Protein AF-0000000084352438 (afdb_homodimer)

Organism: NCBI:txid482461

Nearest PDB structures (foldseek):
  4xrk-assembly1_A  TM=4.080E-01  e=6.705E-01  Thermochaetoides thermophila DSM 1495
  1ibr-assembly2_D  TM=3.711E-01  e=1.234E+00  Homo sapiens
  8e2i-assembly1_A  TM=3.516E-01  e=4.766E+00  Homo sapiens
  3nmx-assembly2_B  TM=4.274E-01  e=2.065E-01  Homo sapiens
  5z8h-assembly1_A  TM=4.206E-01  e=4.938E-01  Homo sapiens

pLDDT: mean 95.45, std 6.06, range [60.19, 98.94]

Structure (mmCIF, N/CA/C/O backbone):
data_AF-0000000084352438-model_v1
#
loop_
_entity.id
_entity.type
_entity.pdbx_description
1 polymer 'DUF2785 domain-containing protein'
#
loop_
_atom_site.group_PDB
_atom_site.id
_atom_site.type_symbol
_atom_site.label_atom_id
_atom_site.label_alt_id
_atom_site.label_comp_id
_atom_site.label_asym_id
_atom_site.label_entity_id
_atom_site.label_seq_id
_atom_site.pdbx_PDB_ins_code
_atom_site.Cartn_x
_atom_site.Cartn_y
_atom_site.Cartn_z
_atom_site.occupancy
_atom_site.B_iso_or_equiv
_atom_site.auth_seq_id
_atom_site.auth_comp_id
_atom_site.auth_asym_id
_atom_site.auth_atom_id
_atom_site.pdbx_PDB_model_num
ATOM 1 N N . MET A 1 1 ? 21.797 -26.359 -26.875 1 68.19 1 MET A N 1
ATOM 2 C CA . MET A 1 1 ? 20.984 -25.734 -27.938 1 68.19 1 MET A CA 1
ATOM 3 C C . MET A 1 1 ? 21.234 -24.219 -27.984 1 68.19 1 MET A C 1
ATOM 5 O O . MET A 1 1 ? 21.375 -23.578 -26.938 1 68.19 1 MET A O 1
ATOM 9 N N . ASP A 1 2 ? 21.516 -23.75 -29.109 1 82.88 2 ASP A N 1
ATOM 10 C CA . ASP A 1 2 ? 21.688 -22.312 -29.281 1 82.88 2 ASP A CA 1
ATOM 11 C C . ASP A 1 2 ? 20.453 -21.562 -28.797 1 82.88 2 ASP A C 1
ATOM 13 O O . ASP A 1 2 ? 19.328 -22.062 -28.875 1 82.88 2 ASP A O 1
ATOM 17 N N . THR A 1 3 ? 20.688 -20.469 -28.062 1 85.19 3 THR A N 1
ATOM 18 C CA . THR A 1 3 ? 19.625 -19.672 -27.469 1 85.19 3 THR A CA 1
ATOM 19 C C . THR A 1 3 ? 18.547 -19.344 -28.5 1 85.19 3 THR A C 1
ATOM 21 O O . THR A 1 3 ? 17.359 -19.344 -28.172 1 85.19 3 THR A O 1
ATOM 24 N N . GLN A 1 4 ? 18.984 -19.172 -29.641 1 89.56 4 GLN A N 1
ATOM 25 C CA . GLN A 1 4 ? 18.016 -18.844 -30.688 1 89.56 4 GLN A CA 1
ATOM 26 C C . GLN A 1 4 ? 17.156 -20.047 -31.031 1 89.56 4 GLN A C 1
ATOM 28 O O . GLN A 1 4 ? 15.938 -19.922 -31.203 1 89.56 4 GLN A O 1
ATOM 33 N N . GLN A 1 5 ? 17.781 -21.172 -31.219 1 91.94 5 GLN A N 1
ATOM 34 C CA . GLN A 1 5 ? 17.047 -22.391 -31.516 1 91.94 5 GLN A CA 1
ATOM 35 C C . GLN A 1 5 ? 16.078 -22.75 -30.391 1 91.94 5 GLN A C 1
ATOM 37 O O . GLN A 1 5 ? 14.945 -23.172 -30.641 1 91.94 5 GLN A O 1
ATOM 42 N N . PHE A 1 6 ? 16.578 -22.547 -29.188 1 95.38 6 PHE A N 1
ATOM 43 C CA . PHE A 1 6 ? 15.766 -22.797 -28.016 1 95.38 6 PHE A CA 1
ATOM 44 C C . PHE A 1 6 ? 14.516 -21.922 -28.016 1 95.38 6 PHE A C 1
ATOM 46 O O . PHE A 1 6 ? 13.398 -22.438 -27.875 1 95.38 6 PHE A O 1
ATOM 53 N N . THR A 1 7 ? 14.68 -20.625 -28.312 1 95.88 7 THR A N 1
ATOM 54 C CA . THR A 1 7 ? 13.586 -19.656 -28.328 1 95.88 7 THR A CA 1
ATOM 55 C C . THR A 1 7 ? 12.586 -20 -29.438 1 95.88 7 THR A C 1
ATOM 57 O O . THR A 1 7 ? 11.367 -19.969 -29.203 1 95.88 7 THR A O 1
ATOM 60 N N . GLU A 1 8 ? 13.078 -20.359 -30.531 1 95.06 8 GLU A N 1
ATOM 61 C CA . GLU A 1 8 ? 12.211 -20.688 -31.656 1 95.06 8 GLU A CA 1
ATOM 62 C C . GLU A 1 8 ? 11.414 -21.953 -31.391 1 95.06 8 GLU A C 1
ATOM 64 O O . GLU A 1 8 ? 10.242 -22.047 -31.766 1 95.06 8 GLU A O 1
ATOM 69 N N . ARG A 1 9 ? 12.078 -22.891 -30.781 1 94.88 9 ARG A N 1
ATOM 70 C CA . ARG A 1 9 ? 11.383 -24.141 -30.469 1 94.88 9 ARG A CA 1
ATOM 71 C C . ARG A 1 9 ? 10.258 -23.891 -29.469 1 94.88 9 ARG A C 1
ATOM 73 O O . ARG A 1 9 ? 9.172 -24.453 -29.609 1 94.88 9 ARG A O 1
ATOM 80 N N . LEU A 1 10 ? 10.516 -23.062 -28.469 1 96.94 10 LEU A N 1
ATOM 81 C CA . LEU A 1 10 ? 9.477 -22.719 -27.5 1 96.94 10 LEU A CA 1
ATOM 82 C C . LEU A 1 10 ? 8.305 -22.031 -28.188 1 96.94 10 LEU A C 1
ATOM 84 O O . LEU A 1 10 ? 7.145 -22.297 -27.859 1 96.94 10 LEU A O 1
ATOM 88 N N . LYS A 1 11 ? 8.625 -21.188 -29.125 1 96.56 11 LYS A N 1
ATOM 89 C CA . LYS A 1 11 ? 7.566 -20.516 -29.875 1 96.56 11 LYS A CA 1
ATOM 90 C C . LYS A 1 11 ? 6.691 -21.531 -30.625 1 96.56 11 LYS A C 1
ATOM 92 O O . LYS A 1 11 ? 5.465 -21.391 -30.656 1 96.56 11 LYS A O 1
ATOM 97 N N . GLN A 1 12 ? 7.293 -22.5 -31.156 1 95.12 12 GLN A N 1
ATOM 98 C CA . GLN A 1 12 ? 6.574 -23.547 -31.891 1 95.12 12 GLN A CA 1
ATOM 99 C C . GLN A 1 12 ? 5.68 -24.359 -30.953 1 95.12 12 GLN A C 1
ATOM 101 O O . GLN A 1 12 ? 4.523 -24.641 -31.281 1 95.12 12 GLN A O 1
ATOM 106 N N . LEU A 1 13 ? 6.203 -24.688 -29.844 1 95.19 13 LEU A N 1
ATOM 107 C CA . LEU A 1 13 ? 5.457 -25.5 -28.891 1 95.19 13 LEU A CA 1
ATOM 108 C C . LEU A 1 13 ? 4.281 -24.719 -28.312 1 95.19 13 LEU A C 1
ATOM 110 O O . LEU A 1 13 ? 3.223 -25.281 -28.047 1 95.19 13 LEU A O 1
ATOM 114 N N . LYS A 1 14 ? 4.52 -23.406 -28.109 1 94.56 14 LYS A N 1
ATOM 115 C CA . LYS A 1 14 ? 3.439 -22.562 -27.609 1 94.56 14 LYS A CA 1
ATOM 116 C C . LYS A 1 14 ? 2.287 -22.5 -28.594 1 94.56 14 LYS A C 1
ATOM 118 O O . LYS A 1 14 ? 1.118 -22.5 -28.203 1 94.56 14 LYS A O 1
ATOM 123 N N . LYS A 1 15 ? 2.625 -22.5 -29.828 1 92.81 15 LYS A N 1
ATOM 124 C CA . LYS A 1 15 ? 1.63 -22.391 -30.891 1 92.81 15 LYS A CA 1
ATOM 125 C C . LYS A 1 15 ? 0.932 -23.719 -31.125 1 92.81 15 LYS A C 1
ATOM 127 O O . LYS A 1 15 ? -0.267 -23.75 -31.422 1 92.81 15 LYS A O 1
ATOM 132 N N . ASN A 1 16 ? 1.714 -24.781 -31.016 1 88.31 16 ASN A N 1
ATOM 133 C CA . ASN A 1 16 ? 1.174 -26.109 -31.266 1 88.31 16 ASN A CA 1
ATOM 134 C C . ASN A 1 16 ? 1.183 -26.953 -30 1 88.31 16 ASN A C 1
ATOM 136 O O . ASN A 1 16 ? 2.111 -27.734 -29.766 1 88.31 16 ASN A O 1
ATOM 140 N N . LYS A 1 17 ? 0.12 -27.016 -29.359 1 82.19 17 LYS A N 1
ATOM 141 C CA . LYS A 1 17 ? 0.035 -27.672 -28.062 1 82.19 17 LYS A CA 1
ATOM 142 C C . LYS A 1 17 ? 0.034 -29.188 -28.188 1 82.19 17 LYS A C 1
ATOM 144 O O . LYS A 1 17 ? 0.325 -29.906 -27.234 1 82.19 17 LYS A O 1
ATOM 149 N N . ASP A 1 18 ? -0.173 -29.641 -29.438 1 80.44 18 ASP A N 1
ATOM 150 C CA . ASP A 1 18 ? -0.287 -31.078 -29.641 1 80.44 18 ASP A CA 1
ATOM 151 C C . ASP A 1 18 ? 1.004 -31.656 -30.203 1 80.44 18 ASP A C 1
ATOM 153 O O . ASP A 1 18 ? 1.066 -32.844 -30.531 1 80.44 18 ASP A O 1
ATOM 157 N N . ASP A 1 19 ? 1.95 -30.875 -30.25 1 81.81 19 ASP A N 1
ATOM 158 C CA . ASP A 1 19 ? 3.225 -31.344 -30.766 1 81.81 19 ASP A CA 1
ATOM 159 C C . ASP A 1 19 ? 3.809 -32.438 -29.875 1 81.81 19 ASP A C 1
ATOM 161 O O . ASP A 1 19 ? 3.799 -32.312 -28.656 1 81.81 19 ASP A O 1
ATOM 165 N N . ARG A 1 20 ? 4.094 -33.531 -30.453 1 79.75 20 ARG A N 1
ATOM 166 C CA . ARG A 1 20 ? 4.66 -34.656 -29.703 1 79.75 20 ARG A CA 1
ATOM 167 C C . ARG A 1 20 ? 6.18 -34.531 -29.609 1 79.75 20 ARG A C 1
ATOM 169 O O . ARG A 1 20 ? 6.852 -34.281 -30.609 1 79.75 20 ARG A O 1
ATOM 176 N N . LEU A 1 21 ? 6.699 -34.562 -28.422 1 91.31 21 LEU A N 1
ATOM 177 C CA . LEU A 1 21 ? 8.141 -34.531 -28.188 1 91.31 21 LEU A CA 1
ATOM 178 C C . LEU A 1 21 ? 8.68 -35.938 -27.906 1 91.31 21 LEU A C 1
ATOM 180 O O . LEU A 1 21 ? 8.031 -36.719 -27.219 1 91.31 21 LEU A O 1
ATOM 184 N N . SER A 1 22 ? 9.805 -36.219 -28.562 1 92.44 22 SER A N 1
ATOM 185 C CA . SER A 1 22 ? 10.516 -37.406 -28.125 1 92.44 22 SER A CA 1
ATOM 186 C C . SER A 1 22 ? 11 -37.281 -26.688 1 92.44 22 SER A C 1
ATOM 188 O O . SER A 1 22 ? 11.078 -36.156 -26.156 1 92.44 22 SER A O 1
ATOM 190 N N . GLU A 1 23 ? 11.242 -38.344 -26.094 1 92.75 23 GLU A N 1
ATOM 191 C CA . GLU A 1 23 ? 11.75 -38.344 -24.719 1 92.75 23 GLU A CA 1
ATOM 192 C C . GLU A 1 23 ? 13.055 -37.562 -24.625 1 92.75 23 GLU A C 1
ATOM 194 O O . GLU A 1 23 ? 13.258 -36.781 -23.672 1 92.75 23 GLU A O 1
ATOM 199 N N . GLU A 1 24 ? 13.867 -37.719 -25.609 1 93.88 24 GLU A N 1
ATOM 200 C CA . GLU A 1 24 ? 15.148 -37.031 -25.641 1 93.88 24 GLU A CA 1
ATOM 201 C C . GLU A 1 24 ? 14.961 -35.531 -25.781 1 93.88 24 GLU A C 1
ATOM 203 O O . GLU A 1 24 ? 15.633 -34.75 -25.109 1 93.88 24 GLU A O 1
ATOM 208 N N . GLU A 1 25 ? 14.164 -35.156 -26.609 1 94.62 25 GLU A N 1
ATOM 209 C CA . GLU A 1 25 ? 13.906 -33.75 -26.812 1 94.62 25 GLU A CA 1
ATOM 210 C C . GLU A 1 25 ? 13.281 -33.094 -25.562 1 94.62 25 GLU A C 1
ATOM 212 O O . GLU A 1 25 ? 13.625 -31.984 -25.203 1 94.62 25 GLU A O 1
ATOM 217 N N . LEU A 1 26 ? 12.352 -33.875 -24.969 1 96.19 26 LEU A N 1
ATOM 218 C CA . LEU A 1 26 ? 11.719 -33.375 -23.734 1 96.19 26 LEU A CA 1
ATOM 219 C C . LEU A 1 26 ? 12.758 -33.156 -22.656 1 96.19 26 LEU A C 1
ATOM 221 O O . LEU A 1 26 ? 12.727 -32.125 -21.969 1 96.19 26 LEU A O 1
ATOM 225 N N . ASP A 1 27 ? 13.625 -34.094 -22.562 1 95.5 27 ASP A N 1
ATOM 226 C CA . ASP A 1 27 ? 14.68 -33.969 -21.562 1 95.5 27 ASP A CA 1
ATOM 227 C C . ASP A 1 27 ? 15.555 -32.75 -21.828 1 95.5 27 ASP A C 1
ATOM 229 O O . ASP A 1 27 ? 15.883 -32 -20.906 1 95.5 27 ASP A O 1
ATOM 233 N N . LEU A 1 28 ? 15.914 -32.594 -23.047 1 95.19 28 LEU A N 1
ATOM 234 C CA . LEU A 1 28 ? 16.766 -31.484 -23.422 1 95.19 28 LEU A CA 1
ATOM 235 C C . LEU A 1 28 ? 16.062 -30.156 -23.188 1 95.19 28 LEU A C 1
ATOM 237 O O . LEU A 1 28 ? 16.656 -29.219 -22.656 1 95.19 28 LEU A O 1
ATOM 241 N N . LEU A 1 29 ? 14.836 -30.078 -23.578 1 96.06 29 LEU A N 1
ATOM 242 C CA . LEU A 1 29 ? 14.047 -28.859 -23.422 1 96.06 29 LEU A CA 1
ATOM 243 C C . LEU A 1 29 ? 13.852 -28.531 -21.938 1 96.06 29 LEU A C 1
ATOM 245 O O . LEU A 1 29 ? 13.953 -27.375 -21.531 1 96.06 29 LEU A O 1
ATOM 249 N N . THR A 1 30 ? 13.586 -29.562 -21.172 1 97.81 30 THR A N 1
ATOM 250 C CA . THR A 1 30 ? 13.398 -29.391 -19.734 1 97.81 30 THR A CA 1
ATOM 251 C C . THR A 1 30 ? 14.656 -28.812 -19.078 1 97.81 30 THR A C 1
ATOM 253 O O . THR A 1 30 ? 14.586 -27.859 -18.297 1 97.81 30 THR A O 1
ATOM 256 N N . LYS A 1 31 ? 15.742 -29.375 -19.453 1 97.06 31 LYS A N 1
ATOM 257 C CA . LYS A 1 31 ? 17.016 -28.906 -18.906 1 97.06 31 LYS A CA 1
ATOM 258 C C . LYS A 1 31 ? 17.266 -27.438 -19.281 1 97.06 31 LYS A C 1
ATOM 260 O O . LYS A 1 31 ? 17.688 -26.641 -18.438 1 97.06 31 LYS A O 1
ATOM 265 N N . GLU A 1 32 ? 16.969 -27.094 -20.484 1 97.25 32 GLU A N 1
ATOM 266 C CA . GLU A 1 32 ? 17.172 -25.719 -20.953 1 97.25 32 GLU A CA 1
ATOM 267 C C . GLU A 1 32 ? 16.203 -24.766 -20.266 1 97.25 32 GLU A C 1
ATOM 269 O O . GLU A 1 32 ? 16.594 -23.656 -19.891 1 97.25 32 GLU A O 1
ATOM 274 N N . MET A 1 33 ? 14.969 -25.188 -20.141 1 98.38 33 MET A N 1
ATOM 275 C CA . MET A 1 33 ? 13.984 -24.328 -19.484 1 98.38 33 MET A CA 1
ATOM 276 C C . MET A 1 33 ? 14.352 -24.094 -18.031 1 98.38 33 MET A C 1
ATOM 278 O O . MET A 1 33 ? 14.258 -22.969 -17.531 1 98.38 33 MET A O 1
ATOM 282 N N . LEU A 1 34 ? 14.844 -25.141 -17.359 1 98.44 34 LEU A N 1
ATOM 283 C CA . LEU A 1 34 ? 15.258 -24.984 -15.969 1 98.44 34 LEU A CA 1
ATOM 284 C C . LEU A 1 34 ? 16.484 -24.094 -15.859 1 98.44 34 LEU A C 1
ATOM 286 O O . LEU A 1 34 ? 16.578 -23.266 -14.953 1 98.44 34 LEU A O 1
ATOM 290 N N . CYS A 1 35 ? 17.359 -24.203 -16.797 1 97.25 35 CYS A N 1
ATOM 291 C CA . CYS A 1 35 ? 18.578 -23.406 -16.812 1 97.25 35 CYS A CA 1
ATOM 292 C C . CYS A 1 35 ? 18.266 -21.938 -17.016 1 97.25 35 CYS A C 1
ATOM 294 O O . CYS A 1 35 ? 18.953 -21.062 -16.469 1 97.25 35 CYS A O 1
ATOM 296 N N . HIS A 1 36 ? 17.172 -21.688 -17.75 1 97.81 36 HIS A N 1
ATOM 297 C CA . HIS A 1 36 ? 16.844 -20.328 -18.125 1 97.81 36 HIS A CA 1
ATOM 298 C C . HIS A 1 36 ? 15.586 -19.844 -17.406 1 97.81 36 HIS A C 1
ATOM 300 O O . HIS A 1 36 ? 14.953 -18.875 -17.844 1 97.81 36 HIS A O 1
ATOM 306 N N . ILE A 1 37 ? 15.25 -20.5 -16.328 1 98.44 37 ILE A N 1
ATOM 307 C CA . ILE A 1 37 ? 13.969 -20.266 -15.672 1 98.44 37 ILE A CA 1
ATOM 308 C C . ILE A 1 37 ? 13.914 -18.844 -15.109 1 98.44 37 ILE A C 1
ATOM 310 O O . ILE A 1 37 ? 12.836 -18.266 -14.969 1 98.44 37 ILE A O 1
ATOM 314 N N . GLY A 1 38 ? 15.133 -18.281 -14.805 1 98.44 38 GLY A N 1
ATOM 315 C CA . GLY A 1 38 ? 15.211 -16.984 -14.172 1 98.44 38 GLY A CA 1
ATOM 316 C C . GLY A 1 38 ? 15.898 -15.938 -15.039 1 98.44 38 GLY A C 1
ATOM 317 O O . GLY A 1 38 ? 16.453 -14.969 -14.523 1 98.44 38 GLY A O 1
ATOM 318 N N . VAL A 1 39 ? 15.875 -16.125 -16.375 1 97.88 39 VAL A N 1
ATOM 319 C CA . VAL A 1 39 ? 16.516 -15.164 -17.266 1 97.88 39 VAL A CA 1
ATOM 320 C C . VAL A 1 39 ? 15.805 -13.812 -17.156 1 97.88 39 VAL A C 1
ATOM 322 O O . VAL A 1 39 ? 14.609 -13.75 -16.859 1 97.88 39 VAL A O 1
ATOM 325 N N . THR A 1 40 ? 16.547 -12.711 -17.359 1 97.69 40 THR A N 1
ATOM 326 C CA . THR A 1 40 ? 15.992 -11.375 -17.156 1 97.69 40 THR A CA 1
ATOM 327 C C . THR A 1 40 ? 15.211 -10.914 -18.375 1 97.69 40 THR A C 1
ATOM 329 O O . THR A 1 40 ? 14.477 -9.93 -18.328 1 97.69 40 THR A O 1
ATOM 332 N N . ASP A 1 41 ? 15.367 -11.641 -19.531 1 97.19 41 ASP A N 1
ATOM 333 C CA . ASP A 1 41 ? 14.484 -11.414 -20.656 1 97.19 41 ASP A CA 1
ATOM 334 C C . ASP A 1 41 ? 13.062 -11.867 -20.359 1 97.19 41 ASP A C 1
ATOM 336 O O . ASP A 1 41 ? 12.758 -13.055 -20.422 1 97.19 41 ASP A O 1
ATOM 340 N N . SER A 1 42 ? 12.266 -10.938 -20.109 1 96.25 42 SER A N 1
ATOM 341 C CA . SER A 1 42 ? 10.93 -11.25 -19.609 1 96.25 42 SER A CA 1
ATOM 342 C C . SER A 1 42 ? 10.078 -11.914 -20.672 1 96.25 42 SER A C 1
ATOM 344 O O . SER A 1 42 ? 9.172 -12.695 -20.359 1 96.25 42 SER A O 1
ATOM 346 N N . ILE A 1 43 ? 10.305 -11.656 -21.906 1 95.56 43 ILE A N 1
ATOM 347 C CA . ILE A 1 43 ? 9.555 -12.305 -22.984 1 95.56 43 ILE A CA 1
ATOM 348 C C . ILE A 1 43 ? 9.883 -13.789 -23.016 1 95.56 43 ILE A C 1
ATOM 350 O O . ILE A 1 43 ? 8.977 -14.633 -23.016 1 95.56 43 ILE A O 1
ATOM 354 N N . LEU A 1 44 ? 11.156 -14.055 -23.031 1 97.56 44 LEU A N 1
ATOM 355 C CA . LEU A 1 44 ? 11.57 -15.453 -23.016 1 97.56 44 LEU A CA 1
ATOM 356 C C . LEU A 1 44 ? 11.062 -16.172 -21.766 1 97.56 44 LEU A C 1
ATOM 358 O O . LEU A 1 44 ? 10.539 -17.281 -21.859 1 97.56 44 LEU A O 1
ATOM 362 N N . ARG A 1 45 ? 11.141 -15.523 -20.625 1 97.88 45 ARG A N 1
ATOM 363 C CA . ARG A 1 45 ? 10.812 -16.141 -19.344 1 97.88 45 ARG A CA 1
ATOM 364 C C . ARG A 1 45 ? 9.305 -16.281 -19.172 1 97.88 45 ARG A C 1
ATOM 366 O O . ARG A 1 45 ? 8.797 -17.391 -19 1 97.88 45 ARG A O 1
ATOM 373 N N . ASP A 1 46 ? 8.562 -15.133 -19.328 1 96 46 ASP A N 1
ATOM 374 C CA . ASP A 1 46 ? 7.156 -15.055 -18.969 1 96 46 ASP A CA 1
ATOM 375 C C . ASP A 1 46 ? 6.262 -15.547 -20.109 1 96 46 ASP A C 1
ATOM 377 O O . ASP A 1 46 ? 5.188 -16.094 -19.859 1 96 46 ASP A O 1
ATOM 381 N N . GLU A 1 47 ? 6.719 -15.359 -21.312 1 95.88 47 GLU A N 1
ATOM 382 C CA . GLU A 1 47 ? 5.809 -15.617 -22.422 1 95.88 47 GLU A CA 1
ATOM 383 C C . GLU A 1 47 ? 6.133 -16.938 -23.109 1 95.88 47 GLU A C 1
ATOM 385 O O . GLU A 1 47 ? 5.324 -17.453 -23.891 1 95.88 47 GLU A O 1
ATOM 390 N N . LEU A 1 48 ? 7.285 -17.422 -22.859 1 97.75 48 LEU A N 1
ATOM 391 C CA . LEU A 1 48 ? 7.66 -18.641 -23.562 1 97.75 48 LEU A CA 1
ATOM 392 C C . LEU A 1 48 ? 7.984 -19.766 -22.578 1 97.75 48 LEU A C 1
ATOM 394 O O . LEU A 1 48 ? 7.223 -20.719 -22.469 1 97.75 48 LEU A O 1
ATOM 398 N N . ILE A 1 49 ? 9.016 -19.578 -21.75 1 98.31 49 ILE A N 1
ATOM 399 C CA . ILE A 1 49 ? 9.484 -20.656 -20.891 1 98.31 49 ILE A CA 1
ATOM 400 C C . ILE A 1 49 ? 8.359 -21.078 -19.938 1 98.31 49 ILE A C 1
ATOM 402 O O . ILE A 1 49 ? 7.961 -22.25 -19.922 1 98.31 49 ILE A O 1
ATOM 406 N N . TYR A 1 50 ? 7.836 -20.172 -19.234 1 98.31 50 TYR A N 1
ATOM 407 C CA . TYR A 1 50 ? 6.852 -20.516 -18.219 1 98.31 50 TYR A CA 1
ATOM 408 C C . TYR A 1 50 ? 5.617 -21.156 -18.844 1 98.31 50 TYR A C 1
ATOM 410 O O . TYR A 1 50 ? 5.203 -22.25 -18.469 1 98.31 50 TYR A O 1
ATOM 418 N N . PRO A 1 51 ? 5.016 -20.516 -19.844 1 97.56 51 PRO A N 1
ATOM 419 C CA . PRO A 1 51 ? 3.799 -21.109 -20.406 1 97.56 51 PRO A CA 1
ATOM 420 C C . PRO A 1 51 ? 4.047 -22.469 -21.062 1 97.56 51 PRO A C 1
ATOM 422 O O . PRO A 1 51 ? 3.242 -23.391 -20.891 1 97.56 51 PRO A O 1
ATOM 425 N N . VAL A 1 52 ? 5.121 -22.609 -21.766 1 97.5 52 VAL A N 1
ATOM 426 C CA . VAL A 1 52 ? 5.414 -23.875 -22.438 1 97.5 52 VAL A CA 1
ATOM 427 C C . VAL A 1 52 ? 5.699 -24.953 -21.391 1 97.5 52 VAL A C 1
ATOM 429 O O . VAL A 1 52 ? 5.195 -26.078 -21.5 1 97.5 52 VAL A O 1
ATOM 432 N N . PHE A 1 53 ? 6.504 -24.578 -20.406 1 98.06 53 PHE A N 1
ATOM 433 C CA . PHE A 1 53 ? 6.812 -25.516 -19.328 1 98.06 53 PHE A CA 1
ATOM 434 C C . PHE A 1 53 ? 5.539 -25.984 -18.641 1 98.06 53 PHE A C 1
ATOM 436 O O . PHE A 1 53 ? 5.344 -27.172 -18.438 1 98.06 53 PHE A O 1
ATOM 443 N N . SER A 1 54 ? 4.684 -25.047 -18.328 1 97.94 54 SER A N 1
ATOM 444 C CA . SER A 1 54 ? 3.406 -25.344 -17.688 1 97.94 54 SER A CA 1
ATOM 445 C C . SER A 1 54 ? 2.547 -26.25 -18.562 1 97.94 54 SER A C 1
ATOM 447 O O . SER A 1 54 ? 1.944 -27.219 -18.062 1 97.94 54 SER A O 1
ATOM 449 N N . GLN A 1 55 ? 2.58 -25.938 -19.797 1 96.94 55 GLN A N 1
ATOM 450 C CA . GLN A 1 55 ? 1.799 -26.719 -20.75 1 96.94 55 GLN A CA 1
ATOM 451 C C . GLN A 1 55 ? 2.291 -28.172 -20.812 1 96.94 55 GLN A C 1
ATOM 453 O O . GLN A 1 55 ? 1.491 -29.109 -20.781 1 96.94 55 GLN A O 1
ATOM 458 N N . LEU A 1 56 ? 3.539 -28.344 -20.938 1 97 56 LEU A N 1
ATOM 459 C CA . LEU A 1 56 ? 4.113 -29.688 -21.031 1 97 56 LEU A CA 1
ATOM 460 C C . LEU A 1 56 ? 3.787 -30.5 -19.781 1 97 56 LEU A C 1
ATOM 462 O O . LEU A 1 56 ? 3.477 -31.688 -19.875 1 97 56 LEU A O 1
ATOM 466 N N . ILE A 1 57 ? 3.807 -29.875 -18.609 1 97.56 57 ILE A N 1
ATOM 467 C CA . ILE A 1 57 ? 3.482 -30.531 -17.344 1 97.56 57 ILE A CA 1
ATOM 468 C C . ILE A 1 57 ? 2.002 -30.906 -17.328 1 97.56 57 ILE A C 1
ATOM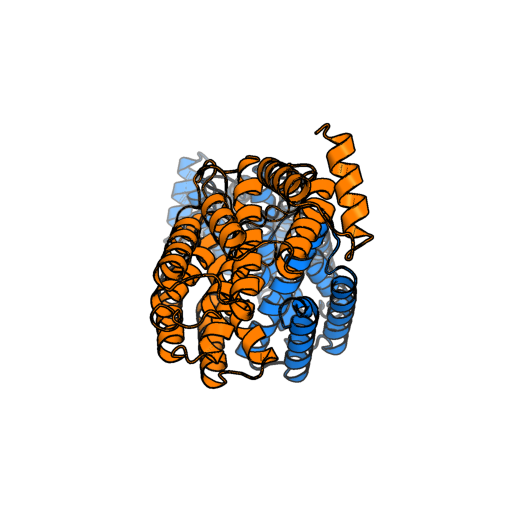 470 O O . ILE A 1 57 ? 1.647 -32.062 -17.031 1 97.56 57 ILE A O 1
ATOM 474 N N . MET A 1 58 ? 1.155 -30.047 -17.766 1 96.12 58 MET A N 1
ATOM 475 C CA . MET A 1 58 ? -0.291 -30.219 -17.656 1 96.12 58 MET A CA 1
ATOM 476 C C . MET A 1 58 ? -0.799 -31.203 -18.719 1 96.12 58 MET A C 1
ATOM 478 O O . MET A 1 58 ? -1.751 -31.938 -18.469 1 96.12 58 MET A O 1
ATOM 482 N N . ASN A 1 59 ? -0.145 -31.203 -19.859 1 93.25 59 ASN A N 1
ATOM 483 C CA . ASN A 1 59 ? -0.57 -32.062 -20.953 1 93.25 59 ASN A CA 1
ATOM 484 C C . ASN A 1 59 ? -0.24 -33.531 -20.672 1 93.25 59 ASN A C 1
ATOM 486 O O . ASN A 1 59 ? -0.796 -34.438 -21.312 1 93.25 59 ASN A O 1
ATOM 490 N N . GLY A 1 60 ? 0.675 -33.781 -19.812 1 92.44 60 GLY A N 1
ATOM 491 C CA . GLY A 1 60 ? 1.032 -35.156 -19.484 1 92.44 60 GLY A CA 1
ATOM 492 C C . GLY A 1 60 ? 2.223 -35.656 -20.266 1 92.44 60 GLY A C 1
ATOM 493 O O . GLY A 1 60 ? 2.363 -36.875 -20.484 1 92.44 60 GLY A O 1
ATOM 494 N N . ASP A 1 61 ? 3.016 -34.75 -20.703 1 94.25 61 ASP A N 1
ATOM 495 C CA . ASP A 1 61 ? 4.199 -35.125 -21.484 1 94.25 61 ASP A CA 1
ATOM 496 C C . ASP A 1 61 ? 5.242 -35.812 -20.594 1 94.25 61 ASP A C 1
ATOM 498 O O . ASP A 1 61 ? 6.129 -36.5 -21.094 1 94.25 61 ASP A O 1
ATOM 502 N N . TYR A 1 62 ? 5.164 -35.625 -19.328 1 96.75 62 TYR A N 1
ATOM 503 C CA . TYR A 1 62 ? 6.102 -36.219 -18.375 1 96.75 62 TYR A CA 1
ATOM 504 C C . TYR A 1 62 ? 5.508 -37.438 -17.703 1 96.75 62 TYR A C 1
ATOM 506 O O . TYR A 1 62 ? 4.32 -37.469 -17.359 1 96.75 62 TYR A O 1
ATOM 514 N N . THR A 1 63 ? 6.328 -38.438 -17.5 1 95.88 63 THR A N 1
ATOM 515 C CA . THR A 1 63 ? 5.934 -39.562 -16.656 1 95.88 63 THR A CA 1
ATOM 516 C C . THR A 1 63 ? 5.922 -39.156 -15.18 1 95.88 63 THR A C 1
ATOM 518 O O . THR A 1 63 ? 6.441 -38.094 -14.82 1 95.88 63 THR A O 1
ATOM 521 N N . ARG A 1 64 ? 5.363 -39.938 -14.328 1 96.69 64 ARG A N 1
ATOM 522 C CA . ARG A 1 64 ? 5.328 -39.719 -12.891 1 96.69 64 ARG A CA 1
ATOM 523 C C . ARG A 1 64 ? 6.738 -39.562 -12.32 1 96.69 64 ARG A C 1
ATOM 525 O O . ARG A 1 64 ? 6.992 -38.688 -11.484 1 96.69 64 ARG A O 1
ATOM 532 N N . GLU A 1 65 ? 7.543 -40.438 -12.82 1 95.88 65 GLU A N 1
ATOM 533 C CA . GLU A 1 65 ? 8.93 -40.406 -12.352 1 95.88 65 GLU A CA 1
ATOM 534 C C . GLU A 1 65 ? 9.625 -39.125 -12.773 1 95.88 65 GLU A C 1
ATOM 536 O O . GLU A 1 65 ? 10.383 -38.531 -11.992 1 95.88 65 GLU A O 1
ATOM 541 N N . GLN A 1 66 ? 9.367 -38.719 -13.969 1 97.12 66 GLN A N 1
ATOM 542 C CA . GLN A 1 66 ? 9.961 -37.5 -14.484 1 97.12 66 GLN A CA 1
ATOM 543 C C . GLN A 1 66 ? 9.445 -36.281 -13.719 1 97.12 66 GLN A C 1
ATOM 545 O O . GLN A 1 66 ? 10.203 -35.344 -13.453 1 97.12 66 GLN A O 1
ATOM 550 N N . LEU A 1 67 ? 8.172 -36.312 -13.344 1 98.44 67 LEU A N 1
ATOM 551 C CA . LEU A 1 67 ? 7.586 -35.219 -12.562 1 98.44 67 LEU A CA 1
ATOM 552 C C . LEU A 1 67 ? 8.234 -35.125 -11.188 1 98.44 67 LEU A C 1
ATOM 554 O O . LEU A 1 67 ? 8.516 -34.031 -10.695 1 98.44 67 LEU A O 1
ATOM 558 N N . ALA A 1 68 ? 8.492 -36.219 -10.609 1 97.56 68 ALA A N 1
ATOM 559 C CA . ALA A 1 68 ? 9.133 -36.25 -9.297 1 97.56 68 ALA A CA 1
ATOM 560 C C . ALA A 1 68 ? 10.547 -35.688 -9.352 1 97.56 68 ALA A C 1
ATOM 562 O O . ALA A 1 68 ? 10.969 -34.938 -8.461 1 97.56 68 ALA A O 1
ATOM 563 N N . VAL A 1 69 ? 11.211 -36.062 -10.391 1 97.38 69 VAL A N 1
ATOM 564 C CA . VAL A 1 69 ? 12.57 -35.562 -10.578 1 97.38 69 VAL A CA 1
ATOM 565 C C . VAL A 1 69 ? 12.547 -34.062 -10.805 1 97.38 69 VAL A C 1
ATOM 567 O O . VAL A 1 69 ? 13.352 -33.344 -10.227 1 97.38 69 VAL A O 1
ATOM 570 N N . LEU A 1 70 ? 11.664 -33.625 -11.625 1 98.38 70 LEU A N 1
ATOM 571 C CA . LEU A 1 70 ? 11.5 -32.219 -11.922 1 98.38 70 LEU A CA 1
ATOM 572 C C . LEU A 1 70 ? 11.188 -31.422 -10.656 1 98.38 70 LEU A C 1
ATOM 574 O O . LEU A 1 70 ? 11.773 -30.359 -10.422 1 98.38 70 LEU A O 1
ATOM 578 N N . LEU A 1 71 ? 10.32 -31.953 -9.828 1 98.69 71 LEU A N 1
ATOM 579 C CA . LEU A 1 71 ? 9.969 -31.312 -8.562 1 98.69 71 LEU A CA 1
ATOM 580 C C . LEU A 1 71 ? 11.188 -31.188 -7.66 1 98.69 71 LEU A C 1
ATOM 582 O O . LEU A 1 71 ? 11.445 -30.109 -7.113 1 98.69 71 LEU A O 1
ATOM 586 N N . ALA A 1 72 ? 11.891 -32.219 -7.555 1 98.25 72 ALA A N 1
ATOM 587 C CA . ALA A 1 72 ? 13.086 -32.219 -6.719 1 98.25 72 ALA A CA 1
ATOM 588 C C . ALA A 1 72 ? 14.078 -31.172 -7.195 1 98.25 72 ALA A C 1
ATOM 590 O O . ALA A 1 72 ? 14.703 -30.484 -6.383 1 98.25 72 ALA A O 1
ATOM 591 N N . GLU A 1 73 ? 14.219 -31.062 -8.438 1 98.5 73 GLU A N 1
ATOM 592 C CA . GLU A 1 73 ? 15.133 -30.062 -9 1 98.5 73 GLU A CA 1
ATOM 593 C C . GLU A 1 73 ? 14.648 -28.641 -8.703 1 98.5 73 GLU A C 1
ATOM 595 O O . GLU A 1 73 ? 15.445 -27.781 -8.328 1 98.5 73 GLU A O 1
ATOM 600 N N . CYS A 1 74 ? 13.406 -28.406 -8.836 1 98.75 74 CYS A N 1
ATOM 601 C CA . CYS A 1 74 ? 12.844 -27.078 -8.57 1 98.75 74 CYS A CA 1
ATOM 602 C C . CYS A 1 74 ? 13.047 -26.688 -7.117 1 98.75 74 CYS A C 1
ATOM 604 O O . CYS A 1 74 ? 13.141 -25.5 -6.797 1 98.75 74 CYS A O 1
ATOM 606 N N . LEU A 1 75 ? 13.164 -27.641 -6.234 1 98.81 75 LEU A N 1
ATOM 607 C CA . LEU A 1 75 ? 13.234 -27.375 -4.797 1 98.81 75 LEU A CA 1
ATOM 608 C C . LEU A 1 75 ? 14.68 -27.203 -4.348 1 98.81 75 LEU A C 1
ATOM 610 O O . LEU A 1 75 ? 14.945 -26.906 -3.182 1 98.81 75 LEU A O 1
ATOM 614 N N . ASP A 1 76 ? 15.609 -27.281 -5.281 1 98.44 76 ASP A N 1
ATOM 615 C CA . ASP A 1 76 ? 17 -27.406 -4.852 1 98.44 76 ASP A CA 1
ATOM 616 C C . ASP A 1 76 ? 17.656 -26.031 -4.723 1 98.44 76 ASP A C 1
ATOM 618 O O . ASP A 1 76 ? 17 -25 -4.848 1 98.44 76 ASP A O 1
ATOM 622 N N . GLU A 1 77 ? 18.969 -25.953 -4.504 1 98.56 77 GLU A N 1
ATOM 623 C CA . GLU A 1 77 ? 19.75 -24.75 -4.199 1 98.56 77 GLU A CA 1
ATOM 624 C C . GLU A 1 77 ? 20.062 -23.953 -5.469 1 98.56 77 GLU A C 1
ATOM 626 O O . GLU A 1 77 ? 20.516 -22.812 -5.395 1 98.56 77 GLU A O 1
ATOM 631 N N . ASN A 1 78 ? 19.734 -24.547 -6.613 1 98.62 78 ASN A N 1
ATOM 632 C CA . ASN A 1 78 ? 20 -23.844 -7.867 1 98.62 78 ASN A CA 1
ATOM 633 C C . ASN A 1 78 ? 18.703 -23.297 -8.477 1 98.62 78 ASN A C 1
ATOM 635 O O . ASN A 1 78 ? 18.734 -22.703 -9.562 1 98.62 78 ASN A O 1
ATOM 639 N N . HIS A 1 79 ? 17.594 -23.484 -7.75 1 98.81 79 HIS A N 1
ATOM 640 C CA . HIS A 1 79 ? 16.297 -23.031 -8.234 1 98.81 79 HIS A CA 1
ATOM 641 C C . HIS A 1 79 ? 15.531 -22.281 -7.145 1 98.81 79 HIS A C 1
ATOM 643 O O . HIS A 1 79 ? 15.844 -21.141 -6.832 1 98.81 79 HIS A O 1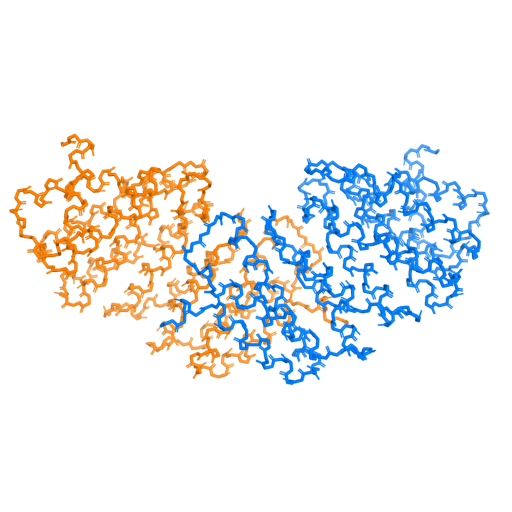
ATOM 649 N N . LEU A 1 80 ? 14.664 -22.922 -6.387 1 98.94 80 LEU A N 1
ATOM 650 C CA . LEU A 1 80 ? 13.875 -22.266 -5.359 1 98.94 80 LEU A CA 1
ATOM 651 C C . LEU A 1 80 ? 14.773 -21.562 -4.344 1 98.94 80 LEU A C 1
ATOM 653 O O . LEU A 1 80 ? 14.422 -20.5 -3.822 1 98.94 80 LEU A O 1
ATOM 657 N N . PHE A 1 81 ? 15.938 -22.125 -4.141 1 98.88 81 PHE A N 1
ATOM 658 C CA . PHE A 1 81 ? 16.812 -21.562 -3.111 1 98.88 81 PHE A CA 1
ATOM 659 C C . PHE A 1 81 ? 18.094 -21 -3.721 1 98.88 81 PHE A C 1
ATOM 661 O O . PHE A 1 81 ? 19.109 -20.906 -3.041 1 98.88 81 PHE A O 1
ATOM 668 N N . TYR A 1 82 ? 18.031 -20.688 -5.031 1 98.88 82 TYR A N 1
ATOM 669 C CA . TYR A 1 82 ? 19.172 -20.109 -5.727 1 98.88 82 TYR A CA 1
ATOM 670 C C . TYR A 1 82 ? 19.578 -18.797 -5.086 1 98.88 82 TYR A C 1
ATOM 672 O O . TYR A 1 82 ? 18.859 -17.797 -5.164 1 98.88 82 TYR A O 1
ATOM 680 N N . LYS A 1 83 ? 20.688 -18.75 -4.402 1 98.62 83 LYS A N 1
ATOM 681 C CA . LYS A 1 83 ? 21.266 -17.578 -3.742 1 98.62 83 LYS A CA 1
ATOM 682 C C . LYS A 1 83 ? 20.234 -16.922 -2.807 1 98.62 83 LYS A C 1
ATOM 684 O O . LYS A 1 83 ? 20.141 -15.703 -2.738 1 98.62 83 LYS A O 1
ATOM 689 N N . ILE A 1 84 ? 19.5 -17.75 -2.146 1 98.62 84 ILE A N 1
ATOM 690 C CA . ILE A 1 84 ? 18.438 -17.312 -1.231 1 98.62 84 ILE A CA 1
ATOM 691 C C . ILE A 1 84 ? 19.016 -16.328 -0.212 1 98.62 84 ILE A C 1
ATOM 693 O O . ILE A 1 84 ? 20.125 -16.531 0.29 1 98.62 84 ILE A O 1
ATOM 697 N N . GLY A 1 85 ? 18.312 -15.266 0.102 1 96.5 85 GLY A N 1
ATOM 698 C CA . GLY A 1 85 ? 18.75 -14.25 1.047 1 96.5 85 GLY A CA 1
ATOM 699 C C . GLY A 1 85 ? 19.266 -12.992 0.375 1 96.5 85 GLY A C 1
ATOM 700 O O . GLY A 1 85 ? 19.344 -11.93 1.006 1 96.5 85 GLY A O 1
ATOM 701 N N . ARG A 1 86 ? 19.609 -13.109 -0.929 1 97.19 86 ARG A N 1
ATOM 702 C CA . ARG A 1 86 ? 20.078 -11.938 -1.664 1 97.19 86 ARG A CA 1
ATOM 703 C C . ARG A 1 86 ? 18.906 -11.047 -2.086 1 97.19 86 ARG A C 1
ATOM 705 O O . ARG A 1 86 ? 17.797 -11.539 -2.328 1 97.19 86 ARG A O 1
ATOM 712 N N . LYS A 1 87 ? 19.234 -9.758 -2.135 1 96.44 87 LYS A N 1
ATOM 713 C CA . LYS A 1 87 ? 18.219 -8.773 -2.512 1 96.44 87 LYS A CA 1
ATOM 714 C C . LYS A 1 87 ? 18.719 -7.883 -3.646 1 96.44 87 LYS A C 1
ATOM 716 O O . LYS A 1 87 ? 19.922 -7.633 -3.768 1 96.44 87 LYS A O 1
ATOM 721 N N . ASN A 1 88 ? 17.828 -7.508 -4.453 1 95.56 88 ASN A N 1
ATOM 722 C CA . ASN A 1 88 ? 18.047 -6.5 -5.488 1 95.56 88 ASN A CA 1
ATOM 723 C C . ASN A 1 88 ? 19.016 -6.992 -6.559 1 95.56 88 ASN A C 1
ATOM 725 O O . ASN A 1 88 ? 19.844 -6.223 -7.059 1 95.56 88 ASN A O 1
ATOM 729 N N . ASP A 1 89 ? 19 -8.25 -6.781 1 96.81 89 ASP A N 1
ATOM 730 C CA . ASP A 1 89 ? 19.734 -8.781 -7.922 1 96.81 89 ASP A CA 1
ATOM 731 C C . ASP A 1 89 ? 18.875 -9.766 -8.719 1 96.81 89 ASP A C 1
ATOM 733 O O . ASP A 1 89 ? 17.719 -9.992 -8.391 1 96.81 89 ASP A O 1
ATOM 737 N N . ASP A 1 90 ? 19.484 -10.359 -9.688 1 98.31 90 ASP A N 1
ATOM 738 C CA . ASP A 1 90 ? 18.672 -11.078 -10.68 1 98.31 90 ASP A CA 1
ATOM 739 C C . ASP A 1 90 ? 18.375 -12.5 -10.211 1 98.31 90 ASP A C 1
ATOM 741 O O . ASP A 1 90 ? 17.547 -13.195 -10.82 1 98.31 90 ASP A O 1
ATOM 745 N N . SER A 1 91 ? 18.922 -12.938 -9.117 1 98.69 91 SER A N 1
ATOM 746 C CA . SER A 1 91 ? 18.688 -14.297 -8.648 1 98.69 91 SER A CA 1
ATOM 747 C C . SER A 1 91 ? 17.234 -14.484 -8.211 1 98.69 91 SER A C 1
ATOM 749 O O . SER A 1 91 ? 16.734 -15.609 -8.18 1 98.69 91 SER A O 1
ATOM 751 N N . VAL A 1 92 ? 16.562 -13.414 -7.906 1 98.81 92 VAL A N 1
ATOM 752 C CA . VAL A 1 92 ? 15.18 -13.492 -7.457 1 98.81 92 VAL A CA 1
ATOM 753 C C . VAL A 1 92 ? 14.32 -14.109 -8.555 1 98.81 92 VAL A C 1
ATOM 755 O O . VAL A 1 92 ? 13.336 -14.805 -8.266 1 98.81 92 VAL A O 1
ATOM 758 N N . PHE A 1 93 ? 14.664 -13.906 -9.797 1 98.88 93 PHE A N 1
ATOM 759 C CA . PHE A 1 93 ? 13.852 -14.43 -10.898 1 98.88 93 PHE A CA 1
ATOM 760 C C . PHE A 1 93 ? 13.867 -15.953 -10.914 1 98.88 93 PHE A C 1
ATOM 762 O O . PHE A 1 93 ? 12.836 -16.578 -11.133 1 98.88 93 PHE A O 1
ATOM 769 N N . THR A 1 94 ? 15 -16.469 -10.656 1 98.94 94 THR A N 1
ATOM 770 C CA . THR A 1 94 ? 15.102 -17.922 -10.602 1 98.94 94 THR A CA 1
ATOM 771 C C . THR A 1 94 ? 14.273 -18.484 -9.445 1 98.94 94 THR A C 1
ATOM 773 O O . THR A 1 94 ? 13.492 -19.422 -9.625 1 98.94 94 THR A O 1
ATOM 776 N N . ARG A 1 95 ? 14.422 -17.922 -8.281 1 98.88 95 ARG A N 1
ATOM 777 C CA . ARG A 1 95 ? 13.672 -18.391 -7.113 1 98.88 95 ARG A CA 1
ATOM 778 C C . ARG A 1 95 ? 12.172 -18.25 -7.34 1 98.88 95 ARG A C 1
ATOM 780 O O . ARG A 1 95 ? 11.422 -19.203 -7.129 1 98.88 95 ARG A O 1
ATOM 787 N N . SER A 1 96 ? 11.805 -17.094 -7.816 1 98.81 96 SER A N 1
ATOM 788 C CA . SER A 1 96 ? 10.398 -16.75 -8.016 1 98.81 96 SER A CA 1
ATOM 789 C C . SER A 1 96 ? 9.75 -17.688 -9.039 1 98.81 96 SER A C 1
ATOM 791 O O . SER A 1 96 ? 8.703 -18.266 -8.773 1 98.81 96 SER A O 1
ATOM 793 N N . PHE A 1 97 ? 10.375 -17.922 -10.156 1 98.88 97 PHE A N 1
ATOM 794 C CA . PHE A 1 97 ? 9.75 -18.719 -11.211 1 98.88 97 PHE A CA 1
ATOM 795 C C . PHE A 1 97 ? 9.883 -20.203 -10.922 1 98.88 97 PHE A C 1
ATOM 797 O O . PHE A 1 97 ? 9.102 -21.016 -11.43 1 98.88 97 PHE A O 1
ATOM 804 N N . SER A 1 98 ? 10.852 -20.578 -10.102 1 98.88 98 SER A N 1
ATOM 805 C CA . SER A 1 98 ? 10.844 -21.938 -9.594 1 98.88 98 SER A CA 1
ATOM 806 C C . SER A 1 98 ? 9.602 -22.219 -8.75 1 98.88 98 SER A C 1
ATOM 808 O O . SER A 1 98 ? 8.977 -23.266 -8.883 1 98.88 98 SER A O 1
ATOM 810 N N . SER A 1 99 ? 9.258 -21.219 -7.914 1 98.81 99 SER A N 1
ATOM 811 C CA . SER A 1 99 ? 8.047 -21.375 -7.105 1 98.81 99 SER A CA 1
ATOM 812 C C . SER A 1 99 ? 6.809 -21.484 -7.984 1 98.81 99 SER A C 1
ATOM 814 O O . SER A 1 99 ? 5.879 -22.234 -7.66 1 98.81 99 SER A O 1
ATOM 816 N N . LEU A 1 100 ? 6.809 -20.828 -9.094 1 98.62 100 LEU A N 1
ATOM 817 C CA . LEU A 1 100 ? 5.68 -20.906 -10.016 1 98.62 100 LEU A CA 1
ATOM 818 C C . LEU A 1 100 ? 5.574 -22.297 -10.633 1 98.62 100 LEU A C 1
ATOM 820 O O . LEU A 1 100 ? 4.473 -22.828 -10.773 1 98.62 100 LEU A O 1
ATOM 824 N N . ILE A 1 101 ? 6.684 -22.812 -11.039 1 98.81 101 ILE A N 1
ATOM 825 C CA . ILE A 1 101 ? 6.66 -24.156 -11.625 1 98.81 101 ILE A CA 1
ATOM 826 C C . ILE A 1 101 ? 6.223 -25.156 -10.562 1 98.81 101 ILE A C 1
ATOM 828 O O . ILE A 1 101 ? 5.496 -26.109 -10.867 1 98.81 101 ILE A O 1
ATOM 832 N N . ILE A 1 102 ? 6.66 -24.938 -9.328 1 98.94 102 ILE A N 1
ATOM 833 C CA . ILE A 1 102 ? 6.227 -25.797 -8.234 1 98.94 102 ILE A CA 1
ATOM 834 C C . ILE A 1 102 ? 4.707 -25.734 -8.102 1 98.94 102 ILE A C 1
ATOM 836 O O . ILE A 1 102 ? 4.055 -26.766 -7.887 1 98.94 102 ILE A O 1
ATOM 840 N N . ALA A 1 103 ? 4.137 -24.562 -8.25 1 98.81 103 ALA A N 1
ATOM 841 C CA . ALA A 1 103 ? 2.682 -24.406 -8.242 1 98.81 103 ALA A CA 1
ATOM 842 C C . ALA A 1 103 ? 2.037 -25.281 -9.32 1 98.81 103 ALA A C 1
ATOM 844 O O . ALA A 1 103 ? 1.039 -25.953 -9.07 1 98.81 103 ALA A O 1
ATOM 845 N N . VAL A 1 104 ? 2.635 -25.281 -10.508 1 98.81 104 VAL A N 1
ATOM 846 C CA . VAL A 1 104 ? 2.113 -26.062 -11.625 1 98.81 104 VAL A CA 1
ATOM 847 C C . VAL A 1 104 ? 2.205 -27.547 -11.297 1 98.81 104 VAL A C 1
ATOM 849 O O . VAL A 1 104 ? 1.261 -28.312 -11.539 1 98.81 104 VAL A O 1
ATOM 852 N N . LEU A 1 105 ? 3.301 -27.938 -10.742 1 98.81 105 LEU A N 1
ATOM 853 C CA . LEU A 1 105 ? 3.512 -29.328 -10.383 1 98.81 105 LEU A CA 1
ATOM 854 C C . LEU A 1 105 ? 2.518 -29.781 -9.32 1 98.81 105 LEU A C 1
ATOM 856 O O . LEU A 1 105 ? 1.984 -30.891 -9.383 1 98.81 105 LEU A O 1
ATOM 860 N N . LEU A 1 106 ? 2.285 -28.906 -8.359 1 98.81 106 LEU A N 1
ATOM 861 C CA . LEU A 1 106 ? 1.293 -29.203 -7.332 1 98.81 106 LEU A CA 1
ATOM 862 C C . LEU A 1 106 ? -0.1 -29.328 -7.938 1 98.81 106 LEU A C 1
ATOM 864 O O . LEU A 1 106 ? -0.873 -30.219 -7.562 1 98.81 106 LEU A O 1
ATOM 868 N N . HIS A 1 107 ? -0.347 -28.484 -8.859 1 98.62 107 HIS A N 1
ATOM 869 C CA . HIS A 1 107 ? -1.628 -28.578 -9.547 1 98.62 107 HIS A CA 1
ATOM 870 C C . HIS A 1 107 ? -1.752 -29.891 -10.305 1 98.62 107 HIS A C 1
ATOM 872 O O . HIS A 1 107 ? -2.791 -30.562 -10.234 1 98.62 107 HIS A O 1
ATOM 878 N N . LYS A 1 108 ? -0.748 -30.25 -11 1 98.5 108 LYS A N 1
ATOM 879 C CA . LYS A 1 108 ? -0.721 -31.516 -11.719 1 98.5 108 LYS A CA 1
ATOM 880 C C . LYS A 1 108 ? -0.9 -32.688 -10.758 1 98.5 108 LYS A C 1
ATOM 882 O O . LYS A 1 108 ? -1.554 -33.688 -11.102 1 98.5 108 LYS A O 1
ATOM 887 N N . ASN A 1 109 ? -0.378 -32.562 -9.602 1 98.44 109 ASN A N 1
ATOM 888 C CA . ASN A 1 109 ? -0.457 -33.656 -8.609 1 98.44 109 ASN A CA 1
ATOM 889 C C . ASN A 1 109 ? -1.896 -33.906 -8.172 1 98.44 109 ASN A C 1
ATOM 891 O O . ASN A 1 109 ? -2.248 -35 -7.785 1 98.44 109 ASN A O 1
ATOM 895 N N . LEU A 1 110 ? -2.713 -32.875 -8.195 1 97.31 110 LEU A N 1
ATOM 896 C CA . LEU A 1 110 ? -4.125 -33.031 -7.867 1 97.31 110 LEU A CA 1
ATOM 897 C C . LEU A 1 110 ? -4.805 -33.969 -8.852 1 97.31 110 LEU A C 1
ATOM 899 O O . LEU A 1 110 ? -5.762 -34.688 -8.5 1 97.31 110 LEU A O 1
ATOM 903 N N . GLN A 1 111 ? -4.27 -34.031 -10.039 1 95.38 111 GLN A N 1
ATOM 904 C CA . GLN A 1 111 ? -4.859 -34.844 -11.086 1 95.38 111 GLN A CA 1
ATOM 905 C C . GLN A 1 111 ? -4.191 -36.219 -11.164 1 95.38 111 GLN A C 1
ATOM 907 O O . GLN A 1 111 ? -4.859 -37.219 -11.375 1 95.38 111 GLN A O 1
ATOM 912 N N . SER A 1 112 ? -2.924 -36.25 -10.961 1 94.75 112 SER A N 1
ATOM 913 C CA . SER A 1 112 ? -2.164 -37.438 -11.273 1 94.75 112 SER A CA 1
ATOM 914 C C . SER A 1 112 ? -1.646 -38.125 -10 1 94.75 112 SER A C 1
ATOM 916 O O . SER A 1 112 ? -1.19 -39.25 -10.031 1 94.75 112 SER A O 1
ATOM 918 N N . SER A 1 113 ? -1.679 -37.469 -8.883 1 96.06 113 SER A N 1
ATOM 919 C CA . SER A 1 113 ? -1.221 -37.969 -7.598 1 96.06 113 SER A CA 1
ATOM 920 C C . SER A 1 113 ? 0.164 -38.594 -7.711 1 96.06 113 SER A C 1
ATOM 922 O O . SER A 1 113 ? 0.383 -39.719 -7.242 1 96.06 113 SER A O 1
ATOM 924 N N . PHE A 1 114 ? 1.051 -37.875 -8.367 1 97.12 114 PHE A N 1
ATOM 925 C CA . PHE A 1 114 ? 2.361 -38.469 -8.633 1 97.12 114 PHE A CA 1
ATOM 926 C C . PHE A 1 114 ? 3.266 -38.312 -7.414 1 97.12 114 PHE A C 1
ATOM 928 O O . PHE A 1 114 ? 4.316 -38.969 -7.344 1 97.12 114 PHE A O 1
ATOM 935 N N . MET A 1 115 ? 2.846 -37.562 -6.34 1 96.94 115 MET A N 1
ATOM 936 C CA . MET A 1 115 ? 3.625 -37.375 -5.117 1 96.94 115 MET A CA 1
ATOM 937 C C . MET A 1 115 ? 3.094 -38.281 -3.998 1 96.94 115 MET A C 1
ATOM 939 O O . MET A 1 115 ? 1.882 -38.406 -3.838 1 96.94 115 MET A O 1
ATOM 943 N N . ASP A 1 116 ? 4.027 -38.812 -3.246 1 95.31 116 ASP A N 1
ATOM 944 C CA . ASP A 1 116 ? 3.602 -39.438 -2 1 95.31 116 ASP A CA 1
ATOM 945 C C . ASP A 1 116 ? 3.57 -38.438 -0.854 1 95.31 116 ASP A C 1
ATOM 947 O O . ASP A 1 116 ? 3.857 -37.25 -1.053 1 95.31 116 ASP A O 1
ATOM 951 N N . GLU A 1 117 ? 3.18 -38.906 0.262 1 95.94 117 GLU A N 1
ATOM 952 C CA . GLU A 1 117 ? 2.996 -38.031 1.417 1 95.94 117 GLU A CA 1
ATOM 953 C C . GLU A 1 117 ? 4.312 -37.406 1.837 1 95.94 117 GLU A C 1
ATOM 955 O O . GLU A 1 117 ? 4.348 -36.219 2.199 1 95.94 117 GLU A O 1
ATOM 960 N N . LYS A 1 118 ? 5.34 -38.156 1.797 1 96.81 118 LYS A N 1
ATOM 961 C CA . LYS A 1 118 ? 6.652 -37.656 2.186 1 96.81 118 LYS A CA 1
ATOM 962 C C . LYS A 1 118 ? 7.109 -36.562 1.245 1 96.81 118 LYS A C 1
ATOM 964 O O . LYS A 1 118 ? 7.641 -35.531 1.691 1 96.81 118 LYS A O 1
ATOM 969 N N . GLN A 1 119 ? 6.914 -36.75 -0.009 1 97.12 119 GLN A N 1
ATOM 970 C CA . GLN A 1 119 ? 7.262 -35.75 -1.008 1 97.12 119 GLN A CA 1
ATOM 971 C C . GLN A 1 119 ? 6.438 -34.5 -0.821 1 97.12 119 GLN A C 1
ATOM 973 O O . GLN A 1 119 ? 6.969 -33.375 -0.911 1 97.12 119 GLN A O 1
ATOM 978 N N . LEU A 1 120 ? 5.176 -34.656 -0.52 1 98.06 120 LEU A N 1
ATOM 979 C CA . LEU A 1 120 ? 4.301 -33.5 -0.299 1 98.06 120 LEU A CA 1
ATOM 980 C C . LEU A 1 120 ? 4.762 -32.688 0.906 1 98.06 120 LEU A C 1
ATOM 982 O O . LEU A 1 120 ? 4.805 -31.469 0.85 1 98.06 120 LEU A O 1
ATOM 986 N N . LEU A 1 121 ? 5.156 -33.375 1.94 1 98.25 121 LEU A N 1
ATOM 987 C CA . LEU A 1 121 ? 5.621 -32.688 3.146 1 98.25 121 LEU A CA 1
ATOM 988 C C . LEU A 1 121 ? 6.953 -31.984 2.898 1 98.25 121 LEU A C 1
ATOM 990 O O . LEU A 1 121 ? 7.223 -30.922 3.469 1 98.25 121 LEU A O 1
ATOM 994 N N . THR A 1 122 ? 7.738 -32.625 2.006 1 98.56 122 THR A N 1
ATOM 995 C CA . THR A 1 122 ? 8.984 -31.969 1.61 1 98.56 122 THR A CA 1
ATOM 996 C C . THR A 1 122 ? 8.711 -30.656 0.876 1 98.56 122 THR A C 1
ATOM 998 O O . THR A 1 122 ? 9.383 -29.656 1.121 1 98.56 122 THR A O 1
ATOM 1001 N N . VAL A 1 123 ? 7.754 -30.641 0.039 1 98.88 123 VAL A N 1
ATOM 1002 C CA . VAL A 1 123 ? 7.363 -29.438 -0.686 1 98.88 123 VAL A CA 1
ATOM 1003 C C . VAL A 1 123 ? 6.867 -28.375 0.297 1 98.88 123 VAL A C 1
ATOM 1005 O O . VAL A 1 123 ? 7.258 -27.219 0.213 1 98.88 123 VAL A O 1
ATOM 1008 N N . LYS A 1 124 ? 6 -28.797 1.265 1 98.88 124 LYS A N 1
ATOM 1009 C CA . LYS A 1 124 ? 5.508 -27.891 2.289 1 98.88 124 LYS A CA 1
ATOM 1010 C C . LYS A 1 124 ? 6.664 -27.234 3.045 1 98.88 124 LYS A C 1
ATOM 1012 O O . LYS A 1 124 ? 6.711 -26 3.178 1 98.88 124 LYS A O 1
ATOM 1017 N N . GLN A 1 125 ? 7.574 -28.047 3.436 1 98.81 125 GLN A N 1
ATOM 1018 C CA . GLN A 1 125 ? 8.703 -27.547 4.211 1 98.81 125 GLN A CA 1
ATOM 1019 C C . GLN A 1 125 ? 9.547 -26.578 3.387 1 98.81 125 GLN A C 1
ATOM 1021 O O . GLN A 1 125 ? 9.977 -25.531 3.891 1 98.81 125 GLN A O 1
ATOM 1026 N N . ALA A 1 126 ? 9.766 -26.906 2.17 1 98.88 126 ALA A N 1
ATOM 1027 C CA . ALA A 1 126 ? 10.57 -26.062 1.29 1 98.88 126 ALA A CA 1
ATOM 1028 C C . ALA A 1 126 ? 9.898 -24.703 1.053 1 98.88 126 ALA A C 1
ATOM 1030 O O . ALA A 1 126 ? 10.547 -23.672 1.131 1 98.88 126 ALA A O 1
ATOM 1031 N N . LEU A 1 127 ? 8.602 -24.734 0.799 1 98.94 127 LEU A N 1
ATOM 1032 C CA . LEU A 1 127 ? 7.879 -23.5 0.518 1 98.94 127 LEU A CA 1
ATOM 1033 C C . LEU A 1 127 ? 7.828 -22.609 1.754 1 98.94 127 LEU A C 1
ATOM 1035 O O . LEU A 1 127 ? 7.969 -21.391 1.65 1 98.94 127 LEU A O 1
ATOM 1039 N N . LEU A 1 128 ? 7.633 -23.219 2.926 1 98.88 128 LEU A N 1
ATOM 1040 C CA . LEU A 1 128 ? 7.602 -22.438 4.156 1 98.88 128 LEU A CA 1
ATOM 1041 C C . LEU A 1 128 ? 8.977 -21.859 4.465 1 98.88 128 LEU A C 1
ATOM 1043 O O . LEU A 1 128 ? 9.086 -20.719 4.906 1 98.88 128 LEU A O 1
ATOM 1047 N N . LEU A 1 129 ? 9.984 -22.672 4.223 1 98.88 129 LEU A N 1
ATOM 1048 C CA . LEU A 1 129 ? 11.344 -22.156 4.398 1 98.88 129 LEU A CA 1
ATOM 1049 C C . LEU A 1 129 ? 11.633 -21.031 3.414 1 98.88 129 LEU A C 1
ATOM 1051 O O . LEU A 1 129 ? 12.258 -20.031 3.775 1 98.88 129 LEU A O 1
ATOM 1055 N N . TYR A 1 130 ? 11.234 -21.203 2.213 1 98.88 130 TYR A N 1
ATOM 1056 C CA . TYR A 1 130 ? 11.391 -20.172 1.193 1 98.88 130 TYR A CA 1
ATOM 1057 C C . TYR A 1 130 ? 10.742 -18.859 1.632 1 98.88 130 TYR A C 1
ATOM 1059 O O . TYR A 1 130 ? 11.352 -17.797 1.544 1 98.88 130 TYR A O 1
ATOM 1067 N N . LEU A 1 131 ? 9.492 -18.906 2.148 1 98.62 131 LEU A N 1
ATOM 1068 C CA . LEU A 1 131 ? 8.789 -17.719 2.623 1 98.62 131 LEU A CA 1
ATOM 1069 C C . LEU A 1 131 ? 9.57 -17.031 3.744 1 98.62 131 LEU A C 1
ATOM 1071 O O . LEU A 1 131 ? 9.586 -15.805 3.838 1 98.62 131 LEU A O 1
ATOM 1075 N N . LYS A 1 132 ? 10.164 -17.828 4.523 1 98.12 132 LYS A N 1
ATOM 1076 C CA . LYS A 1 132 ? 10.914 -17.312 5.664 1 98.12 132 LYS A CA 1
ATOM 1077 C C . LYS A 1 132 ? 12.211 -16.641 5.211 1 98.12 132 LYS A C 1
ATOM 1079 O O . LYS A 1 132 ? 12.609 -15.617 5.758 1 98.12 132 LYS A O 1
ATOM 1084 N N . GLU A 1 133 ? 12.812 -17.188 4.172 1 98.19 133 GLU A N 1
ATOM 1085 C CA . GLU A 1 133 ? 14.188 -16.812 3.854 1 98.19 133 GLU A CA 1
ATOM 1086 C C . GLU A 1 133 ? 14.227 -15.797 2.709 1 98.19 133 GLU A C 1
ATOM 1088 O O . GLU A 1 133 ? 15.242 -15.133 2.498 1 98.19 133 GLU A O 1
ATOM 1093 N N . GLU A 1 134 ? 13.18 -15.719 1.903 1 98.44 134 GLU A N 1
ATOM 1094 C CA . GLU A 1 134 ? 13.18 -14.789 0.773 1 98.44 134 GLU A CA 1
ATOM 1095 C C . GLU A 1 134 ? 13.195 -13.344 1.247 1 98.44 134 GLU A C 1
ATOM 1097 O O . GLU A 1 134 ? 12.312 -12.914 1.989 1 98.44 134 GLU A O 1
ATOM 1102 N N . LYS A 1 135 ? 14.234 -12.578 0.831 1 97.5 135 LYS A N 1
ATOM 1103 C CA . LYS A 1 135 ? 14.391 -11.188 1.261 1 97.5 135 LYS A CA 1
ATOM 1104 C C . LYS A 1 135 ? 14.07 -10.227 0.123 1 97.5 135 LYS A C 1
ATOM 1106 O O . LYS A 1 135 ? 13.844 -9.031 0.357 1 97.5 135 LYS A O 1
ATOM 1111 N N . ASP A 1 136 ? 14.125 -10.719 -1.111 1 98.19 136 ASP A N 1
ATOM 1112 C CA . ASP A 1 136 ? 13.812 -9.898 -2.281 1 98.19 136 ASP A CA 1
ATOM 1113 C C . ASP A 1 136 ? 12.328 -10.008 -2.643 1 98.19 136 ASP A C 1
ATOM 1115 O O . ASP A 1 136 ? 11.922 -10.93 -3.352 1 98.19 136 ASP A O 1
ATOM 1119 N N . ILE A 1 137 ? 11.523 -9.039 -2.209 1 97.69 137 ILE A N 1
ATOM 1120 C CA . ILE A 1 137 ? 10.078 -9.156 -2.371 1 97.69 137 ILE A CA 1
ATOM 1121 C C . ILE A 1 137 ? 9.609 -8.234 -3.492 1 97.69 137 ILE A C 1
ATOM 1123 O O . ILE A 1 137 ? 8.43 -7.875 -3.557 1 97.69 137 ILE A O 1
ATOM 1127 N N . ARG A 1 138 ? 10.578 -7.855 -4.426 1 97.06 138 ARG A N 1
ATOM 1128 C CA . ARG A 1 138 ? 10.227 -6.965 -5.527 1 97.06 138 ARG A CA 1
ATOM 1129 C C . ARG A 1 138 ? 9.133 -7.57 -6.395 1 97.06 138 ARG A C 1
ATOM 1131 O O . ARG A 1 138 ? 9.102 -8.781 -6.613 1 97.06 138 ARG A O 1
ATOM 1138 N N . GLY A 1 139 ? 8.227 -6.66 -6.867 1 95.88 139 GLY A N 1
ATOM 1139 C CA . GLY A 1 139 ? 7.168 -7.059 -7.781 1 95.88 139 GLY A CA 1
ATOM 1140 C C . GLY A 1 139 ? 7.586 -7 -9.242 1 95.88 139 GLY A C 1
ATOM 1141 O O . GLY A 1 139 ? 8.234 -7.918 -9.742 1 95.88 139 GLY A O 1
ATOM 1142 N N . LEU A 1 140 ? 7.297 -5.887 -9.844 1 95.69 140 LEU A N 1
ATOM 1143 C CA . LEU A 1 140 ? 7.68 -5.633 -11.227 1 95.69 140 LEU A CA 1
ATOM 1144 C C . LEU A 1 140 ? 8.992 -4.852 -11.297 1 95.69 140 LEU A C 1
ATOM 1146 O O . LEU A 1 140 ? 9.141 -3.826 -10.633 1 95.69 140 LEU A O 1
ATOM 1150 N N . VAL A 1 141 ? 9.953 -5.406 -12.039 1 96.06 141 VAL A N 1
ATOM 1151 C CA . VAL A 1 141 ? 11.266 -4.789 -12.172 1 96.06 141 VAL A CA 1
ATOM 1152 C C . VAL A 1 141 ? 11.414 -4.172 -13.562 1 96.06 141 VAL A C 1
ATOM 1154 O O . VAL A 1 141 ? 11.172 -4.84 -14.57 1 96.06 141 VAL A O 1
ATOM 1157 N N . GLU A 1 142 ? 11.781 -2.918 -13.578 1 93.06 142 GLU A N 1
ATOM 1158 C CA . GLU A 1 142 ? 11.914 -2.186 -14.836 1 93.06 142 GLU A CA 1
ATOM 1159 C C . GLU A 1 142 ? 12.852 -2.908 -15.797 1 93.06 142 GLU A C 1
ATOM 1161 O O . GLU A 1 142 ? 13.938 -3.346 -15.406 1 93.06 142 GLU A O 1
ATOM 1166 N N . GLU A 1 143 ? 12.461 -3.207 -16.953 1 93.31 143 GLU A N 1
ATOM 1167 C CA . GLU A 1 143 ? 13.203 -3.771 -18.078 1 93.31 143 GLU A CA 1
ATOM 1168 C C . GLU A 1 143 ? 13.375 -5.281 -17.922 1 93.31 143 GLU A C 1
ATOM 1170 O O . GLU A 1 143 ? 13.844 -5.957 -18.828 1 93.31 143 GLU A O 1
ATOM 1175 N N . LYS A 1 144 ? 12.984 -5.875 -16.688 1 96.75 144 LYS A N 1
ATOM 1176 C CA . LYS A 1 144 ? 13.234 -7.297 -16.484 1 96.75 144 LYS A CA 1
ATOM 1177 C C . LYS A 1 144 ? 11.93 -8.055 -16.234 1 96.75 144 LYS A C 1
ATOM 1179 O O . LYS A 1 144 ? 11.914 -9.281 -16.219 1 96.75 144 LYS A O 1
ATOM 1184 N N . GLY A 1 145 ? 10.891 -7.285 -15.938 1 95.5 145 GLY A N 1
ATOM 1185 C CA . GLY A 1 145 ? 9.586 -7.902 -15.805 1 95.5 145 GLY A CA 1
ATOM 1186 C C . GLY A 1 145 ? 9.258 -8.312 -14.383 1 95.5 145 GLY A C 1
ATOM 1187 O O . GLY A 1 145 ? 9.758 -7.719 -13.43 1 95.5 145 GLY A O 1
ATOM 1188 N N . TRP A 1 146 ? 8.43 -9.289 -14.242 1 95.69 146 TRP A N 1
ATOM 1189 C CA . TRP A 1 146 ? 7.867 -9.711 -12.961 1 95.69 146 TRP A CA 1
ATOM 1190 C C . TRP A 1 146 ? 8.852 -10.57 -12.188 1 95.69 146 TRP A C 1
ATOM 1192 O O . TRP A 1 146 ? 9.141 -11.703 -12.586 1 95.69 146 TRP A O 1
ATOM 1202 N N . ALA A 1 147 ? 9.352 -10.062 -11.141 1 97.56 147 ALA A N 1
ATOM 1203 C CA . ALA A 1 147 ? 9.953 -10.914 -10.125 1 97.56 147 ALA A CA 1
ATOM 1204 C C . ALA A 1 147 ? 8.875 -11.555 -9.242 1 97.56 147 ALA A C 1
ATOM 1206 O O . ALA A 1 147 ? 8.578 -12.742 -9.375 1 97.56 147 ALA A O 1
ATOM 1207 N N . HIS A 1 148 ? 8.227 -10.594 -8.516 1 97.62 148 HIS A N 1
ATOM 1208 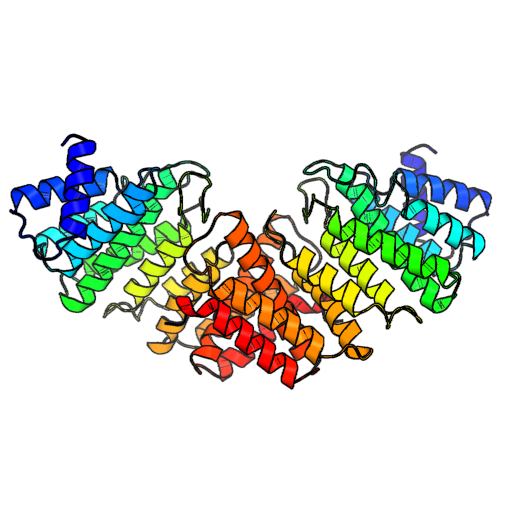C CA . HIS A 1 148 ? 6.965 -10.938 -7.875 1 97.62 148 HIS A CA 1
ATOM 1209 C C . HIS A 1 148 ? 7.09 -12.203 -7.039 1 97.62 148 HIS A C 1
ATOM 1211 O O . HIS A 1 148 ? 6.242 -13.094 -7.121 1 97.62 148 HIS A O 1
ATOM 1217 N N . SER A 1 149 ? 8.148 -12.305 -6.285 1 98.31 149 SER A N 1
ATOM 1218 C CA . SER A 1 149 ? 8.539 -13.508 -5.559 1 98.31 149 SER A CA 1
ATOM 1219 C C . SER A 1 149 ? 7.43 -13.961 -4.609 1 98.31 149 SER A C 1
ATOM 1221 O O . SER A 1 149 ? 7.004 -15.117 -4.648 1 98.31 149 SER A O 1
ATOM 1223 N N . ILE A 1 150 ? 6.867 -13.031 -3.865 1 98.5 150 ILE A N 1
ATOM 1224 C CA . ILE A 1 150 ? 5.91 -13.391 -2.826 1 98.5 150 ILE A CA 1
ATOM 1225 C C . ILE A 1 150 ? 4.57 -13.758 -3.463 1 98.5 150 ILE A C 1
ATOM 1227 O O . ILE A 1 150 ? 3.893 -14.68 -3.006 1 98.5 150 ILE A O 1
ATOM 1231 N N . ALA A 1 151 ? 4.211 -13.094 -4.527 1 97.81 151 ALA A N 1
ATOM 1232 C CA . ALA A 1 151 ? 2.979 -13.43 -5.234 1 97.81 151 ALA A CA 1
ATOM 1233 C C . ALA A 1 151 ? 3.059 -14.828 -5.844 1 97.81 151 ALA A C 1
ATOM 1235 O O . ALA A 1 151 ? 2.098 -15.602 -5.77 1 97.81 151 ALA A O 1
ATOM 1236 N N . HIS A 1 152 ? 4.176 -15.133 -6.488 1 98.62 152 HIS A N 1
ATOM 1237 C CA . HIS A 1 152 ? 4.344 -16.469 -7.059 1 98.62 152 HIS A CA 1
ATOM 1238 C C . HIS A 1 152 ? 4.363 -17.531 -5.969 1 98.62 152 HIS A C 1
ATOM 1240 O O . HIS A 1 152 ? 3.812 -18.625 -6.148 1 98.62 152 HIS A O 1
ATOM 1246 N N . ALA A 1 153 ? 4.98 -17.203 -4.859 1 98.75 153 ALA A N 1
ATOM 1247 C CA . ALA A 1 153 ? 4.938 -18.125 -3.719 1 98.75 153 ALA A CA 1
ATOM 1248 C C . ALA A 1 153 ? 3.5 -18.328 -3.244 1 98.75 153 ALA A C 1
ATOM 1250 O O . ALA A 1 153 ? 3.131 -19.438 -2.842 1 98.75 153 ALA A O 1
ATOM 1251 N N . ALA A 1 154 ? 2.719 -17.266 -3.244 1 98.69 154 ALA A N 1
ATOM 1252 C CA . ALA A 1 154 ? 1.312 -17.391 -2.875 1 98.69 154 ALA A CA 1
ATOM 1253 C C . ALA A 1 154 ? 0.595 -18.391 -3.77 1 98.69 154 ALA A C 1
ATOM 1255 O O . ALA A 1 154 ? -0.224 -19.188 -3.295 1 98.69 154 ALA A O 1
ATOM 1256 N N . ASP A 1 155 ? 0.911 -18.359 -5.043 1 98.44 155 ASP A N 1
ATOM 1257 C CA . ASP A 1 155 ? 0.325 -19.312 -5.973 1 98.44 155 ASP A CA 1
ATOM 1258 C C . ASP A 1 155 ? 0.706 -20.75 -5.598 1 98.44 155 ASP A C 1
ATOM 1260 O O . ASP A 1 155 ? -0.131 -21.656 -5.641 1 98.44 155 ASP A O 1
ATOM 1264 N N . ALA A 1 156 ? 1.941 -20.906 -5.285 1 98.88 156 ALA A N 1
ATOM 1265 C CA . ALA A 1 156 ? 2.4 -22.234 -4.887 1 98.88 156 ALA A CA 1
ATOM 1266 C C . ALA A 1 156 ? 1.725 -22.688 -3.594 1 98.88 156 ALA A C 1
ATOM 1268 O O . ALA A 1 156 ? 1.303 -23.844 -3.475 1 98.88 156 ALA A O 1
ATOM 1269 N N . ILE A 1 157 ? 1.593 -21.797 -2.627 1 98.88 157 ILE A N 1
ATOM 1270 C CA . ILE A 1 157 ? 0.944 -22.109 -1.358 1 98.88 157 ILE A CA 1
ATOM 1271 C C . ILE A 1 157 ? -0.524 -22.453 -1.6 1 98.88 157 ILE A C 1
ATOM 1273 O O . ILE A 1 157 ? -1.063 -23.359 -0.975 1 98.88 157 ILE A O 1
ATOM 1277 N N . ASP A 1 158 ? -1.143 -21.734 -2.486 1 98.62 158 ASP A N 1
ATOM 1278 C CA . ASP A 1 158 ? -2.539 -22 -2.814 1 98.62 158 ASP A CA 1
ATOM 1279 C C . ASP A 1 158 ? -2.717 -23.422 -3.332 1 98.62 158 ASP A C 1
ATOM 1281 O O . ASP A 1 158 ? -3.635 -24.141 -2.914 1 98.62 158 ASP A O 1
ATOM 1285 N N . GLU A 1 159 ? -1.818 -23.844 -4.258 1 98.75 159 GLU A N 1
ATOM 1286 C CA . GLU A 1 159 ? -1.893 -25.203 -4.781 1 98.75 159 GLU A CA 1
ATOM 1287 C C . GLU A 1 159 ? -1.533 -26.234 -3.707 1 98.75 159 GLU A C 1
ATOM 1289 O O . GLU A 1 159 ? -2.094 -27.328 -3.678 1 98.75 159 GLU A O 1
ATOM 1294 N N . LEU A 1 160 ? -0.646 -25.844 -2.824 1 98.88 160 LEU A N 1
ATOM 1295 C CA . LEU A 1 160 ? -0.254 -26.719 -1.729 1 98.88 160 LEU A CA 1
ATOM 1296 C C . LEU A 1 160 ? -1.441 -27.031 -0.82 1 98.88 160 LEU A C 1
ATOM 1298 O O . LEU A 1 160 ? -1.702 -28.188 -0.493 1 98.88 160 LEU A O 1
ATOM 1302 N N . ILE A 1 161 ? -2.16 -26.047 -0.434 1 98.25 161 ILE A N 1
ATOM 1303 C CA . ILE A 1 161 ? -3.221 -26.219 0.553 1 98.25 161 ILE A CA 1
ATOM 1304 C C . ILE A 1 161 ? -4.355 -27.031 -0.047 1 98.25 161 ILE A C 1
ATOM 1306 O O . ILE A 1 161 ? -5.195 -27.578 0.682 1 98.25 161 ILE A O 1
ATOM 1310 N N . LYS A 1 162 ? -4.375 -27.141 -1.358 1 98.38 162 LYS A N 1
ATOM 1311 C CA . LYS A 1 162 ? -5.414 -27.906 -2.033 1 98.38 162 LYS A CA 1
ATOM 1312 C C . LYS A 1 162 ? -5.09 -29.406 -2.021 1 98.38 162 LYS A C 1
ATOM 1314 O O . LYS A 1 162 ? -5.953 -30.234 -2.309 1 98.38 162 LYS A O 1
ATOM 1319 N N . GLN A 1 163 ? -3.881 -29.719 -1.749 1 98.44 163 GLN A N 1
ATOM 1320 C CA . GLN A 1 163 ? -3.459 -31.109 -1.764 1 98.44 163 GLN A CA 1
ATOM 1321 C C . GLN A 1 163 ? -4.137 -31.906 -0.647 1 98.44 163 GLN A C 1
ATOM 1323 O O . GLN A 1 163 ? -4.281 -31.406 0.472 1 98.44 163 GLN A O 1
ATOM 1328 N N . PRO A 1 164 ? -4.523 -33.156 -0.999 1 95.94 164 PRO A N 1
ATOM 1329 C CA . PRO A 1 164 ? -4.98 -34 0.09 1 95.94 164 PRO A CA 1
ATOM 1330 C C . PRO A 1 164 ? -3.893 -34.281 1.131 1 95.94 164 PRO A C 1
ATOM 1332 O O . PRO A 1 164 ? -2.727 -34.469 0.777 1 95.94 164 PRO A O 1
ATOM 1335 N N . GLY A 1 165 ? -4.199 -34.188 2.322 1 95.06 165 GLY A N 1
ATOM 1336 C CA . GLY A 1 165 ? -3.26 -34.531 3.379 1 95.06 165 GLY A CA 1
ATOM 1337 C C . GLY A 1 165 ? -2.58 -33.312 3.99 1 95.06 165 GLY A C 1
ATOM 1338 O O . GLY A 1 165 ? -1.848 -33.438 4.973 1 95.06 165 GLY A O 1
ATOM 1339 N N . ILE A 1 166 ? -2.904 -32.156 3.494 1 97.94 166 ILE A N 1
ATOM 1340 C CA . ILE A 1 166 ? -2.176 -30.969 3.939 1 97.94 166 ILE A CA 1
ATOM 1341 C C . ILE A 1 166 ? -2.957 -30.266 5.051 1 97.94 166 ILE A C 1
ATOM 1343 O O . ILE A 1 166 ? -2.41 -29.422 5.77 1 97.94 166 ILE A O 1
ATOM 1347 N N . GLN A 1 167 ? -4.188 -30.609 5.355 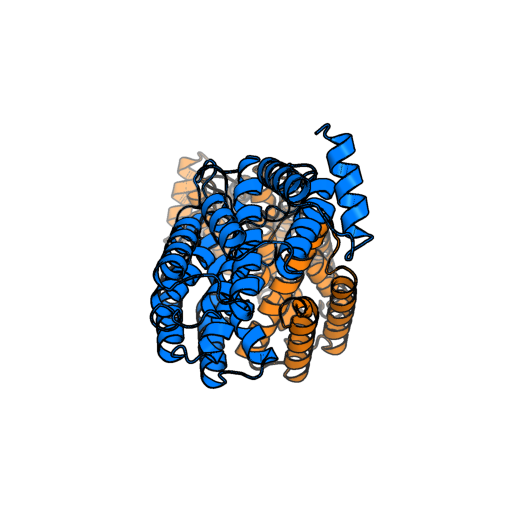1 97.38 167 GLN A N 1
ATOM 1348 C CA . GLN A 1 167 ? -5.117 -29.938 6.25 1 97.38 167 GLN A CA 1
ATOM 1349 C C . GLN A 1 167 ? -4.547 -29.828 7.66 1 97.38 167 GLN A C 1
ATOM 1351 O O . GLN A 1 167 ? -4.66 -28.797 8.312 1 97.38 167 GLN A O 1
ATOM 1356 N N . PRO A 1 168 ? -3.828 -30.828 8.109 1 97.56 168 PRO A N 1
ATOM 1357 C CA . PRO A 1 168 ? -3.283 -30.75 9.469 1 97.56 168 PRO A CA 1
ATOM 1358 C C . PRO A 1 168 ? -2.244 -29.641 9.625 1 97.56 168 PRO A C 1
ATOM 1360 O O . PRO A 1 168 ? -1.906 -29.266 10.75 1 97.56 168 PRO A O 1
ATOM 1363 N N . TYR A 1 169 ? -1.79 -29.125 8.508 1 98.31 169 TYR A N 1
ATOM 1364 C CA . TYR A 1 169 ? -0.683 -28.188 8.57 1 98.31 169 TYR A CA 1
ATOM 1365 C C . TYR A 1 169 ? -1.159 -26.766 8.266 1 98.31 169 TYR A C 1
ATOM 1367 O O . TYR A 1 169 ? -0.347 -25.859 8.102 1 98.31 169 TYR A O 1
ATOM 1375 N N . PHE A 1 170 ? -2.445 -26.547 8.211 1 98.56 170 PHE A N 1
ATOM 1376 C CA . PHE A 1 170 ? -3.018 -25.25 7.863 1 98.56 170 PHE A CA 1
ATOM 1377 C C . PHE A 1 170 ? -2.553 -24.172 8.836 1 98.56 170 PHE A C 1
ATOM 1379 O O . PHE A 1 170 ? -2.232 -23.047 8.43 1 98.56 170 PHE A O 1
ATOM 1386 N N . GLN A 1 171 ? -2.482 -24.531 10.109 1 98.12 171 GLN A N 1
ATOM 1387 C CA . GLN A 1 171 ? -2.057 -23.547 11.094 1 98.12 171 GLN A CA 1
ATOM 1388 C C . GLN A 1 171 ? -0.631 -23.078 10.82 1 98.12 171 GLN A C 1
ATOM 1390 O O . GLN A 1 171 ? -0.361 -21.875 10.812 1 98.12 171 GLN A O 1
ATOM 1395 N N . GLU A 1 172 ? 0.226 -23.984 10.617 1 98.44 172 GLU A N 1
ATOM 1396 C CA . GLU A 1 172 ? 1.623 -23.672 10.328 1 98.44 172 GLU A CA 1
ATOM 1397 C C . GLU A 1 172 ? 1.752 -22.828 9.062 1 98.44 172 GLU A C 1
ATOM 1399 O O . GLU A 1 172 ? 2.512 -21.859 9.039 1 98.44 172 GLU A O 1
ATOM 1404 N N . ILE A 1 173 ? 1.021 -23.188 8.062 1 98.75 173 ILE A N 1
ATOM 1405 C CA . ILE A 1 173 ? 1.049 -22.484 6.789 1 98.75 173 ILE A CA 1
ATOM 1406 C C . ILE A 1 173 ? 0.494 -21.078 6.973 1 98.75 173 ILE A C 1
ATOM 1408 O O . ILE A 1 173 ? 1.08 -20.094 6.488 1 98.75 173 ILE A O 1
ATOM 1412 N N . TYR A 1 174 ? -0.592 -20.953 7.738 1 98.69 174 TYR A N 1
ATOM 1413 C CA . TYR A 1 174 ? -1.212 -19.656 7.992 1 98.69 174 TYR A CA 1
ATOM 1414 C C . TYR A 1 174 ? -0.26 -18.734 8.742 1 98.69 174 TYR A C 1
ATOM 1416 O O . TYR A 1 174 ? -0.145 -17.547 8.414 1 98.69 174 TYR A O 1
ATOM 1424 N N . GLU A 1 175 ? 0.423 -19.266 9.688 1 97.88 175 GLU A N 1
ATOM 1425 C CA . GLU A 1 175 ? 1.39 -18.469 10.445 1 97.88 175 GLU A CA 1
ATOM 1426 C C . GLU A 1 175 ? 2.492 -17.938 9.539 1 97.88 175 GLU A C 1
ATOM 1428 O O . GLU A 1 175 ? 2.934 -16.797 9.695 1 97.88 175 GLU A O 1
ATOM 1433 N N . ALA A 1 176 ? 2.943 -18.734 8.602 1 98.5 176 ALA A N 1
ATOM 1434 C CA . ALA A 1 176 ? 3.951 -18.312 7.637 1 98.5 176 ALA A CA 1
ATOM 1435 C C . ALA A 1 176 ? 3.41 -17.203 6.742 1 98.5 176 ALA A C 1
ATOM 1437 O O . ALA A 1 176 ? 4.121 -16.234 6.438 1 98.5 176 ALA A O 1
ATOM 1438 N N . VAL A 1 177 ? 2.158 -17.344 6.355 1 98.5 177 VAL A N 1
ATOM 1439 C CA . VAL A 1 177 ? 1.501 -16.344 5.516 1 98.5 177 VAL A CA 1
ATOM 1440 C C . VAL A 1 177 ? 1.44 -15.016 6.254 1 98.5 177 VAL A C 1
ATOM 1442 O O . VAL A 1 177 ? 1.816 -13.977 5.707 1 98.5 177 VAL A O 1
ATOM 1445 N N . ILE A 1 178 ? 1.025 -15.039 7.516 1 97.94 178 ILE A N 1
ATOM 1446 C CA . ILE A 1 178 ? 0.896 -13.82 8.312 1 97.94 178 ILE A CA 1
ATOM 1447 C C . ILE A 1 178 ? 2.266 -13.164 8.484 1 97.94 178 ILE A C 1
ATOM 1449 O O . ILE A 1 178 ? 2.398 -11.945 8.359 1 97.94 178 ILE A O 1
ATOM 1453 N N . ARG A 1 179 ? 3.225 -13.945 8.734 1 97.31 179 ARG A N 1
ATOM 1454 C CA . ARG A 1 179 ? 4.578 -13.43 8.922 1 97.31 179 ARG A CA 1
ATOM 1455 C C . ARG A 1 179 ? 5.066 -12.711 7.668 1 97.31 179 ARG A C 1
ATOM 1457 O O . ARG A 1 179 ? 5.594 -11.602 7.754 1 97.31 179 ARG A O 1
ATOM 1464 N N . VAL A 1 180 ? 4.891 -13.305 6.508 1 98.25 180 VAL A N 1
ATOM 1465 C CA . VAL A 1 180 ? 5.414 -12.727 5.27 1 98.25 180 VAL A CA 1
ATOM 1466 C C . VAL A 1 180 ? 4.582 -11.508 4.879 1 98.25 180 VAL A C 1
ATOM 1468 O O . VAL A 1 180 ? 5.117 -10.531 4.355 1 98.25 180 VAL A O 1
ATOM 1471 N N . MET A 1 181 ? 3.258 -11.508 5.168 1 98.25 181 MET A N 1
ATOM 1472 C CA . MET A 1 181 ? 2.383 -10.383 4.84 1 98.25 181 MET A CA 1
ATOM 1473 C C . MET A 1 181 ? 2.639 -9.203 5.77 1 98.25 181 MET A C 1
ATOM 1475 O O . MET A 1 181 ? 2.232 -8.078 5.477 1 98.25 181 MET A O 1
ATOM 1479 N N . GLY A 1 182 ? 3.305 -9.5 6.855 1 97.25 182 GLY A N 1
ATOM 1480 C CA . GLY A 1 182 ? 3.639 -8.438 7.797 1 97.25 182 GLY A CA 1
ATOM 1481 C C . GLY A 1 182 ? 5.105 -8.047 7.762 1 97.25 182 GLY A C 1
ATOM 1482 O O . GLY A 1 182 ? 5.621 -7.469 8.719 1 97.25 182 GLY A O 1
ATOM 1483 N N . THR A 1 183 ? 5.816 -8.398 6.691 1 97.31 183 THR A N 1
ATOM 1484 C CA . THR A 1 183 ? 7.238 -8.078 6.613 1 97.31 183 THR A CA 1
ATOM 1485 C C . THR A 1 183 ? 7.461 -6.574 6.777 1 97.31 183 THR A C 1
ATOM 1487 O O . THR A 1 183 ? 6.586 -5.77 6.453 1 97.31 183 THR A O 1
ATOM 1490 N N . SER A 1 184 ? 8.594 -6.219 7.281 1 95 184 SER A N 1
ATOM 1491 C CA . SER A 1 184 ? 8.953 -4.82 7.5 1 95 184 SER A CA 1
ATOM 1492 C C . SER A 1 184 ? 10.023 -4.367 6.516 1 95 184 SER A C 1
ATOM 1494 O O . SER A 1 184 ? 10.5 -3.234 6.59 1 95 184 SER A O 1
ATOM 1496 N N . SER A 1 185 ? 10.391 -5.281 5.633 1 94.31 185 SER A N 1
ATOM 1497 C CA . SER A 1 185 ? 11.531 -5.008 4.758 1 94.31 185 SER A CA 1
ATOM 1498 C C . SER A 1 185 ? 11.164 -3.992 3.68 1 94.31 185 SER A C 1
ATOM 1500 O O . SER A 1 185 ? 11.969 -3.123 3.338 1 94.31 185 SER A O 1
ATOM 1502 N N . ASP A 1 186 ? 9.969 -4.145 3.16 1 95.12 186 ASP A N 1
ATOM 1503 C CA . ASP A 1 186 ? 9.461 -3.244 2.131 1 95.12 186 ASP A CA 1
ATOM 1504 C C . ASP A 1 186 ? 7.934 -3.297 2.059 1 95.12 186 ASP A C 1
ATOM 1506 O O . ASP A 1 186 ? 7.316 -4.219 2.596 1 95.12 186 ASP A O 1
ATOM 1510 N N . CYS A 1 187 ? 7.453 -2.309 1.369 1 96.06 187 CYS A N 1
ATOM 1511 C CA . CYS A 1 187 ? 6.012 -2.301 1.15 1 96.06 187 CYS A CA 1
ATOM 1512 C C . CYS A 1 187 ? 5.637 -3.143 -0.064 1 96.06 187 CYS A C 1
ATOM 1514 O O . CYS A 1 187 ? 6.371 -3.172 -1.053 1 96.06 187 CYS A O 1
ATOM 1516 N N . TYR A 1 188 ? 4.52 -3.795 0.038 1 97.19 188 TYR A N 1
ATOM 1517 C CA . TYR A 1 188 ? 3.969 -4.484 -1.123 1 97.19 188 TYR A CA 1
ATOM 1518 C C . TYR A 1 188 ? 3.219 -3.518 -2.029 1 97.19 188 TYR A C 1
ATOM 1520 O O . TYR A 1 188 ? 2.266 -2.865 -1.598 1 97.19 188 TYR A O 1
ATOM 1528 N N . CYS A 1 189 ? 3.613 -3.461 -3.299 1 95.94 189 CYS A N 1
ATOM 1529 C CA . CYS A 1 189 ? 3.053 -2.455 -4.191 1 95.94 189 CYS A CA 1
ATOM 1530 C C . CYS A 1 189 ? 2.469 -3.1 -5.441 1 95.94 189 CYS A C 1
ATOM 1532 O O . CYS A 1 189 ? 2.047 -2.404 -6.367 1 95.94 189 CYS A O 1
ATOM 1534 N N . PHE A 1 190 ? 2.453 -4.426 -5.457 1 95.06 190 PHE A N 1
ATOM 1535 C CA . PHE A 1 190 ? 2.062 -5.07 -6.703 1 95.06 190 PHE A CA 1
ATOM 1536 C C . PHE A 1 190 ? 1.062 -6.188 -6.445 1 95.06 190 PHE A C 1
ATOM 1538 O O . PHE A 1 190 ? 1.113 -7.238 -7.09 1 95.06 190 PHE A O 1
ATOM 1545 N N . GLU A 1 191 ? 0.254 -5.973 -5.438 1 94.44 191 GLU A N 1
ATOM 1546 C CA . GLU A 1 191 ? -0.935 -6.762 -5.125 1 94.44 191 GLU A CA 1
ATOM 1547 C C . GLU A 1 191 ? -0.559 -8.148 -4.617 1 94.44 191 GLU A C 1
ATOM 1549 O O . GLU A 1 191 ? -1.28 -9.117 -4.855 1 94.44 191 GLU A O 1
ATOM 1554 N N . GLU A 1 192 ? 0.626 -8.273 -3.963 1 97.44 192 GLU A N 1
ATOM 1555 C CA . GLU A 1 192 ? 1.007 -9.508 -3.281 1 97.44 192 GLU A CA 1
ATOM 1556 C C . GLU A 1 192 ? -0.029 -9.906 -2.234 1 97.44 192 GLU A C 1
ATOM 1558 O O . GLU A 1 192 ? -0.302 -11.094 -2.039 1 97.44 192 GLU A O 1
ATOM 1563 N N . ASP A 1 193 ? -0.612 -8.859 -1.58 1 97.25 193 ASP A N 1
ATOM 1564 C CA . ASP A 1 193 ? -1.633 -9.062 -0.558 1 97.25 193 ASP A CA 1
ATOM 1565 C C . ASP A 1 193 ? -2.865 -9.75 -1.143 1 97.25 193 ASP A C 1
ATOM 1567 O O . ASP A 1 193 ? -3.436 -10.648 -0.52 1 97.25 193 ASP A O 1
ATOM 1571 N N . GLU A 1 194 ? -3.26 -9.383 -2.316 1 96.06 194 GLU A N 1
ATOM 1572 C CA . GLU A 1 194 ? -4.418 -9.977 -2.979 1 96.06 194 GLU A CA 1
ATOM 1573 C C . GLU A 1 194 ? -4.172 -11.453 -3.291 1 96.06 194 GLU A C 1
ATOM 1575 O O . GLU A 1 194 ? -5.039 -12.289 -3.053 1 96.06 194 GLU A O 1
ATOM 1580 N N . ARG A 1 195 ? -2.971 -11.703 -3.787 1 97.06 195 ARG A N 1
ATOM 1581 C CA . ARG A 1 195 ? -2.65 -13.086 -4.137 1 97.06 195 ARG A CA 1
ATOM 1582 C C . ARG A 1 195 ? -2.553 -13.961 -2.893 1 97.06 195 ARG A C 1
ATOM 1584 O O . ARG A 1 195 ? -2.98 -15.117 -2.906 1 97.06 195 ARG A O 1
ATOM 1591 N N . MET A 1 196 ? -2.043 -13.391 -1.803 1 98.12 196 MET A N 1
ATOM 1592 C CA . MET A 1 196 ? -1.829 -14.18 -0.591 1 98.12 196 MET A CA 1
ATOM 1593 C C . MET A 1 196 ? -3.141 -14.391 0.16 1 98.12 196 MET A C 1
ATOM 1595 O O . MET A 1 196 ? -3.232 -15.266 1.021 1 98.12 196 MET A O 1
ATOM 1599 N N . ALA A 1 197 ? -4.141 -13.578 -0.147 1 97.94 197 ALA A N 1
ATOM 1600 C CA . ALA A 1 197 ? -5.457 -13.781 0.456 1 97.94 197 ALA A CA 1
ATOM 1601 C C . ALA A 1 197 ? -6.125 -15.039 -0.091 1 97.94 197 ALA A C 1
ATOM 1603 O O . ALA A 1 197 ? -6.973 -15.641 0.575 1 97.94 197 ALA A O 1
ATOM 1604 N N . ILE A 1 198 ? -5.711 -15.477 -1.239 1 97.88 198 ILE A N 1
ATOM 1605 C CA . ILE A 1 198 ? -6.348 -16.594 -1.932 1 97.88 198 ILE A CA 1
ATOM 1606 C C . ILE A 1 198 ? -6.137 -17.875 -1.138 1 97.88 198 ILE A C 1
ATOM 1608 O O . ILE A 1 198 ? -7.102 -18.547 -0.754 1 97.88 198 ILE A O 1
ATOM 1612 N N . PRO A 1 199 ? -4.891 -18.234 -0.828 1 98.25 199 PRO A N 1
ATOM 1613 C CA . PRO A 1 199 ? -4.734 -19.5 -0.084 1 98.25 199 PRO A CA 1
ATOM 1614 C C . PRO A 1 199 ? -5.387 -19.438 1.297 1 98.25 199 PRO A C 1
ATOM 1616 O O . PRO A 1 199 ? -5.84 -20.469 1.808 1 98.25 199 PRO A O 1
ATOM 1619 N N . VAL A 1 200 ? -5.484 -18.266 1.95 1 98.19 200 VAL A N 1
ATOM 1620 C CA . VAL A 1 200 ? -6.129 -18.172 3.256 1 98.19 200 VAL A CA 1
ATOM 1621 C C . VAL A 1 200 ? -7.621 -18.469 3.117 1 98.19 200 VAL A C 1
ATOM 1623 O O . VAL A 1 200 ? -8.18 -19.25 3.895 1 98.19 200 VAL A O 1
ATOM 1626 N N . THR A 1 201 ? -8.258 -17.922 2.117 1 97.69 201 THR A N 1
ATOM 1627 C CA . THR A 1 201 ? -9.68 -18.188 1.89 1 97.69 201 THR A CA 1
ATOM 1628 C C . THR A 1 201 ? -9.906 -19.641 1.502 1 97.69 201 THR A C 1
ATOM 1630 O O . THR A 1 201 ? -10.898 -20.25 1.9 1 97.69 201 THR A O 1
ATOM 1633 N N . GLU A 1 202 ? -8.914 -20.172 0.736 1 97.69 202 GLU A N 1
ATOM 1634 C CA . GLU A 1 202 ? -9 -21.578 0.365 1 97.69 202 GLU A CA 1
ATOM 1635 C C . GLU A 1 202 ? -8.898 -22.469 1.594 1 97.69 202 GLU A C 1
ATOM 1637 O O . GLU A 1 202 ? -9.617 -23.469 1.703 1 97.69 202 GLU A O 1
ATOM 1642 N N . MET A 1 203 ? -8.031 -22.141 2.496 1 98.5 203 MET A N 1
ATOM 1643 C CA . MET A 1 203 ? -7.941 -22.906 3.736 1 98.5 203 MET A CA 1
ATOM 1644 C C . MET A 1 203 ? -9.266 -22.875 4.496 1 98.5 203 MET A C 1
ATOM 1646 O O . MET A 1 203 ? -9.719 -23.906 5 1 98.5 203 MET A O 1
ATOM 1650 N N . LEU A 1 204 ? -9.844 -21.703 4.57 1 98.38 204 LEU A N 1
ATOM 1651 C CA . LEU A 1 204 ? -11.133 -21.562 5.238 1 98.38 204 LEU A CA 1
ATOM 1652 C C . LEU A 1 204 ? -12.188 -22.438 4.57 1 98.38 204 LEU A C 1
ATOM 1654 O O . LEU A 1 204 ? -12.945 -23.125 5.254 1 98.38 204 LEU A O 1
ATOM 1658 N N . ASP A 1 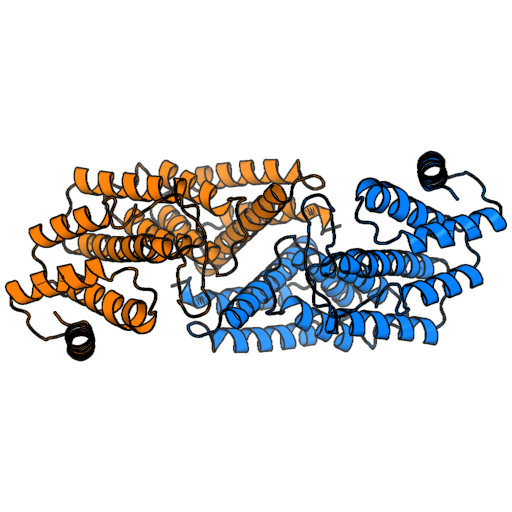205 ? -12.188 -22.5 3.268 1 96.88 205 ASP A N 1
ATOM 1659 C CA . ASP A 1 205 ? -13.133 -23.328 2.508 1 96.88 205 ASP A CA 1
ATOM 1660 C C . ASP A 1 205 ? -12.922 -24.812 2.803 1 96.88 205 ASP A C 1
ATOM 1662 O O . ASP A 1 205 ? -13.867 -25.594 2.717 1 96.88 205 ASP A O 1
ATOM 1666 N N . ARG A 1 206 ? -11.727 -25.125 3.199 1 97.31 206 ARG A N 1
ATOM 1667 C CA . ARG A 1 206 ? -11.383 -26.516 3.426 1 97.31 206 ARG A CA 1
ATOM 1668 C C . ARG A 1 206 ? -11.414 -26.859 4.914 1 97.31 206 ARG A C 1
ATOM 1670 O O . ARG A 1 206 ? -10.836 -27.859 5.34 1 97.31 206 ARG A O 1
ATOM 1677 N N . GLY A 1 207 ? -11.969 -25.938 5.645 1 96.56 207 GLY A N 1
ATOM 1678 C CA . GLY A 1 207 ? -12.32 -26.297 7.012 1 96.56 207 GLY A CA 1
ATOM 1679 C C . GLY A 1 207 ? -11.375 -25.688 8.039 1 96.56 207 GLY A C 1
ATOM 1680 O O . GLY A 1 207 ? -11.445 -26.031 9.227 1 96.56 207 GLY A O 1
ATOM 1681 N N . PHE A 1 208 ? -10.445 -24.859 7.59 1 97.81 208 PHE A N 1
ATOM 1682 C CA . PHE A 1 208 ? -9.594 -24.172 8.555 1 97.81 208 PHE A CA 1
ATOM 1683 C C . PHE A 1 208 ? -10.43 -23.359 9.531 1 97.81 208 PHE A C 1
ATOM 1685 O O . PHE A 1 208 ? -11.406 -22.703 9.133 1 97.81 208 PHE A O 1
ATOM 1692 N N . SER A 1 209 ? -10.078 -23.344 10.797 1 97.19 209 SER A N 1
ATOM 1693 C CA . SER A 1 209 ? -10.867 -22.719 11.859 1 97.19 209 SER A CA 1
ATOM 1694 C C . SER A 1 209 ? -10.859 -21.203 11.75 1 97.19 209 SER A C 1
ATOM 1696 O O . SER A 1 209 ? -9.789 -20.578 11.773 1 97.19 209 SER A O 1
ATOM 1698 N N . GLU A 1 210 ? -12.039 -20.641 11.633 1 97.62 210 GLU A N 1
ATOM 1699 C CA . GLU A 1 210 ? -12.164 -19.188 11.641 1 97.62 210 GLU A CA 1
ATOM 1700 C C . GLU A 1 210 ? -11.633 -18.609 12.945 1 97.62 210 GLU A C 1
ATOM 1702 O O . GLU A 1 210 ? -11.078 -17.5 12.953 1 97.62 210 GLU A O 1
ATOM 1707 N N . GLU A 1 211 ? -11.789 -19.328 13.977 1 97.19 211 GLU A N 1
ATOM 1708 C CA . GLU A 1 211 ? -11.328 -18.875 15.289 1 97.19 211 GLU A CA 1
ATOM 1709 C C . GLU A 1 211 ? -9.812 -18.719 15.312 1 97.19 211 GLU A C 1
ATOM 1711 O O . GLU A 1 211 ? -9.289 -17.781 15.922 1 97.19 211 GLU A O 1
ATOM 1716 N N . VAL A 1 212 ? -9.156 -19.688 14.695 1 96.5 212 VAL A N 1
ATOM 1717 C CA . VAL A 1 212 ? -7.699 -19.625 14.641 1 96.5 212 VAL A CA 1
ATOM 1718 C C . VAL A 1 212 ? -7.262 -18.422 13.805 1 96.5 212 VAL A C 1
ATOM 1720 O O . VAL A 1 212 ? -6.355 -17.688 14.195 1 96.5 212 VAL A O 1
ATOM 1723 N N . VAL A 1 213 ? -7.914 -18.266 12.68 1 97.75 213 VAL A N 1
ATOM 1724 C CA . VAL A 1 213 ? -7.629 -17.125 11.812 1 97.75 213 VAL A CA 1
ATOM 1725 C C . VAL A 1 213 ? -7.836 -15.82 12.594 1 97.75 213 VAL A C 1
ATOM 1727 O O . VAL A 1 213 ? -6.965 -14.945 12.602 1 97.75 213 VAL A O 1
ATOM 1730 N N . LEU A 1 214 ? -8.938 -15.75 13.328 1 97.62 214 LEU A N 1
ATOM 1731 C CA . LEU A 1 214 ? -9.289 -14.555 14.078 1 97.62 214 LEU A CA 1
ATOM 1732 C C . LEU A 1 214 ? -8.289 -14.312 15.211 1 97.62 214 LEU A C 1
ATOM 1734 O O . LEU A 1 214 ? -7.949 -13.164 15.508 1 97.62 214 LEU A O 1
ATOM 1738 N N . ARG A 1 215 ? -7.875 -15.328 15.812 1 97.38 215 ARG A N 1
ATOM 1739 C CA . ARG A 1 215 ? -6.926 -15.195 16.906 1 97.38 215 ARG A CA 1
ATOM 1740 C C . ARG A 1 215 ? -5.652 -14.492 16.453 1 97.38 215 ARG A C 1
ATOM 1742 O O . ARG A 1 215 ? -5.148 -13.602 17.141 1 97.38 215 ARG A O 1
ATOM 1749 N N . GLU A 1 216 ? -5.113 -14.898 15.312 1 96.5 216 GLU A N 1
ATOM 1750 C CA . GLU A 1 216 ? -3.912 -14.266 14.773 1 96.5 216 GLU A CA 1
ATOM 1751 C C . GLU A 1 216 ? -4.172 -12.812 14.398 1 96.5 216 GLU A C 1
ATOM 1753 O O . GLU A 1 216 ? -3.346 -11.938 14.672 1 96.5 216 GLU A O 1
ATOM 1758 N N . ILE A 1 217 ? -5.301 -12.539 13.875 1 96.81 217 ILE A N 1
ATOM 1759 C CA . ILE A 1 217 ? -5.672 -11.188 13.477 1 96.81 217 ILE A CA 1
ATOM 1760 C C . ILE A 1 217 ? -5.801 -10.297 14.711 1 96.81 217 ILE A C 1
ATOM 1762 O O . ILE A 1 217 ? -5.355 -9.148 14.711 1 96.81 217 ILE A O 1
ATOM 1766 N N . THR A 1 218 ? -6.391 -10.82 15.742 1 96.56 218 THR A N 1
ATOM 1767 C CA . THR A 1 218 ? -6.551 -10.086 17 1 96.56 218 THR A CA 1
ATOM 1768 C C . THR A 1 218 ? -5.191 -9.734 17.594 1 96.56 218 THR A C 1
ATOM 1770 O O . THR A 1 218 ? -4.973 -8.609 18.031 1 96.56 218 THR A O 1
ATOM 1773 N N . SER A 1 219 ? -4.328 -10.703 17.562 1 95.94 219 SER A N 1
ATOM 1774 C CA . SER A 1 219 ? -2.98 -10.477 18.078 1 95.94 219 SER A CA 1
ATOM 1775 C C . SER A 1 219 ? -2.271 -9.367 17.297 1 95.94 219 SER A C 1
ATOM 1777 O O . SER A 1 219 ? -1.656 -8.484 17.891 1 95.94 219 SER A O 1
ATOM 1779 N N . LEU A 1 220 ? -2.363 -9.414 16.031 1 94.62 220 LEU A N 1
ATOM 1780 C CA . LEU A 1 220 ? -1.76 -8.406 15.172 1 94.62 220 LEU A CA 1
ATOM 1781 C C . LEU A 1 220 ? -2.371 -7.035 15.438 1 94.62 220 LEU A C 1
ATOM 1783 O O . LEU A 1 220 ? -1.657 -6.031 15.492 1 94.62 220 LEU A O 1
ATOM 1787 N N . THR A 1 221 ? -3.627 -7.008 15.547 1 94.12 221 THR A N 1
ATOM 1788 C CA . THR A 1 221 ? -4.352 -5.766 15.797 1 94.12 221 THR A CA 1
ATOM 1789 C C . THR A 1 221 ? -3.895 -5.125 17.109 1 94.12 221 THR A C 1
ATOM 1791 O O . THR A 1 221 ? -3.635 -3.92 17.156 1 94.12 221 THR A O 1
ATOM 1794 N N . GLU A 1 222 ? -3.795 -5.902 18.109 1 94.19 222 GLU A N 1
ATOM 1795 C CA . GLU A 1 222 ? -3.34 -5.414 19.406 1 94.19 222 GLU A CA 1
ATOM 1796 C C . GLU A 1 222 ? -1.918 -4.867 19.328 1 94.19 222 GLU A C 1
ATOM 1798 O O . GLU A 1 222 ? -1.609 -3.832 19.922 1 94.19 222 GLU A O 1
ATOM 1803 N N . GLU A 1 223 ? -1.107 -5.535 18.594 1 92.06 223 GLU A N 1
ATOM 1804 C CA . GLU A 1 223 ? 0.265 -5.086 18.375 1 92.06 223 GLU A CA 1
ATOM 1805 C C . GLU A 1 223 ? 0.298 -3.719 17.703 1 92.06 223 GLU A C 1
ATOM 1807 O O . GLU A 1 223 ? 1.013 -2.816 18.141 1 92.06 223 GLU A O 1
ATOM 1812 N N . LEU A 1 224 ? -0.478 -3.602 16.672 1 91.94 224 LEU A N 1
ATOM 1813 C CA . LEU A 1 224 ? -0.493 -2.371 15.883 1 91.94 224 LEU A CA 1
ATOM 1814 C C . LEU A 1 224 ? -1.103 -1.226 16.688 1 91.94 224 LEU A C 1
ATOM 1816 O O . LEU A 1 224 ? -0.707 -0.069 16.516 1 91.94 224 LEU A O 1
ATOM 1820 N N . GLU A 1 225 ? -2.02 -1.484 17.516 1 89.62 225 GLU A N 1
ATOM 1821 C CA . GLU A 1 225 ? -2.668 -0.466 18.328 1 89.62 225 GLU A CA 1
ATOM 1822 C C . GLU A 1 225 ? -1.703 0.102 19.375 1 89.62 225 GLU A C 1
ATOM 1824 O O . GLU A 1 225 ? -1.816 1.268 19.766 1 89.62 225 GLU A O 1
ATOM 1829 N N . LYS A 1 226 ? -0.859 -0.707 19.828 1 85.19 226 LYS A N 1
ATOM 1830 C CA . LYS A 1 226 ? 0.1 -0.274 20.844 1 85.19 226 LYS A CA 1
ATOM 1831 C C . LYS A 1 226 ? 1.151 0.654 20.234 1 85.19 226 LYS A C 1
ATOM 1833 O O . LYS A 1 226 ? 1.73 1.483 20.953 1 85.19 226 LYS A O 1
ATOM 1838 N N . ASN A 1 227 ? 1.355 0.647 18.953 1 76.25 227 ASN A N 1
ATOM 1839 C CA . ASN A 1 227 ? 2.463 1.36 18.328 1 76.25 227 ASN A CA 1
ATOM 1840 C C . ASN A 1 227 ? 1.971 2.336 17.266 1 76.25 227 ASN A C 1
ATOM 1842 O O . ASN A 1 227 ? 2.574 2.451 16.203 1 76.25 227 ASN A O 1
ATOM 1846 N N . PHE A 1 228 ? 0.927 3.197 17.562 1 69.56 228 PHE A N 1
ATOM 1847 C CA . PHE A 1 228 ? 0.357 4.105 16.578 1 69.56 228 PHE A CA 1
ATOM 1848 C C . PHE A 1 228 ? 1.349 5.207 16.219 1 69.56 228 PHE A C 1
ATOM 1850 O O . PHE A 1 228 ? 1.412 5.645 15.062 1 69.56 228 PHE A O 1
ATOM 1857 N N . HIS A 1 229 ? 2.055 5.688 17.266 1 65.88 229 HIS A N 1
ATOM 1858 C CA . HIS A 1 229 ? 2.678 6.996 17.078 1 65.88 229 HIS A CA 1
ATOM 1859 C C . HIS A 1 229 ? 4.199 6.887 17.078 1 65.88 229 HIS A C 1
ATOM 1861 O O . HIS A 1 229 ? 4.895 7.859 16.797 1 65.88 229 HIS A O 1
ATOM 1867 N N . ALA A 1 230 ? 4.527 5.734 17.422 1 66.06 230 ALA A N 1
ATOM 1868 C CA . ALA A 1 230 ? 5.98 5.598 17.516 1 66.06 230 ALA A CA 1
ATOM 1869 C C . ALA A 1 230 ? 6.461 4.336 16.797 1 66.06 230 ALA A C 1
ATOM 1871 O O . ALA A 1 230 ? 5.785 3.307 16.828 1 66.06 230 ALA A O 1
ATOM 1872 N N . GLY A 1 231 ? 7.371 4.773 15.914 1 76.19 231 GLY A N 1
ATOM 1873 C CA . GLY A 1 231 ? 7.977 3.594 15.312 1 76.19 231 GLY A CA 1
ATOM 1874 C C . GLY A 1 231 ? 9.031 3.926 14.273 1 76.19 231 GLY A C 1
ATOM 1875 O O . GLY A 1 231 ? 9.133 5.07 13.828 1 76.19 231 GLY A O 1
ATOM 1876 N N . SER A 1 232 ? 9.742 2.986 14.07 1 89.19 232 SER A N 1
ATOM 1877 C CA . SER A 1 232 ? 10.75 3.037 13.016 1 89.19 232 SER A CA 1
ATOM 1878 C C . SER A 1 232 ? 10.117 2.908 11.641 1 89.19 232 SER A C 1
ATOM 1880 O O . SER A 1 232 ? 8.914 2.635 11.523 1 89.19 232 SER A O 1
ATOM 1882 N N . VAL A 1 233 ? 10.812 3.229 10.68 1 93.44 233 VAL A N 1
ATOM 1883 C CA . VAL A 1 233 ? 10.391 3.033 9.297 1 93.44 233 VAL A CA 1
ATOM 1884 C C . VAL A 1 233 ? 9.891 1.603 9.109 1 93.44 233 VAL A C 1
ATOM 1886 O O . VAL A 1 233 ? 8.828 1.383 8.531 1 93.44 233 VAL A O 1
ATOM 1889 N N . GLN A 1 234 ? 10.578 0.636 9.68 1 93.06 234 GLN A N 1
ATOM 1890 C CA . GLN A 1 234 ? 10.242 -0.778 9.555 1 93.06 234 GLN A CA 1
ATOM 1891 C C . GLN A 1 234 ? 8.898 -1.086 10.203 1 93.06 234 GLN A C 1
ATOM 1893 O O . GLN A 1 234 ? 8.109 -1.872 9.672 1 93.06 234 GLN A O 1
ATOM 1898 N N . GLN A 1 235 ? 8.664 -0.447 11.242 1 92.62 235 GLN A N 1
ATOM 1899 C CA . GLN A 1 235 ? 7.414 -0.696 11.961 1 92.62 235 GLN A CA 1
ATOM 1900 C C . GLN A 1 235 ? 6.215 -0.174 11.172 1 92.62 235 GLN A C 1
ATOM 1902 O O . GLN A 1 235 ? 5.16 -0.811 11.141 1 92.62 235 GLN A O 1
ATOM 1907 N N . PHE A 1 236 ? 6.402 0.937 10.547 1 92.81 236 PHE A N 1
ATOM 1908 C CA . PHE A 1 236 ? 5.293 1.492 9.781 1 92.81 236 PHE A CA 1
ATOM 1909 C C . PHE A 1 236 ? 5.086 0.72 8.484 1 92.81 236 PHE A C 1
ATOM 1911 O O . PHE A 1 236 ? 3.955 0.569 8.016 1 92.81 236 PHE A O 1
ATOM 1918 N N . ILE A 1 237 ? 6.148 0.207 7.918 1 95.19 237 ILE A N 1
ATOM 1919 C CA . ILE A 1 237 ? 6.027 -0.667 6.754 1 95.19 237 ILE A CA 1
ATOM 1920 C C . ILE A 1 237 ? 5.273 -1.937 7.141 1 95.19 237 ILE A C 1
ATOM 1922 O O . ILE A 1 237 ? 4.348 -2.354 6.438 1 95.19 237 ILE A O 1
ATOM 1926 N N . HIS A 1 238 ? 5.672 -2.463 8.281 1 95.81 238 HIS A N 1
ATOM 1927 C CA . HIS A 1 238 ? 4.98 -3.627 8.828 1 95.81 238 HIS A CA 1
ATOM 1928 C C . HIS A 1 238 ? 3.49 -3.354 9 1 95.81 238 HIS A C 1
ATOM 1930 O O . HIS A 1 238 ? 2.654 -4.148 8.57 1 95.81 238 HIS A O 1
ATOM 1936 N N . ARG A 1 239 ? 3.166 -2.264 9.555 1 95.06 239 ARG A N 1
ATOM 1937 C CA . ARG A 1 239 ? 1.787 -1.845 9.797 1 95.06 239 ARG A CA 1
ATOM 1938 C C . ARG A 1 239 ? 1.007 -1.767 8.484 1 95.06 239 ARG A C 1
ATOM 1940 O O . ARG A 1 239 ? -0.077 -2.344 8.367 1 95.06 239 ARG A O 1
ATOM 1947 N N . THR A 1 240 ? 1.581 -1.096 7.555 1 95.62 240 THR A N 1
ATOM 1948 C CA . THR A 1 240 ? 0.924 -0.898 6.27 1 95.62 240 THR A CA 1
ATOM 1949 C C . THR A 1 240 ? 0.692 -2.234 5.566 1 95.62 240 THR A C 1
ATOM 1951 O O . THR A 1 240 ? -0.389 -2.479 5.027 1 95.62 240 THR A O 1
ATOM 1954 N N . ASN A 1 241 ? 1.672 -3.107 5.598 1 97.5 241 ASN A N 1
ATOM 1955 C CA . ASN A 1 241 ? 1.56 -4.41 4.949 1 97.5 241 ASN A CA 1
ATOM 1956 C C . ASN A 1 241 ? 0.463 -5.258 5.582 1 97.5 241 ASN A C 1
ATOM 1958 O O . ASN A 1 241 ? -0.322 -5.895 4.879 1 97.5 241 ASN A O 1
ATOM 1962 N N . ILE A 1 242 ? 0.374 -5.234 6.918 1 97.25 242 ILE A N 1
ATOM 1963 C CA . ILE A 1 242 ? -0.647 -6.004 7.621 1 97.25 242 ILE A CA 1
ATOM 1964 C C . ILE A 1 242 ? -2.031 -5.457 7.277 1 97.25 242 ILE A C 1
ATOM 1966 O O . ILE A 1 242 ? -2.945 -6.223 6.961 1 97.25 242 ILE A O 1
ATOM 1970 N N . LYS A 1 243 ? -2.148 -4.18 7.34 1 96.56 243 LYS A N 1
ATOM 1971 C CA . LYS A 1 243 ? -3.434 -3.557 7.035 1 96.56 243 LYS A CA 1
ATOM 1972 C C . LYS A 1 243 ? -3.887 -3.891 5.617 1 96.56 243 LYS A C 1
ATOM 1974 O O . LYS A 1 243 ? -5.055 -4.215 5.395 1 96.56 243 LYS A O 1
ATOM 1979 N N . GLN A 1 244 ? -2.971 -3.779 4.703 1 97.25 244 GLN A N 1
ATOM 1980 C CA . GLN A 1 244 ? -3.281 -4.086 3.311 1 97.25 244 GLN A CA 1
ATOM 1981 C C . GLN A 1 244 ? -3.748 -5.531 3.158 1 97.25 244 GLN A C 1
ATOM 1983 O O . GLN A 1 244 ? -4.715 -5.809 2.441 1 97.25 244 GLN A O 1
ATOM 1988 N N . PHE A 1 245 ? -3.059 -6.398 3.812 1 98.38 245 PHE A N 1
ATOM 1989 C CA . PHE A 1 245 ? -3.412 -7.809 3.721 1 98.38 245 PHE A CA 1
ATOM 1990 C C . PHE A 1 245 ? -4.801 -8.062 4.297 1 98.38 245 PHE A C 1
ATOM 1992 O O . PHE A 1 245 ? -5.609 -8.766 3.693 1 98.38 245 PHE A O 1
ATOM 1999 N N . LEU A 1 246 ? -5.113 -7.488 5.465 1 98.19 246 LEU A N 1
ATOM 2000 C CA . LEU A 1 246 ? -6.418 -7.66 6.098 1 98.19 246 LEU A CA 1
ATOM 2001 C C . LEU A 1 246 ? -7.527 -7.102 5.219 1 98.19 246 LEU A C 1
ATOM 2003 O O . LEU A 1 246 ? -8.609 -7.688 5.129 1 98.19 246 LEU A O 1
ATOM 2007 N N . ARG A 1 247 ? -7.227 -6.008 4.605 1 97.88 247 ARG A N 1
ATOM 2008 C CA . ARG A 1 247 ? -8.203 -5.43 3.693 1 97.88 247 ARG A CA 1
ATOM 2009 C C . ARG A 1 247 ? -8.477 -6.363 2.518 1 97.88 247 ARG A C 1
ATOM 2011 O O . ARG A 1 247 ? -9.633 -6.59 2.152 1 97.88 247 ARG A O 1
ATOM 2018 N N . SER A 1 248 ? -7.422 -6.918 1.909 1 97.88 248 SER A N 1
ATOM 2019 C CA . SER A 1 248 ? -7.57 -7.859 0.805 1 97.88 248 SER A CA 1
ATOM 2020 C C . SER A 1 248 ? -8.367 -9.086 1.231 1 97.88 248 SER A C 1
ATOM 2022 O O . SER A 1 248 ? -9.25 -9.555 0.5 1 97.88 248 SER A O 1
ATOM 2024 N N . LEU A 1 249 ? -8.008 -9.578 2.412 1 98 249 LEU A N 1
ATOM 2025 C CA . LEU A 1 249 ? -8.719 -10.742 2.932 1 98 249 LEU A CA 1
ATOM 2026 C C . LEU A 1 249 ? -10.195 -10.43 3.139 1 98 249 LEU A C 1
ATOM 2028 O O . LEU A 1 249 ? -11.062 -11.227 2.768 1 98 249 LEU A O 1
ATOM 2032 N N . PHE A 1 250 ? -10.523 -9.25 3.701 1 98.25 250 PHE A N 1
ATOM 2033 C CA . PHE A 1 250 ? -11.891 -8.82 3.941 1 98.25 250 PHE A CA 1
ATOM 2034 C C . PHE A 1 250 ? -12.688 -8.789 2.641 1 98.25 250 PHE A C 1
ATOM 2036 O O . PHE A 1 250 ? -13.734 -9.422 2.531 1 98.25 250 PHE A O 1
ATOM 2043 N N . PHE A 1 251 ? -12.188 -8.117 1.664 1 97.56 251 PHE A N 1
ATOM 2044 C CA . PHE A 1 251 ? -12.945 -7.914 0.437 1 97.56 251 PHE A CA 1
ATOM 2045 C C . PHE A 1 251 ? -13.109 -9.227 -0.326 1 97.56 251 PHE A C 1
ATOM 2047 O O . PHE A 1 251 ? -14.133 -9.445 -0.98 1 97.56 251 PHE A O 1
ATOM 2054 N N . ARG A 1 252 ? -12.102 -10.078 -0.268 1 96.94 252 ARG A N 1
ATOM 2055 C CA . ARG A 1 252 ? -12.234 -11.383 -0.909 1 96.94 252 ARG A CA 1
ATOM 2056 C C . ARG A 1 252 ? -13.344 -12.203 -0.254 1 96.94 252 ARG A C 1
ATOM 2058 O O . ARG A 1 252 ? -14.156 -12.828 -0.943 1 96.94 252 ARG A O 1
ATOM 2065 N N . LEU A 1 253 ? -13.328 -12.203 1.072 1 97.38 253 LEU A N 1
ATOM 2066 C CA . LEU A 1 253 ? -14.367 -12.938 1.786 1 97.38 253 LEU A CA 1
ATOM 2067 C C . LEU A 1 253 ? -15.75 -12.375 1.464 1 97.38 253 LEU A C 1
ATOM 2069 O O . LEU A 1 253 ? -16.719 -13.125 1.336 1 97.38 253 LEU A O 1
ATOM 2073 N N . VAL A 1 254 ? -15.812 -11.086 1.356 1 96.38 254 VAL A N 1
ATOM 2074 C CA . VAL A 1 254 ? -17.078 -10.445 1.013 1 96.38 254 VAL A CA 1
ATOM 2075 C C . VAL A 1 254 ? -17.5 -10.875 -0.387 1 96.38 254 VAL A C 1
ATOM 2077 O O . VAL A 1 254 ? -18.656 -11.266 -0.594 1 96.38 254 VAL A O 1
ATOM 2080 N N . ASP A 1 255 ? -16.609 -10.773 -1.248 1 94.94 255 ASP A N 1
ATOM 2081 C CA . ASP A 1 255 ? -16.906 -11.125 -2.633 1 94.94 255 ASP A CA 1
ATOM 2082 C C . ASP A 1 255 ? -17.375 -12.578 -2.742 1 94.94 255 ASP A C 1
ATOM 2084 O O . ASP A 1 255 ? -18.312 -12.883 -3.479 1 94.94 255 ASP A O 1
ATOM 2088 N N . LYS A 1 256 ? -16.719 -13.469 -1.984 1 94.75 256 LYS A N 1
ATOM 2089 C CA . LYS A 1 256 ? -17.031 -14.891 -2.035 1 94.75 256 LYS A CA 1
ATOM 2090 C C . LYS A 1 256 ? -18.234 -15.227 -1.149 1 94.75 256 LYS A C 1
ATOM 2092 O O . LYS A 1 256 ? -18.688 -16.375 -1.129 1 94.75 256 LYS A O 1
ATOM 2097 N N . GLN A 1 257 ? -18.766 -14.219 -0.43 1 95.44 257 GLN A N 1
ATOM 2098 C CA . GLN A 1 257 ? -19.875 -14.406 0.489 1 95.44 257 GLN A CA 1
ATOM 2099 C C . GLN A 1 257 ? -19.609 -15.547 1.462 1 95.44 257 GLN A C 1
ATOM 2101 O O . GLN A 1 257 ? -20.453 -16.438 1.64 1 95.44 257 GLN A O 1
ATOM 2106 N N . LYS A 1 258 ? -18.422 -15.469 2.025 1 95.81 258 LYS A N 1
ATOM 2107 C CA . LYS A 1 258 ? -18 -16.516 2.949 1 95.81 258 LYS A CA 1
ATOM 2108 C C . LYS A 1 258 ? -17.641 -15.938 4.312 1 95.81 258 LYS A C 1
ATOM 2110 O O . LYS A 1 258 ? -17.266 -14.766 4.418 1 95.81 258 LYS A O 1
ATOM 2115 N N . SER A 1 259 ? -17.859 -16.75 5.375 1 97.19 259 SER A N 1
ATOM 2116 C CA . SER A 1 259 ? -17.406 -16.453 6.727 1 97.19 259 SER A CA 1
ATOM 2117 C C . SER A 1 259 ? -17.906 -15.086 7.191 1 97.19 259 SER A C 1
ATOM 2119 O O . SER A 1 259 ? -17.125 -14.219 7.57 1 97.19 259 SER A O 1
ATOM 2121 N N . PRO A 1 260 ? -19.203 -14.953 7.254 1 97.19 260 PRO A N 1
ATOM 2122 C CA . PRO A 1 260 ? -19.781 -13.656 7.59 1 97.19 260 PRO A CA 1
ATOM 2123 C C . PRO A 1 260 ? -19.297 -13.117 8.938 1 97.19 260 PRO A C 1
ATOM 2125 O O . PRO A 1 260 ? -19.062 -11.914 9.078 1 97.19 260 PRO A O 1
ATOM 2128 N N . GLN A 1 261 ? -19.188 -13.977 9.914 1 97.44 261 GLN A N 1
ATOM 2129 C CA . GLN A 1 261 ? -18.719 -13.508 11.219 1 97.44 261 GLN A CA 1
ATOM 2130 C C . GLN A 1 261 ? -17.266 -13.055 11.148 1 97.44 261 GLN A C 1
ATOM 2132 O O . GLN A 1 261 ? -16.906 -12.031 11.734 1 97.44 261 GLN A O 1
ATOM 2137 N N . LEU A 1 262 ? -16.438 -13.812 10.477 1 98.12 262 LEU A N 1
ATOM 2138 C CA . LEU A 1 262 ? -15.039 -13.438 10.32 1 98.12 262 LEU A CA 1
ATOM 2139 C C . LEU A 1 262 ? -14.906 -12.125 9.562 1 98.12 262 LEU A C 1
ATOM 2141 O O . LEU A 1 262 ? -14.031 -11.312 9.867 1 98.12 262 LEU A O 1
ATOM 2145 N N . GLN A 1 263 ? -15.781 -11.898 8.531 1 97.94 263 GLN A N 1
ATOM 2146 C CA . GLN A 1 263 ? -15.805 -10.617 7.832 1 97.94 263 GLN A CA 1
ATOM 2147 C C . GLN A 1 263 ? -15.977 -9.461 8.812 1 97.94 263 GLN A C 1
ATOM 2149 O O . GLN A 1 263 ? -15.234 -8.477 8.758 1 97.94 263 GLN A O 1
ATOM 2154 N N . LYS A 1 264 ? -16.938 -9.586 9.695 1 97.62 264 LYS A N 1
ATOM 2155 C CA . LYS A 1 264 ? -17.203 -8.547 10.68 1 97.62 264 LYS A CA 1
ATOM 2156 C C . LYS A 1 264 ? -16.016 -8.328 11.602 1 97.62 264 LYS A C 1
ATOM 2158 O O . LYS A 1 264 ? -15.672 -7.191 11.93 1 97.62 264 LYS A O 1
ATOM 2163 N N . ASP A 1 265 ? -15.438 -9.43 12 1 98 265 ASP A N 1
ATOM 2164 C CA . ASP A 1 265 ? -14.297 -9.359 12.898 1 98 265 ASP A CA 1
ATOM 2165 C C . ASP A 1 265 ? -13.102 -8.68 12.227 1 98 265 ASP A C 1
ATOM 2167 O O . ASP A 1 265 ? -12.414 -7.867 12.852 1 98 265 ASP A O 1
ATOM 2171 N N . ILE A 1 266 ? -12.859 -9.039 10.992 1 98.25 266 ILE A N 1
ATOM 2172 C CA . ILE A 1 266 ? -11.766 -8.438 10.242 1 98.25 266 ILE A CA 1
ATOM 2173 C C . ILE A 1 266 ? -12.023 -6.945 10.055 1 98.25 266 ILE A C 1
ATOM 2175 O O . ILE A 1 266 ? -11.117 -6.125 10.211 1 98.25 266 ILE A O 1
ATOM 2179 N N . MET A 1 267 ? -13.25 -6.617 9.734 1 97.12 267 MET A N 1
ATOM 2180 C CA . MET A 1 267 ? -13.625 -5.211 9.602 1 97.12 267 MET A CA 1
ATOM 2181 C C . MET A 1 267 ? -13.336 -4.445 10.883 1 97.12 267 MET A C 1
ATOM 2183 O O . MET A 1 267 ? -12.758 -3.355 10.852 1 97.12 267 MET A O 1
ATOM 2187 N N . ARG A 1 268 ? -13.711 -4.969 12 1 96.5 268 ARG A N 1
ATOM 2188 C CA . ARG A 1 268 ? -13.445 -4.336 13.297 1 96.5 268 ARG A CA 1
ATOM 2189 C C . ARG A 1 268 ? -11.953 -4.16 13.523 1 96.5 268 ARG A C 1
ATOM 2191 O O . ARG A 1 268 ? -11.516 -3.125 14.031 1 96.5 268 ARG A O 1
ATOM 2198 N N . ALA A 1 269 ? -11.195 -5.18 13.164 1 96.94 269 ALA A N 1
ATOM 2199 C CA . ALA A 1 269 ? -9.742 -5.113 13.297 1 96.94 269 ALA A CA 1
ATOM 2200 C C . ALA A 1 269 ? -9.164 -3.982 12.453 1 96.94 269 ALA A C 1
ATOM 2202 O O . ALA A 1 269 ? -8.305 -3.23 12.914 1 96.94 269 ALA A O 1
ATOM 2203 N N . ILE A 1 270 ? -9.688 -3.869 11.203 1 96.62 270 ILE A N 1
ATOM 2204 C CA . ILE A 1 270 ? -9.219 -2.838 10.281 1 96.62 270 ILE A CA 1
ATOM 2205 C C . ILE A 1 270 ? -9.539 -1.456 10.852 1 96.62 270 ILE A C 1
ATOM 2207 O O . ILE A 1 270 ? -8.68 -0.567 10.852 1 96.62 270 ILE A O 1
ATOM 2211 N N . VAL A 1 271 ? -10.656 -1.296 11.398 1 93.88 271 VAL A N 1
ATOM 2212 C CA . VAL A 1 271 ? -11.094 -0.021 11.961 1 93.88 271 VAL A CA 1
ATOM 2213 C C . VAL A 1 271 ? -10.25 0.308 13.195 1 93.88 271 VAL A C 1
ATOM 2215 O O . VAL A 1 271 ? -9.797 1.441 13.359 1 93.88 271 VAL A O 1
ATOM 2218 N N . ARG A 1 272 ? -10.039 -0.664 14.008 1 92.5 272 ARG A N 1
ATOM 2219 C CA . ARG A 1 272 ? -9.258 -0.476 15.227 1 92.5 272 ARG A CA 1
ATOM 2220 C C . ARG A 1 272 ? -7.84 -0.021 14.906 1 92.5 272 ARG A C 1
ATOM 2222 O O . ARG A 1 272 ? -7.273 0.809 15.617 1 92.5 272 ARG A O 1
ATOM 2229 N N . THR A 1 273 ? -7.238 -0.553 13.844 1 92.19 273 THR A N 1
ATOM 2230 C CA . THR A 1 273 ? -5.855 -0.237 13.5 1 92.19 273 THR A CA 1
ATOM 2231 C C . THR A 1 273 ? -5.773 1.105 12.781 1 92.19 273 THR A C 1
ATOM 2233 O O . THR A 1 273 ? -4.676 1.615 12.531 1 92.19 273 THR A O 1
ATOM 2236 N N . SER A 1 274 ? -6.902 1.718 12.477 1 87.94 274 SER A N 1
ATOM 2237 C CA . SER A 1 274 ? -6.938 2.992 11.766 1 87.94 274 SER A CA 1
ATOM 2238 C C . SER A 1 274 ? -7.586 4.082 12.609 1 87.94 274 SER A C 1
ATOM 2240 O O . SER A 1 274 ? -7.914 5.156 12.102 1 87.94 274 SER A O 1
ATOM 2242 N N . ARG A 1 275 ? -7.719 3.928 13.891 1 80.62 275 ARG A N 1
ATOM 2243 C CA . ARG A 1 275 ? -8.492 4.766 14.805 1 80.62 275 ARG A CA 1
ATOM 2244 C C . ARG A 1 275 ? -7.949 6.191 14.828 1 80.62 275 ARG A C 1
ATOM 2246 O O . ARG A 1 275 ? -8.719 7.152 14.891 1 80.62 275 ARG A O 1
ATOM 2253 N N . PRO A 1 276 ? -6.621 6.305 14.758 1 73.44 276 PRO A N 1
ATOM 2254 C CA . PRO A 1 276 ? -6.133 7.684 14.812 1 73.44 276 PRO A CA 1
ATOM 2255 C C . PRO A 1 276 ? -6.672 8.547 13.672 1 73.44 276 PRO A C 1
ATOM 2257 O O . PRO A 1 276 ? -6.676 9.773 13.773 1 73.44 276 PRO A O 1
ATOM 2260 N N . TYR A 1 277 ? -7.227 7.883 12.648 1 77.38 277 TYR A N 1
ATOM 2261 C CA . TYR A 1 277 ? -7.664 8.633 11.477 1 77.38 277 TYR A CA 1
ATOM 2262 C C . TYR A 1 277 ? -9.18 8.758 11.445 1 77.38 277 TYR A C 1
ATOM 2264 O O . TYR A 1 277 ? -9.742 9.406 10.555 1 77.38 277 TYR A O 1
ATOM 2272 N N . TYR A 1 278 ? -9.805 8.109 12.367 1 62.44 278 TYR A N 1
ATOM 2273 C CA . TYR A 1 278 ? -11.266 8.086 12.344 1 62.44 278 TYR A CA 1
ATOM 2274 C C . TYR A 1 278 ? -11.844 9 13.414 1 62.44 278 TYR A C 1
ATOM 2276 O O . TYR A 1 278 ? -13.031 8.914 13.742 1 62.44 278 TYR A O 1
ATOM 2284 N N . LYS A 1 279 ? -10.992 9.914 13.859 1 62.56 279 LYS A N 1
ATOM 2285 C CA . LYS A 1 279 ? -11.5 10.844 14.867 1 62.56 279 LYS A CA 1
ATOM 2286 C C . LYS A 1 279 ? -12.344 11.945 14.234 1 62.56 279 LYS A C 1
ATOM 2288 O O . LYS A 1 279 ? -12.141 12.297 13.07 1 62.56 279 LYS A O 1
ATOM 2293 N N . MET B 1 1 ? 19.734 34.188 16.953 1 68.19 1 MET B N 1
ATOM 2294 C CA . MET B 1 1 ? 19.766 33.406 18.188 1 68.19 1 MET B CA 1
ATOM 2295 C C . MET B 1 1 ? 20.547 32.094 17.984 1 68.19 1 MET B C 1
ATOM 2297 O O . MET B 1 1 ? 20.453 31.484 16.922 1 68.19 1 MET B O 1
ATOM 2301 N N . ASP B 1 2 ? 21.438 31.875 18.812 1 82.94 2 ASP B N 1
ATOM 2302 C CA . ASP B 1 2 ? 22.188 30.625 18.75 1 82.94 2 ASP B CA 1
ATOM 2303 C C . ASP B 1 2 ? 21.25 29.422 18.797 1 82.94 2 ASP B C 1
ATOM 2305 O O . ASP B 1 2 ? 20.188 29.484 19.406 1 82.94 2 ASP B O 1
ATOM 2309 N N . THR B 1 3 ? 21.531 28.438 17.953 1 84.94 3 THR B N 1
ATOM 2310 C CA . THR B 1 3 ? 20.703 27.25 17.797 1 84.94 3 THR B CA 1
ATOM 2311 C C . THR B 1 3 ? 20.391 26.641 19.156 1 84.94 3 THR B C 1
ATOM 2313 O O . THR B 1 3 ? 19.281 26.156 19.391 1 84.94 3 THR B O 1
ATOM 2316 N N . GLN B 1 4 ? 21.312 26.719 19.984 1 89.38 4 GLN B N 1
ATOM 2317 C CA . GLN B 1 4 ? 21.094 26.156 21.312 1 89.38 4 GLN B CA 1
ATOM 2318 C C . GLN B 1 4 ? 20.094 26.984 22.109 1 89.38 4 GLN B C 1
ATOM 2320 O O . GLN B 1 4 ? 19.219 26.422 22.781 1 89.38 4 GLN B O 1
ATOM 2325 N N . GLN B 1 5 ? 20.266 28.266 22.109 1 91.81 5 GLN B N 1
ATOM 2326 C CA . GLN B 1 5 ? 19.328 29.156 22.797 1 91.81 5 GLN B CA 1
ATOM 2327 C C . GLN B 1 5 ? 17.922 29.016 22.234 1 91.81 5 GLN B C 1
ATOM 2329 O O . GLN B 1 5 ? 16.953 29.016 22.984 1 91.81 5 GLN B O 1
ATOM 2334 N N . PHE B 1 6 ? 17.875 28.922 20.938 1 95.31 6 PHE B N 1
ATOM 2335 C CA . PHE B 1 6 ? 16.609 28.75 20.25 1 95.31 6 PHE B CA 1
ATOM 2336 C C . PHE B 1 6 ? 15.906 27.469 20.719 1 95.31 6 PHE B C 1
ATOM 2338 O O . PHE B 1 6 ? 14.742 27.516 21.109 1 95.31 6 PHE B O 1
ATOM 2345 N N . THR B 1 7 ? 16.656 26.359 20.781 1 95.88 7 THR B N 1
ATOM 2346 C CA . THR B 1 7 ? 16.125 25.062 21.188 1 95.88 7 THR B CA 1
ATOM 2347 C C . THR B 1 7 ? 15.656 25.094 22.641 1 95.88 7 THR B C 1
ATOM 2349 O O . THR B 1 7 ? 14.578 24.594 22.953 1 95.88 7 THR B O 1
ATOM 2352 N N . GLU B 1 8 ? 16.406 25.719 23.438 1 95.06 8 GLU B N 1
ATOM 2353 C CA . GLU B 1 8 ? 16.062 25.797 24.859 1 95.06 8 GLU B CA 1
ATOM 2354 C C . GLU B 1 8 ? 14.812 26.641 25.078 1 95.06 8 GLU B C 1
ATOM 2356 O O . GLU B 1 8 ? 13.984 26.328 25.938 1 95.06 8 GLU B O 1
ATOM 2361 N N . ARG B 1 9 ? 14.75 27.703 24.344 1 94.81 9 ARG B N 1
ATOM 2362 C CA . ARG B 1 9 ? 13.586 28.562 24.469 1 94.81 9 ARG B CA 1
ATOM 2363 C C . ARG B 1 9 ? 12.312 27.828 24.047 1 94.81 9 ARG B C 1
ATOM 2365 O O . ARG B 1 9 ? 11.266 27.969 24.688 1 94.81 9 ARG B O 1
ATOM 2372 N N . LEU B 1 10 ? 12.406 27.078 22.953 1 96.88 10 LEU B N 1
ATOM 2373 C CA . LEU B 1 10 ? 11.266 26.297 22.516 1 96.88 10 LEU B CA 1
ATOM 2374 C C . LEU B 1 10 ? 10.852 25.281 23.562 1 96.88 10 LEU B C 1
ATOM 2376 O O . LEU B 1 10 ? 9.656 25.062 23.797 1 96.88 10 LEU B O 1
ATOM 2380 N N . LYS B 1 11 ? 11.828 24.703 24.203 1 96.56 11 LYS B N 1
ATOM 2381 C CA . LYS B 1 11 ? 11.539 23.75 25.266 1 96.56 11 LYS B CA 1
ATOM 2382 C C . LYS B 1 11 ? 10.766 24.422 26.406 1 96.56 11 LYS B C 1
ATOM 2384 O O . LYS B 1 11 ? 9.828 23.844 26.938 1 96.56 11 LYS B O 1
ATOM 2389 N N . GLN B 1 12 ? 11.133 25.594 26.703 1 95.06 12 GLN B N 1
ATOM 2390 C CA . GLN B 1 12 ? 10.477 26.344 27.781 1 95.06 12 GLN B CA 1
ATOM 2391 C C . GLN B 1 12 ? 9.039 26.688 27.406 1 95.06 12 GLN B C 1
ATOM 2393 O O . GLN B 1 12 ? 8.125 26.547 28.219 1 95.06 12 GLN B O 1
ATOM 2398 N N . LEU B 1 13 ? 8.859 27.078 26.219 1 95.19 13 LEU B N 1
ATOM 2399 C CA . LEU B 1 13 ? 7.531 27.469 25.75 1 95.19 13 LEU B CA 1
ATOM 2400 C C . LEU B 1 13 ? 6.609 26.266 25.672 1 95.19 13 LEU B C 1
ATOM 2402 O O . LEU B 1 13 ? 5.41 26.375 25.953 1 95.19 13 LEU B O 1
ATOM 2406 N N . LYS B 1 14 ? 7.191 25.125 25.25 1 94.5 14 LYS B N 1
ATOM 2407 C CA . LYS B 1 14 ? 6.402 23.906 25.188 1 94.5 14 LYS B CA 1
ATOM 2408 C C . LYS B 1 14 ? 5.914 23.484 26.578 1 94.5 14 LYS B C 1
ATOM 2410 O O . LYS B 1 14 ? 4.781 23.031 26.734 1 94.5 14 LYS B O 1
ATOM 2415 N N . LYS B 1 15 ? 6.715 23.734 27.531 1 92.81 15 LYS B N 1
ATOM 2416 C CA . LYS B 1 15 ? 6.398 23.344 28.906 1 92.81 15 LYS B CA 1
ATOM 2417 C C . LYS B 1 15 ? 5.438 24.344 29.547 1 92.81 15 LYS B C 1
ATOM 2419 O O . LYS B 1 15 ? 4.566 23.953 30.328 1 92.81 15 LYS B O 1
ATOM 2424 N N . ASN B 1 16 ? 5.637 25.609 29.203 1 88.44 16 ASN B N 1
ATOM 2425 C CA . ASN B 1 16 ? 4.805 26.656 29.781 1 88.44 16 ASN B CA 1
ATOM 2426 C C . ASN B 1 16 ? 3.938 27.328 28.719 1 88.44 16 ASN B C 1
ATOM 2428 O O . ASN B 1 16 ? 4.301 28.375 28.188 1 88.44 16 ASN B O 1
ATOM 2432 N N . LYS B 1 17 ? 2.764 26.922 28.609 1 82.19 17 LYS B N 1
ATOM 2433 C CA . LYS B 1 17 ? 1.883 27.375 27.531 1 82.19 17 LYS B CA 1
ATOM 2434 C C . LYS B 1 17 ? 1.374 28.797 27.797 1 82.19 17 LYS B C 1
ATOM 2436 O O . LYS B 1 17 ? 0.934 29.469 26.875 1 82.19 17 LYS B O 1
ATOM 2441 N N . ASP B 1 18 ? 1.581 29.234 29.047 1 80.5 18 ASP B N 1
ATOM 2442 C CA . ASP B 1 18 ? 1.03 30.531 29.391 1 80.5 18 ASP B CA 1
ATOM 2443 C C . ASP B 1 18 ? 2.119 31.609 29.391 1 80.5 18 ASP B C 1
ATOM 2445 O O . ASP B 1 18 ? 1.866 32.75 29.766 1 80.5 18 ASP B O 1
ATOM 2449 N N . ASP B 1 19 ? 3.211 31.25 28.953 1 81.5 19 ASP B N 1
ATOM 2450 C CA . ASP B 1 19 ? 4.305 32.219 28.922 1 81.5 19 ASP B CA 1
ATOM 2451 C C . ASP B 1 19 ? 3.988 33.344 27.969 1 81.5 19 ASP B C 1
ATOM 2453 O O . ASP B 1 19 ? 3.498 33.125 26.859 1 81.5 19 ASP B O 1
ATOM 2457 N N . ARG B 1 20 ? 4.066 34.531 28.438 1 79.5 20 ARG B N 1
ATOM 2458 C CA . ARG B 1 20 ? 3.789 35.688 27.625 1 79.5 20 ARG B CA 1
ATOM 2459 C C . ARG B 1 20 ? 5.039 36.156 26.891 1 79.5 20 ARG B C 1
ATOM 2461 O O . ARG B 1 20 ? 6.113 36.281 27.484 1 79.5 20 ARG B O 1
ATOM 2468 N N . LEU B 1 21 ? 4.93 36.281 25.609 1 91.31 21 LEU B N 1
ATOM 2469 C CA . LEU B 1 21 ? 6.02 36.781 24.766 1 91.31 21 LEU B CA 1
ATOM 2470 C C . LEU B 1 21 ? 5.824 38.25 24.406 1 91.31 21 LEU B C 1
ATOM 2472 O O . LEU B 1 21 ? 4.699 38.656 24.141 1 91.31 21 LEU B O 1
ATOM 2476 N N . SER B 1 22 ? 6.934 38.969 24.531 1 92.38 22 SER B N 1
ATOM 2477 C CA . SER B 1 22 ? 6.879 40.312 23.953 1 92.38 22 SER B CA 1
ATOM 2478 C C . SER B 1 22 ? 6.711 40.219 22.438 1 92.38 22 SER B C 1
ATOM 2480 O O . SER B 1 22 ? 6.965 39.188 21.828 1 92.38 22 SER B O 1
ATOM 2482 N N . GLU B 1 23 ? 6.242 41.25 21.891 1 92.62 23 GLU B N 1
ATOM 2483 C CA . GLU B 1 23 ? 6.07 41.312 20.438 1 92.62 23 GLU B CA 1
ATOM 2484 C C . GLU B 1 23 ? 7.395 41.062 19.719 1 92.62 23 GLU B C 1
ATOM 2486 O O . GLU B 1 23 ? 7.43 40.375 18.703 1 92.62 23 GLU B O 1
ATOM 2491 N N . GLU B 1 24 ? 8.414 41.625 20.266 1 93.75 24 GLU B N 1
ATOM 2492 C CA . GLU B 1 24 ? 9.734 41.469 19.672 1 93.75 24 GLU B CA 1
ATOM 2493 C C . GLU B 1 24 ? 10.203 40.031 19.734 1 93.75 24 GLU B C 1
ATOM 2495 O O . GLU B 1 24 ? 10.758 39.5 18.766 1 93.75 24 GLU B O 1
ATOM 2500 N N . GLU B 1 25 ? 10.055 39.469 20.797 1 94.5 25 GLU B N 1
ATOM 2501 C CA . GLU B 1 25 ? 10.461 38.062 20.969 1 94.5 25 GLU B CA 1
ATOM 2502 C C . GLU B 1 25 ? 9.648 37.125 20.062 1 94.5 25 GLU B C 1
ATOM 2504 O O . GLU B 1 25 ? 10.188 36.188 19.484 1 94.5 25 GLU B O 1
ATOM 2509 N N . LEU B 1 26 ? 8.336 37.438 20 1 96.19 26 LEU B N 1
ATOM 2510 C CA . LEU B 1 26 ? 7.469 36.656 19.141 1 96.19 26 LEU B CA 1
ATOM 2511 C C . LEU B 1 26 ? 7.934 36.719 17.688 1 96.19 26 LEU B C 1
ATOM 2513 O O . LEU B 1 26 ? 8.008 35.719 17 1 96.19 26 LEU B O 1
ATOM 2517 N N . ASP B 1 27 ? 8.258 37.906 17.312 1 95.44 27 ASP B N 1
ATOM 2518 C CA . ASP B 1 27 ? 8.734 38.094 15.945 1 95.44 27 ASP B CA 1
ATOM 2519 C C . ASP B 1 27 ? 10.023 37.312 15.695 1 95.44 27 ASP B C 1
ATOM 2521 O O . ASP B 1 27 ? 10.172 36.688 14.656 1 95.44 27 ASP B O 1
ATOM 2525 N N . LEU B 1 28 ? 10.898 37.438 16.625 1 95.19 28 LEU B N 1
ATOM 2526 C CA . LEU B 1 28 ? 12.188 36.75 16.484 1 95.19 28 LEU B CA 1
ATOM 2527 C C . LEU B 1 28 ? 12 35.25 16.469 1 95.19 28 LEU B C 1
ATOM 2529 O O . LEU B 1 28 ? 12.602 34.562 15.633 1 95.19 28 LEU B O 1
ATOM 2533 N N . LEU B 1 29 ? 11.195 34.75 17.344 1 96.06 29 LEU B N 1
ATOM 2534 C CA . LEU B 1 29 ? 10.93 33.312 17.422 1 96.06 29 LEU B CA 1
ATOM 2535 C C . LEU B 1 29 ? 10.25 32.812 16.156 1 96.06 29 LEU B C 1
ATOM 2537 O O . LEU B 1 29 ? 10.594 31.75 15.633 1 96.06 29 LEU B O 1
ATOM 2541 N N . THR B 1 30 ? 9.32 33.594 15.656 1 97.81 30 THR B N 1
ATOM 2542 C CA . THR B 1 30 ? 8.609 33.25 14.438 1 97.81 30 THR B CA 1
ATOM 2543 C C . THR B 1 30 ? 9.57 33.125 13.258 1 97.81 30 THR B C 1
ATOM 2545 O O . THR B 1 30 ? 9.531 32.156 12.508 1 97.81 30 THR B O 1
ATOM 2548 N N . LYS B 1 31 ? 10.414 34.094 13.164 1 97.12 31 LYS B N 1
ATOM 2549 C CA . LYS B 1 31 ? 11.398 34.062 12.094 1 97.12 31 LYS B CA 1
ATOM 2550 C C . LYS B 1 31 ? 12.305 32.844 12.188 1 97.12 31 LYS B C 1
ATOM 2552 O O . LYS B 1 31 ? 12.586 32.188 11.18 1 97.12 31 LYS B O 1
ATOM 2557 N N . GLU B 1 32 ? 12.711 32.531 13.352 1 97.25 32 GLU B N 1
ATOM 2558 C CA . GLU B 1 32 ? 13.594 31.375 13.562 1 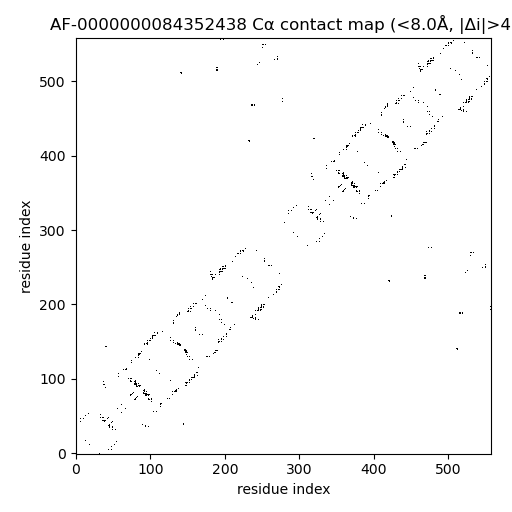97.25 32 GLU B CA 1
ATOM 2559 C C . GLU B 1 32 ? 12.859 30.062 13.281 1 97.25 32 GLU B C 1
ATOM 2561 O O . GLU B 1 32 ? 13.422 29.156 12.68 1 97.25 32 GLU B O 1
ATOM 2566 N N . MET B 1 33 ? 11.641 29.984 13.75 1 98.38 33 MET B N 1
ATOM 2567 C CA . MET B 1 33 ? 10.867 28.766 13.508 1 98.38 33 MET B CA 1
ATOM 2568 C C . MET B 1 33 ? 10.633 28.562 12.016 1 98.38 33 MET B C 1
ATOM 2570 O O . MET B 1 33 ? 10.766 27.438 11.516 1 98.38 33 MET B O 1
ATOM 2574 N N . LEU B 1 34 ? 10.352 29.641 11.297 1 98.44 34 LEU B N 1
ATOM 2575 C CA . LEU B 1 34 ? 10.148 29.547 9.859 1 98.44 34 LEU B CA 1
ATOM 2576 C C . LEU B 1 34 ? 11.445 29.172 9.148 1 98.44 34 LEU B C 1
ATOM 2578 O O . LEU B 1 34 ? 11.43 28.359 8.219 1 98.44 34 LEU B O 1
ATOM 2582 N N . CYS B 1 35 ? 12.523 29.688 9.617 1 97.25 35 CYS B N 1
ATOM 2583 C CA . CYS B 1 35 ? 13.82 29.406 9.023 1 97.25 35 CYS B CA 1
ATOM 2584 C C . CYS B 1 35 ? 14.203 27.938 9.219 1 97.25 35 CYS B C 1
ATOM 2586 O O . CYS B 1 35 ? 14.852 27.344 8.359 1 97.25 35 CYS B O 1
ATOM 2588 N N . HIS B 1 36 ? 13.727 27.375 10.328 1 97.81 36 HIS B N 1
ATOM 2589 C CA . HIS B 1 36 ? 14.141 26.016 10.688 1 97.81 36 HIS B CA 1
ATOM 2590 C C . HIS B 1 36 ? 12.977 25.047 10.547 1 97.81 36 HIS B C 1
ATOM 2592 O O . HIS B 1 36 ? 13.016 23.938 11.102 1 97.81 36 HIS B O 1
ATOM 2598 N N . ILE B 1 37 ? 11.984 25.422 9.773 1 98.44 37 ILE B N 1
ATOM 2599 C CA . ILE B 1 37 ? 10.734 24.672 9.727 1 98.44 37 ILE B CA 1
ATOM 2600 C C . ILE B 1 37 ? 10.977 23.297 9.117 1 98.44 37 ILE B C 1
ATOM 2602 O O . ILE B 1 37 ? 10.25 22.344 9.406 1 98.44 37 ILE B O 1
ATOM 2606 N N . GLY B 1 38 ? 12.047 23.219 8.258 1 98.44 38 GLY B N 1
ATOM 2607 C CA . GLY B 1 38 ? 12.32 21.984 7.543 1 98.44 38 GLY B CA 1
ATOM 2608 C C . GLY B 1 38 ? 13.656 21.359 7.926 1 98.44 38 GLY B C 1
ATOM 2609 O O . GLY B 1 38 ? 14.25 20.625 7.133 1 98.44 38 GLY B O 1
ATOM 2610 N N . VAL B 1 39 ? 14.148 21.641 9.141 1 97.88 39 VAL B N 1
ATOM 2611 C CA . VAL B 1 39 ? 15.422 21.062 9.578 1 97.88 39 VAL B CA 1
ATOM 2612 C C . VAL B 1 39 ? 15.297 19.547 9.664 1 97.88 39 VAL B C 1
ATOM 2614 O O . VAL B 1 39 ? 14.211 19.016 9.93 1 97.88 39 VAL B O 1
ATOM 2617 N N . THR B 1 40 ? 16.406 18.812 9.422 1 97.62 40 THR B N 1
ATOM 2618 C CA . THR B 1 40 ? 16.359 17.359 9.359 1 97.62 40 THR B CA 1
ATOM 2619 C C . THR B 1 40 ? 16.422 16.75 10.758 1 97.62 40 THR B C 1
ATOM 2621 O O . THR B 1 40 ? 16.156 15.555 10.938 1 97.62 40 THR B O 1
ATOM 2624 N N . ASP B 1 41 ? 16.781 17.578 11.781 1 97.19 41 ASP B N 1
ATOM 2625 C CA . ASP B 1 41 ? 16.625 17.141 13.164 1 97.19 41 ASP B CA 1
ATOM 2626 C C . ASP B 1 41 ? 15.164 17 13.547 1 97.19 41 ASP B C 1
ATOM 2628 O O . ASP B 1 41 ? 14.492 17.984 13.852 1 97.19 41 ASP B O 1
ATOM 2632 N N . SER B 1 42 ? 14.75 15.82 13.586 1 96.19 42 SER B N 1
ATOM 2633 C CA . SER B 1 42 ? 13.32 15.562 13.742 1 96.19 42 SER B CA 1
ATOM 2634 C C . SER B 1 42 ? 12.836 15.953 15.133 1 96.19 42 SER B C 1
ATOM 2636 O O . SER B 1 42 ? 11.672 16.297 15.312 1 96.19 42 SER B O 1
ATOM 2638 N N . ILE B 1 43 ? 13.648 15.906 16.109 1 95.56 43 ILE B N 1
ATOM 2639 C CA . ILE B 1 43 ? 13.258 16.312 17.469 1 95.56 43 ILE B CA 1
ATOM 2640 C C . ILE B 1 43 ? 12.977 17.812 17.484 1 95.56 43 ILE B C 1
ATOM 2642 O O . ILE B 1 43 ? 11.922 18.25 17.953 1 95.56 43 ILE B O 1
ATOM 2646 N N . LEU B 1 44 ? 13.93 18.531 16.969 1 97.56 44 LEU B N 1
ATOM 2647 C CA . LEU B 1 44 ? 13.742 19.984 16.922 1 97.56 44 LEU B CA 1
ATOM 2648 C C . LEU B 1 44 ? 12.516 20.344 16.078 1 97.56 44 LEU B C 1
ATOM 2650 O O . LEU B 1 44 ? 11.711 21.188 16.484 1 97.56 44 LEU B O 1
ATOM 2654 N N . ARG B 1 45 ? 12.328 19.672 14.953 1 97.88 45 ARG B N 1
ATOM 2655 C CA . ARG B 1 45 ? 11.281 20 14 1 97.88 45 ARG B CA 1
ATOM 2656 C C . ARG B 1 45 ? 9.914 19.562 14.508 1 97.88 45 ARG B C 1
ATOM 2658 O O . ARG B 1 45 ? 9.008 20.375 14.68 1 97.88 45 ARG B O 1
ATOM 2665 N N . ASP B 1 46 ? 9.812 18.25 14.875 1 95.94 46 ASP B N 1
ATOM 2666 C CA . ASP B 1 46 ? 8.523 17.609 15.148 1 95.94 46 ASP B CA 1
ATOM 2667 C C . ASP B 1 46 ? 8.102 17.828 16.609 1 95.94 46 ASP B C 1
ATOM 2669 O O . ASP B 1 46 ? 6.91 17.906 16.906 1 95.94 46 ASP B O 1
ATOM 2673 N N . GLU B 1 47 ? 9.062 17.938 17.469 1 95.81 47 GLU B N 1
ATOM 2674 C CA . GLU B 1 47 ? 8.703 17.922 18.875 1 95.81 47 GLU B CA 1
ATOM 2675 C C . GLU B 1 47 ? 8.773 19.328 19.484 1 95.81 47 GLU B C 1
ATOM 2677 O O . GLU B 1 47 ? 8.258 19.562 20.578 1 95.81 47 GLU B O 1
ATOM 2682 N N . LEU B 1 48 ? 9.43 20.172 18.797 1 97.69 48 LEU B N 1
ATOM 2683 C CA . LEU B 1 48 ? 9.586 21.5 19.391 1 97.69 48 LEU B CA 1
ATOM 2684 C C . LEU B 1 48 ? 9.008 22.578 18.469 1 97.69 48 LEU B C 1
ATOM 2686 O O . LEU B 1 48 ? 7.969 23.172 18.781 1 97.69 48 LEU B O 1
ATOM 2690 N N . ILE B 1 49 ? 9.562 22.734 17.266 1 98.31 49 ILE B N 1
ATOM 2691 C CA . ILE B 1 49 ? 9.164 23.828 16.391 1 98.31 49 ILE B CA 1
ATOM 2692 C C . ILE B 1 49 ? 7.68 23.703 16.062 1 98.31 49 ILE B C 1
ATOM 2694 O O . ILE B 1 49 ? 6.906 24.641 16.328 1 98.31 49 ILE B O 1
ATOM 2698 N N . TYR B 1 50 ? 7.281 22.594 15.562 1 98.38 50 TYR B N 1
ATOM 2699 C CA . TYR B 1 50 ? 5.902 22.469 15.109 1 98.38 50 TYR B CA 1
ATOM 2700 C C . TYR B 1 50 ? 4.926 22.641 16.266 1 98.38 50 TYR B C 1
ATOM 2702 O O . TYR B 1 50 ? 4.008 23.469 16.203 1 98.38 50 TYR B O 1
ATOM 2710 N N . PRO B 1 51 ? 5.102 21.922 17.359 1 97.56 51 PRO B N 1
ATOM 2711 C CA . PRO B 1 51 ? 4.125 22.062 18.453 1 97.56 51 PRO B CA 1
ATOM 2712 C C . PRO B 1 51 ? 4.102 23.469 19.047 1 97.56 51 PRO B C 1
ATOM 2714 O O . PRO B 1 51 ? 3.025 24 19.328 1 97.56 51 PRO B O 1
ATOM 2717 N N . VAL B 1 52 ? 5.234 24.078 19.234 1 97.56 52 VAL B N 1
ATOM 2718 C CA . VAL B 1 52 ? 5.289 25.406 19.828 1 97.56 52 VAL B CA 1
ATOM 2719 C C . VAL B 1 52 ? 4.668 26.422 18.859 1 97.56 52 VAL B C 1
ATOM 2721 O O . VAL B 1 52 ? 3.879 27.266 19.266 1 97.56 52 VAL B O 1
ATOM 2724 N N . PHE B 1 53 ? 5.051 26.281 17.594 1 98.06 53 PHE B N 1
ATOM 2725 C CA . PHE B 1 53 ? 4.488 27.156 16.578 1 98.06 53 PHE B CA 1
ATOM 2726 C C . PHE B 1 53 ? 2.969 27.062 16.547 1 98.06 53 PHE B C 1
ATOM 2728 O O . PHE B 1 53 ? 2.271 28.078 16.562 1 98.06 53 PHE B O 1
ATOM 2735 N N . SER B 1 54 ? 2.479 25.844 16.547 1 97.94 54 SER B N 1
ATOM 2736 C CA . SER B 1 54 ? 1.044 25.594 16.562 1 97.94 54 SER B CA 1
ATOM 2737 C C . SER B 1 54 ? 0.379 26.172 17.797 1 97.94 54 SER B C 1
ATOM 2739 O O . SER B 1 54 ? -0.686 26.797 17.703 1 97.94 54 SER B O 1
ATOM 2741 N N . GLN B 1 55 ? 1.053 26 18.859 1 96.94 55 GLN B N 1
ATOM 2742 C CA . GLN B 1 55 ? 0.533 26.516 20.125 1 96.94 55 GLN B CA 1
ATOM 2743 C C . GLN B 1 55 ? 0.424 28.047 20.109 1 96.94 55 GLN B C 1
ATOM 2745 O O . GLN B 1 55 ? -0.595 28.594 20.516 1 96.94 55 GLN B O 1
ATOM 2750 N N . LEU B 1 56 ? 1.44 28.688 19.703 1 97 56 LEU B N 1
ATOM 2751 C CA . LEU B 1 56 ? 1.449 30.141 19.641 1 97 56 LEU B CA 1
ATOM 2752 C C . LEU B 1 56 ? 0.336 30.672 18.75 1 97 56 LEU B C 1
ATOM 2754 O O . LEU B 1 56 ? -0.323 31.656 19.078 1 97 56 LEU B O 1
ATOM 2758 N N . ILE B 1 57 ? 0.08 30 17.625 1 97.56 57 ILE B N 1
ATOM 2759 C CA . ILE B 1 57 ? -0.979 30.375 16.703 1 97.56 57 ILE B CA 1
ATOM 2760 C C . ILE B 1 57 ? -2.342 30.172 17.359 1 97.56 57 ILE B C 1
ATOM 2762 O O . ILE B 1 57 ? -3.188 31.062 17.344 1 97.56 57 ILE B O 1
ATOM 2766 N N . MET B 1 58 ? -2.533 29.078 18.031 1 96.12 58 MET B N 1
ATOM 2767 C CA . MET B 1 58 ? -3.83 28.703 18.578 1 96.12 58 MET B CA 1
ATOM 2768 C C . MET B 1 58 ? -4.152 29.5 19.828 1 96.12 58 MET B C 1
ATOM 2770 O O . MET B 1 58 ? -5.316 29.812 20.094 1 96.12 58 MET B O 1
ATOM 2774 N N . ASN B 1 59 ? -3.117 29.844 20.578 1 93.19 59 ASN B N 1
ATOM 2775 C CA . ASN B 1 59 ? -3.309 30.578 21.828 1 93.19 59 ASN B CA 1
ATOM 2776 C C . ASN B 1 59 ? -3.703 32.031 21.562 1 93.19 59 ASN B C 1
ATOM 2778 O O . ASN B 1 59 ? -4.219 32.688 22.453 1 93.19 59 ASN B O 1
ATOM 2782 N N . GLY B 1 60 ? -3.428 32.531 20.406 1 92.31 60 GLY B N 1
ATOM 2783 C CA . GLY B 1 60 ? -3.793 33.906 20.094 1 92.31 60 GLY B CA 1
ATOM 2784 C C . GLY B 1 60 ? -2.668 34.875 20.328 1 92.31 60 GLY B C 1
ATOM 2785 O O . GLY B 1 60 ? -2.916 36.062 20.562 1 92.31 60 GLY B O 1
ATOM 2786 N N . ASP B 1 61 ? -1.488 34.406 20.297 1 94.19 61 ASP B N 1
ATOM 2787 C CA . ASP B 1 61 ? -0.325 35.25 20.516 1 94.19 61 ASP B CA 1
ATOM 2788 C C . ASP B 1 61 ? -0.107 36.188 19.328 1 94.19 61 ASP B C 1
ATOM 2790 O O . ASP B 1 61 ? 0.575 37.219 19.453 1 94.19 61 ASP B O 1
ATOM 2794 N N . TYR B 1 62 ? -0.647 35.875 18.219 1 96.69 62 TYR B N 1
ATOM 2795 C CA . TYR B 1 62 ? -0.508 36.688 17 1 96.69 62 TYR B CA 1
ATOM 2796 C C . TYR B 1 62 ? -1.75 37.531 16.766 1 96.69 62 TYR B C 1
ATOM 2798 O O . TYR B 1 62 ? -2.875 37.062 16.984 1 96.69 62 TYR B O 1
ATOM 2806 N N . THR B 1 63 ? -1.534 38.75 16.328 1 95.81 63 THR B N 1
ATOM 2807 C CA . THR B 1 63 ? -2.645 39.562 15.844 1 95.81 63 THR B CA 1
ATOM 2808 C C . THR B 1 63 ? -3.143 39.031 14.492 1 95.81 63 THR B C 1
ATOM 2810 O O . THR B 1 63 ? -2.475 38.25 13.844 1 95.81 63 THR B O 1
ATOM 2813 N N . ARG B 1 64 ? -4.277 39.5 14.031 1 96.62 64 ARG B N 1
ATOM 2814 C CA . ARG B 1 64 ? -4.84 39.125 12.734 1 96.62 64 ARG B CA 1
ATOM 2815 C C . ARG B 1 64 ? -3.881 39.469 11.602 1 96.62 64 ARG B C 1
ATOM 2817 O O . ARG B 1 64 ? -3.707 38.719 10.664 1 96.62 64 ARG B O 1
ATOM 2824 N N . GLU B 1 65 ? -3.326 40.625 11.773 1 95.81 65 GLU B N 1
ATOM 2825 C CA . GLU B 1 65 ? -2.383 41.062 10.758 1 95.81 65 GLU B CA 1
ATOM 2826 C C . GLU B 1 65 ? -1.144 40.188 10.719 1 95.81 65 GLU B C 1
ATOM 2828 O O . GLU B 1 65 ? -0.645 39.875 9.641 1 95.81 65 GLU B O 1
ATOM 2833 N N . GLN B 1 66 ? -0.695 39.844 11.867 1 97.06 66 GLN B N 1
ATOM 2834 C CA . GLN B 1 66 ? 0.475 38.969 11.961 1 97.06 66 GLN B CA 1
ATOM 2835 C C . GLN B 1 66 ? 0.182 37.594 11.383 1 97.06 66 GLN B C 1
ATOM 2837 O O . GLN B 1 66 ? 1.039 37 10.734 1 97.06 66 GLN B O 1
ATOM 2842 N N . LEU B 1 67 ? -1.039 37.125 11.594 1 98.44 67 LEU B N 1
ATOM 2843 C CA . LEU B 1 67 ? -1.443 35.812 11.055 1 98.44 67 LEU B CA 1
ATOM 2844 C C . LEU B 1 67 ? -1.472 35.875 9.531 1 98.44 67 LEU B C 1
ATOM 2846 O O . LEU B 1 67 ? -1.047 34.906 8.867 1 98.44 67 LEU B O 1
ATOM 2850 N N . ALA B 1 68 ? -1.922 36.906 8.992 1 97.56 68 ALA B N 1
ATOM 2851 C CA . ALA B 1 68 ? -1.985 37.062 7.547 1 97.56 68 ALA B CA 1
ATOM 2852 C C . ALA B 1 68 ? -0.587 37.094 6.934 1 97.56 68 ALA B C 1
ATOM 2854 O O . ALA B 1 68 ? -0.355 36.469 5.883 1 97.56 68 ALA B O 1
ATOM 2855 N N . VAL B 1 69 ? 0.262 37.781 7.609 1 97.31 69 VAL B N 1
ATOM 2856 C CA . VAL B 1 69 ? 1.644 37.844 7.145 1 97.31 69 VAL B CA 1
ATOM 2857 C C . VAL B 1 69 ? 2.291 36.469 7.223 1 97.31 69 VAL B C 1
ATOM 2859 O O . VAL B 1 69 ? 2.973 36.031 6.289 1 97.31 69 VAL B O 1
ATOM 2862 N N . LEU B 1 70 ? 2.084 35.812 8.305 1 98.38 70 LEU B N 1
ATOM 2863 C CA . LEU B 1 70 ? 2.607 34.469 8.508 1 98.38 70 LEU B CA 1
ATOM 2864 C C . LEU B 1 70 ? 2.102 33.5 7.438 1 98.38 70 LEU B C 1
ATOM 2866 O O . LEU B 1 70 ? 2.877 32.719 6.875 1 98.38 70 LEU B O 1
ATOM 2870 N N . LEU B 1 71 ? 0.83 33.594 7.117 1 98.69 71 LEU B N 1
ATOM 2871 C CA . LEU B 1 71 ? 0.231 32.75 6.074 1 98.69 71 LEU B CA 1
ATOM 2872 C C . LEU B 1 71 ? 0.895 33 4.727 1 98.69 71 LEU B C 1
ATOM 2874 O O . LEU B 1 71 ? 1.272 32.062 4.023 1 98.69 71 LEU B O 1
ATOM 2878 N N . ALA B 1 72 ? 1.032 34.25 4.422 1 98.25 72 ALA B N 1
ATOM 2879 C CA . ALA B 1 72 ? 1.655 34.625 3.154 1 98.25 72 ALA B CA 1
ATOM 2880 C C . ALA B 1 72 ? 3.072 34.062 3.057 1 98.25 72 ALA B C 1
ATOM 2882 O O . ALA B 1 72 ? 3.492 33.594 1.994 1 98.25 72 ALA B O 1
ATOM 2883 N N . GLU B 1 73 ? 3.766 34.094 4.109 1 98.5 73 GLU B N 1
ATOM 2884 C CA . GLU B 1 73 ? 5.129 33.594 4.129 1 98.5 73 GLU B CA 1
ATOM 2885 C C . GLU B 1 73 ? 5.141 32.062 3.943 1 98.5 73 GLU B C 1
ATOM 2887 O O . GLU B 1 73 ? 5.953 31.531 3.186 1 98.5 73 GLU B O 1
ATOM 2892 N N . CYS B 1 74 ? 4.262 31.391 4.582 1 98.75 74 CYS B N 1
ATOM 2893 C CA . CYS B 1 74 ? 4.188 29.938 4.465 1 98.75 74 CYS B CA 1
ATOM 2894 C C . CYS B 1 74 ? 3.869 29.516 3.037 1 98.75 74 CYS B C 1
ATOM 2896 O O . CYS B 1 74 ? 4.25 28.438 2.604 1 98.75 74 CYS B O 1
ATOM 2898 N N . LEU B 1 75 ? 3.221 30.359 2.275 1 98.81 75 LEU B N 1
ATOM 2899 C CA . LEU B 1 75 ? 2.752 30.031 0.935 1 98.81 75 LEU B CA 1
ATOM 2900 C C . LEU B 1 75 ? 3.811 30.359 -0.11 1 98.81 75 LEU B C 1
ATOM 2902 O O . LEU B 1 75 ? 3.633 30.078 -1.296 1 98.81 75 LEU B O 1
ATOM 2906 N N . ASP B 1 76 ? 4.949 30.859 0.329 1 98.44 76 ASP B N 1
ATOM 2907 C CA . ASP B 1 76 ? 5.855 31.453 -0.646 1 98.44 76 ASP B CA 1
ATOM 2908 C C . ASP B 1 76 ? 6.855 30.438 -1.171 1 98.44 76 ASP B C 1
ATOM 2910 O O . ASP B 1 76 ? 6.746 29.234 -0.868 1 98.44 76 ASP B O 1
ATOM 2914 N N . GLU B 1 77 ? 7.867 30.828 -1.948 1 98.56 77 GLU B N 1
ATOM 2915 C CA . GLU B 1 77 ? 8.82 29.984 -2.666 1 98.56 77 GLU B CA 1
ATOM 2916 C C . GLU B 1 77 ? 9.922 29.484 -1.736 1 98.56 77 GLU B C 1
ATOM 2918 O O . GLU B 1 77 ? 10.695 28.594 -2.102 1 98.56 77 GLU B O 1
ATOM 2923 N N . ASN B 1 78 ? 9.938 30 -0.513 1 98.62 78 ASN B N 1
ATOM 2924 C CA . ASN B 1 78 ? 10.953 29.562 0.438 1 98.62 78 ASN B CA 1
ATOM 2925 C C . ASN B 1 78 ? 10.367 28.625 1.494 1 98.62 78 ASN B C 1
ATOM 2927 O O . ASN B 1 78 ? 11.078 28.188 2.404 1 98.62 78 ASN B O 1
ATOM 2931 N N . HIS B 1 79 ? 9.07 28.328 1.35 1 98.81 79 HIS B N 1
ATOM 2932 C CA . HIS B 1 79 ? 8.383 27.453 2.305 1 98.81 79 HIS B CA 1
ATOM 2933 C C . HIS B 1 79 ? 7.562 26.391 1.589 1 98.81 79 HIS B C 1
ATOM 2935 O O . HIS B 1 79 ? 8.117 25.422 1.068 1 98.81 79 HIS B O 1
ATOM 2941 N N . LEU B 1 80 ? 6.289 26.594 1.342 1 98.94 80 LEU B N 1
ATOM 2942 C CA . LEU B 1 80 ? 5.449 25.594 0.704 1 98.94 80 LEU B CA 1
ATOM 2943 C C . LEU B 1 80 ? 6.008 25.203 -0.657 1 98.94 80 LEU B C 1
ATOM 2945 O O . LEU B 1 80 ? 5.895 24.047 -1.068 1 98.94 80 LEU B O 1
ATOM 2949 N N . PHE B 1 81 ? 6.664 26.125 -1.301 1 98.88 81 PHE B N 1
ATOM 2950 C CA . PHE B 1 81 ? 7.133 25.844 -2.65 1 98.88 81 PHE B CA 1
ATOM 2951 C C . PHE B 1 81 ? 8.656 25.859 -2.707 1 98.88 81 PHE B C 1
ATOM 2953 O O . PHE B 1 81 ? 9.242 26.078 -3.77 1 98.88 81 PHE B O 1
ATOM 2960 N N . TYR B 1 82 ? 9.289 25.672 -1.533 1 98.88 82 TYR B N 1
ATOM 2961 C CA . TYR B 1 82 ? 10.75 25.625 -1.459 1 98.88 82 TYR B CA 1
ATOM 2962 C C . TYR B 1 82 ? 11.305 24.5 -2.33 1 98.88 82 TYR B C 1
ATOM 2964 O O . TYR B 1 82 ? 11.117 23.328 -2.029 1 98.88 82 TYR B O 1
ATOM 2972 N N . LYS B 1 83 ? 11.938 24.828 -3.428 1 98.62 83 LYS B N 1
ATOM 2973 C CA . LYS B 1 83 ? 12.555 23.891 -4.371 1 98.62 83 LYS B CA 1
ATOM 2974 C C . LYS B 1 83 ? 11.555 22.828 -4.828 1 98.62 83 LYS B C 1
ATOM 2976 O O . LYS B 1 83 ? 11.906 21.656 -4.965 1 98.62 83 LYS B O 1
ATOM 2981 N N . ILE B 1 84 ? 10.359 23.25 -5.027 1 98.62 84 ILE B N 1
ATOM 2982 C CA . ILE B 1 84 ? 9.266 22.375 -5.434 1 98.62 84 ILE B CA 1
ATOM 2983 C C . ILE B 1 84 ? 9.664 21.609 -6.691 1 98.62 84 ILE B C 1
ATOM 2985 O O . ILE B 1 84 ? 10.281 22.172 -7.602 1 98.62 84 ILE B O 1
ATOM 2989 N N . GLY B 1 85 ? 9.336 20.328 -6.762 1 96.44 85 GLY B N 1
ATOM 2990 C CA . GLY B 1 85 ? 9.672 19.484 -7.895 1 96.44 85 GLY B CA 1
ATOM 2991 C C . GLY B 1 85 ? 10.852 18.562 -7.629 1 96.44 85 GLY B C 1
ATOM 2992 O O . GLY B 1 85 ? 11.039 17.562 -8.328 1 96.44 85 GLY B O 1
ATOM 2993 N N . ARG B 1 86 ? 11.641 18.922 -6.594 1 97.19 86 ARG B N 1
ATOM 2994 C CA . ARG B 1 86 ? 12.789 18.078 -6.246 1 97.19 86 ARG B CA 1
ATOM 2995 C C . ARG B 1 86 ? 12.352 16.859 -5.445 1 97.19 86 ARG B C 1
ATOM 2997 O O . ARG B 1 86 ? 11.367 16.922 -4.703 1 97.19 86 ARG B O 1
ATOM 3004 N N . LYS B 1 87 ? 13.133 15.797 -5.656 1 96.44 87 LYS B N 1
ATOM 3005 C CA . LYS B 1 87 ? 12.836 14.539 -4.969 1 96.44 87 LYS B CA 1
ATOM 3006 C C . LYS B 1 87 ? 14.07 14 -4.25 1 96.44 87 LYS B C 1
ATOM 3008 O O . LYS B 1 87 ? 15.195 14.234 -4.684 1 96.44 87 LYS B O 1
ATOM 3013 N N . ASN B 1 88 ? 13.828 13.391 -3.182 1 95.5 88 ASN B N 1
ATOM 3014 C CA . ASN B 1 88 ? 14.836 12.633 -2.439 1 95.5 88 ASN B CA 1
ATOM 3015 C C . ASN B 1 88 ? 15.914 13.547 -1.863 1 95.5 88 ASN B C 1
ATOM 3017 O O . ASN B 1 88 ? 17.094 13.188 -1.847 1 95.5 88 ASN B O 1
ATOM 3021 N N . ASP B 1 89 ? 15.508 14.711 -1.531 1 96.69 89 ASP B N 1
ATOM 3022 C CA . ASP B 1 89 ? 16.406 15.578 -0.772 1 96.69 89 ASP B CA 1
ATOM 3023 C C . ASP B 1 89 ? 15.68 16.234 0.398 1 96.69 89 ASP B C 1
ATOM 3025 O O . ASP B 1 89 ? 14.5 15.969 0.632 1 96.69 89 ASP B O 1
ATOM 3029 N N . ASP B 1 90 ? 16.375 17.094 1.071 1 98.31 90 ASP B N 1
ATOM 3030 C CA . ASP B 1 90 ? 15.867 17.531 2.371 1 98.31 90 ASP B CA 1
ATOM 3031 C C . ASP B 1 90 ? 14.883 18.688 2.217 1 98.31 90 ASP B C 1
ATOM 3033 O O . ASP B 1 90 ? 14.211 19.078 3.178 1 98.31 90 ASP B O 1
ATOM 3037 N N . SER B 1 91 ? 14.695 19.219 1.032 1 98.69 91 SER B N 1
ATOM 3038 C CA . SER B 1 91 ? 13.789 20.344 0.837 1 98.69 91 SER B CA 1
ATOM 3039 C C . SER B 1 91 ? 12.344 19.938 1.096 1 98.69 91 SER B C 1
ATOM 3041 O O . SER B 1 91 ? 11.5 20.781 1.398 1 98.69 91 SER B O 1
ATOM 3043 N N . VAL B 1 92 ? 12.062 18.656 1.006 1 98.81 92 VAL B N 1
ATOM 3044 C CA . VAL B 1 92 ? 10.703 18.172 1.209 1 98.81 92 VAL B CA 1
ATOM 3045 C C . VAL B 1 92 ? 10.242 18.516 2.623 1 98.81 92 VAL B C 1
ATOM 3047 O O . VAL B 1 92 ? 9.055 18.75 2.852 1 98.81 92 VAL B O 1
ATOM 3050 N N . PHE B 1 93 ? 11.141 18.562 3.578 1 98.88 93 PHE B N 1
ATOM 3051 C CA . PHE B 1 93 ? 10.75 18.828 4.961 1 98.88 93 PHE B CA 1
ATOM 3052 C C . PHE B 1 93 ? 10.203 20.25 5.102 1 98.88 93 PHE B C 1
ATOM 3054 O O . PHE B 1 93 ? 9.211 20.469 5.805 1 98.88 93 PHE B O 1
ATOM 3061 N N . THR B 1 94 ? 10.828 21.141 4.43 1 98.94 94 THR B N 1
ATOM 3062 C CA . THR B 1 94 ? 10.344 22.516 4.473 1 98.94 94 THR B CA 1
ATOM 3063 C C . THR B 1 94 ? 8.953 22.625 3.84 1 98.94 94 THR B C 1
ATOM 3065 O O . THR B 1 94 ? 8.039 23.203 4.426 1 98.94 94 THR B O 1
ATOM 3068 N N . ARG B 1 95 ? 8.781 22.047 2.684 1 98.88 95 ARG B N 1
ATOM 3069 C CA . ARG B 1 95 ? 7.492 22.094 2.002 1 98.88 95 ARG B CA 1
ATOM 3070 C C . ARG B 1 95 ? 6.406 21.438 2.84 1 98.88 95 ARG B C 1
ATOM 3072 O O . ARG B 1 95 ? 5.344 22.016 3.064 1 98.88 95 ARG B O 1
ATOM 3079 N N . SER B 1 96 ? 6.75 20.266 3.324 1 98.81 96 SER B N 1
ATOM 3080 C CA . SER B 1 96 ? 5.805 19.438 4.082 1 98.81 96 SER B CA 1
ATOM 3081 C C . SER B 1 96 ? 5.367 20.141 5.359 1 98.81 96 SER B C 1
ATOM 3083 O O . SER B 1 96 ? 4.172 20.266 5.629 1 98.81 96 SER B O 1
ATOM 3085 N N . PHE B 1 97 ? 6.273 20.703 6.113 1 98.88 97 PHE B N 1
ATOM 3086 C CA . PHE B 1 97 ? 5.922 21.281 7.406 1 98.88 97 PHE B CA 1
ATOM 3087 C C . PHE B 1 97 ? 5.352 22.688 7.23 1 98.88 97 PHE B C 1
ATOM 3089 O O . PHE B 1 97 ? 4.629 23.172 8.094 1 98.88 97 PHE B O 1
ATOM 3096 N N . SER B 1 98 ? 5.656 23.312 6.109 1 98.88 98 SER B N 1
ATOM 3097 C CA . SER B 1 98 ? 4.922 24.531 5.781 1 98.88 98 SER B CA 1
ATOM 3098 C C . SER B 1 98 ? 3.436 24.25 5.582 1 98.88 98 SER B C 1
ATOM 3100 O O . SER B 1 98 ? 2.584 25 6.07 1 98.88 98 SER B O 1
ATOM 3102 N N . SER B 1 99 ? 3.156 23.125 4.891 1 98.88 99 SER B N 1
ATOM 3103 C CA . SER B 1 99 ? 1.763 22.734 4.699 1 98.88 99 SER B CA 1
ATOM 3104 C C . SER B 1 99 ? 1.079 22.453 6.035 1 98.88 99 SER B C 1
ATOM 3106 O O . SER B 1 99 ? -0.101 22.766 6.211 1 98.88 99 SER B O 1
ATOM 3108 N N . LEU B 1 100 ? 1.805 21.938 6.969 1 98.69 100 LEU B N 1
ATOM 3109 C CA . LEU B 1 100 ? 1.251 21.672 8.289 1 98.69 100 LEU B CA 1
ATOM 3110 C C . LEU B 1 100 ? 0.908 22.969 9.016 1 98.69 100 LEU B C 1
ATOM 3112 O O . LEU B 1 100 ? -0.134 23.062 9.664 1 98.69 100 LEU B O 1
ATOM 3116 N N . ILE B 1 101 ? 1.799 23.906 8.953 1 98.81 101 ILE B N 1
ATOM 3117 C CA . ILE B 1 101 ? 1.528 25.188 9.602 1 98.81 101 ILE B CA 1
ATOM 3118 C C . ILE B 1 101 ? 0.332 25.859 8.938 1 98.81 101 ILE B C 1
ATOM 3120 O O . ILE B 1 101 ? -0.489 26.484 9.609 1 98.81 101 ILE B O 1
ATOM 3124 N N . ILE B 1 102 ? 0.243 25.703 7.617 1 98.94 102 ILE B N 1
ATOM 3125 C CA . ILE B 1 102 ? -0.91 26.234 6.898 1 98.94 102 ILE B CA 1
ATOM 3126 C C . ILE B 1 102 ? -2.189 25.594 7.438 1 98.94 102 ILE B C 1
ATOM 3128 O O . ILE B 1 102 ? -3.201 26.281 7.613 1 98.94 102 ILE B O 1
ATOM 3132 N N . ALA B 1 103 ? -2.15 24.312 7.707 1 98.81 103 ALA B N 1
ATOM 3133 C CA . ALA B 1 103 ? -3.293 23.625 8.312 1 98.81 103 ALA B CA 1
ATOM 3134 C C . ALA B 1 103 ? -3.682 24.281 9.633 1 98.81 103 ALA B C 1
ATOM 3136 O O . ALA B 1 103 ? -4.863 24.5 9.898 1 98.81 103 ALA B O 1
ATOM 3137 N N . VAL B 1 104 ? -2.676 24.609 10.438 1 98.81 104 VAL B N 1
ATOM 3138 C CA . VAL B 1 104 ? -2.918 25.234 11.734 1 98.81 104 VAL B CA 1
ATOM 3139 C C . VAL B 1 104 ? -3.539 26.609 11.539 1 98.81 104 VAL B C 1
ATOM 3141 O O . VAL B 1 104 ? -4.492 26.969 12.234 1 98.81 104 VAL B O 1
ATOM 3144 N N . LEU B 1 105 ? -3.023 27.328 10.609 1 98.81 105 LEU B N 1
ATOM 3145 C CA . LEU B 1 105 ? -3.529 28.672 10.328 1 98.81 105 LEU B CA 1
ATOM 3146 C C . LEU B 1 105 ? -4.973 28.609 9.836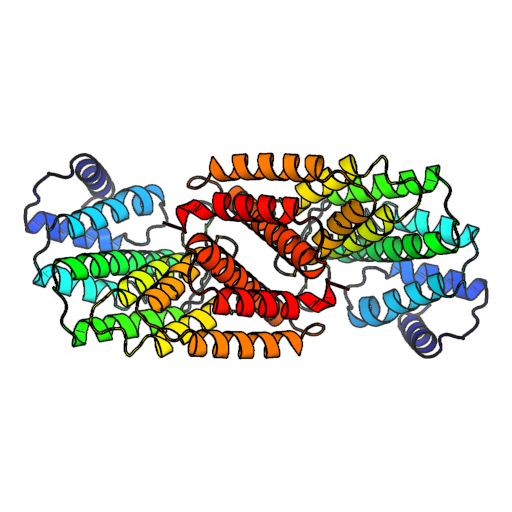 1 98.81 105 LEU B C 1
ATOM 3148 O O . LEU B 1 105 ? -5.797 29.438 10.234 1 98.81 105 LEU B O 1
ATOM 3152 N N . LEU B 1 106 ? -5.246 27.641 8.992 1 98.81 106 LEU B N 1
ATOM 3153 C CA . LEU B 1 106 ? -6.617 27.438 8.531 1 98.81 106 LEU B CA 1
ATOM 3154 C C . LEU B 1 106 ? -7.539 27.078 9.688 1 98.81 106 LEU B C 1
ATOM 3156 O O . LEU B 1 106 ? -8.664 27.578 9.766 1 98.81 106 LEU B O 1
ATOM 3160 N N . HIS B 1 107 ? -7.031 26.281 10.539 1 98.62 107 HIS B N 1
ATOM 3161 C CA . HIS B 1 107 ? -7.82 25.953 11.727 1 98.62 107 HIS B CA 1
ATOM 3162 C C . HIS B 1 107 ? -8.086 27.188 12.578 1 98.62 107 HIS B C 1
ATOM 3164 O O . HIS B 1 107 ? -9.219 27.406 13.023 1 98.62 107 HIS B O 1
ATOM 3170 N N . LYS B 1 108 ? -7.09 27.953 12.805 1 98.44 108 LYS B N 1
ATOM 3171 C CA . LYS B 1 108 ? -7.234 29.203 13.547 1 98.44 108 LYS B CA 1
ATOM 3172 C C . LYS B 1 108 ? -8.234 30.125 12.875 1 98.44 108 LYS B C 1
ATOM 3174 O O . LYS B 1 108 ? -8.992 30.828 13.555 1 98.44 108 LYS B O 1
ATOM 3179 N N . ASN B 1 109 ? -8.266 30.125 11.602 1 98.38 109 ASN B N 1
ATOM 3180 C CA . ASN B 1 109 ? -9.156 31 10.844 1 98.38 109 ASN B CA 1
ATOM 3181 C C . ASN B 1 109 ? -10.625 30.641 11.094 1 98.38 109 ASN B C 1
ATOM 3183 O O . ASN B 1 109 ? -11.5 31.516 11 1 98.38 109 ASN B O 1
ATOM 3187 N N . LEU B 1 110 ? -10.898 29.391 11.383 1 97.25 110 LEU B N 1
ATOM 3188 C CA . LEU B 1 110 ? -12.266 29 11.711 1 97.25 110 LEU B CA 1
ATOM 3189 C C . LEU B 1 110 ? -12.75 29.703 12.977 1 97.25 110 LEU B C 1
ATOM 3191 O O . LEU B 1 110 ? -13.945 29.953 13.133 1 97.25 110 LEU B O 1
ATOM 3195 N N . GLN B 1 111 ? -11.805 30.031 13.812 1 95.31 111 GLN B N 1
ATOM 3196 C CA . GLN B 1 111 ? -12.141 30.656 15.086 1 95.31 111 GLN B CA 1
ATOM 3197 C C . GLN B 1 111 ? -12.07 32.188 14.984 1 95.31 111 GLN B C 1
ATOM 3199 O O . GLN B 1 111 ? -12.898 32.875 15.555 1 95.31 111 GLN B O 1
ATOM 3204 N N . SER B 1 112 ? -11.141 32.656 14.258 1 94.56 112 SER B N 1
ATOM 3205 C CA . SER B 1 112 ? -10.836 34.094 14.32 1 94.56 112 SER B CA 1
ATOM 3206 C C . SER B 1 112 ? -11.211 34.781 13.016 1 94.56 112 SER B C 1
ATOM 3208 O O . SER B 1 112 ? -11.242 36.031 12.953 1 94.56 112 SER B O 1
ATOM 3210 N N . SER B 1 113 ? -11.469 34.094 11.961 1 95.94 113 SER B N 1
ATOM 3211 C CA . SER B 1 113 ? -11.852 34.594 10.648 1 95.94 113 SER B CA 1
ATOM 3212 C C . SER B 1 113 ? -10.906 35.719 10.211 1 95.94 113 SER B C 1
ATOM 3214 O O . SER B 1 113 ? -11.344 36.781 9.797 1 95.94 113 SER B O 1
ATOM 3216 N N . PHE B 1 114 ? -9.625 35.438 10.352 1 97.12 114 PHE B N 1
ATOM 3217 C CA . PHE B 1 114 ? -8.648 36.5 10.07 1 97.12 114 PHE B CA 1
ATOM 3218 C C . PHE B 1 114 ? -8.391 36.594 8.578 1 97.12 114 PHE B C 1
ATOM 3220 O O . PHE B 1 114 ? -7.801 37.594 8.117 1 97.12 114 PHE B O 1
ATOM 3227 N N . MET B 1 115 ? -8.914 35.656 7.723 1 96.88 115 MET B N 1
ATOM 3228 C CA . MET B 1 115 ? -8.734 35.656 6.273 1 96.88 115 MET B CA 1
ATOM 3229 C C . MET B 1 115 ? -9.984 36.188 5.574 1 96.88 115 MET B C 1
ATOM 3231 O O . MET B 1 115 ? -11.102 35.844 5.969 1 96.88 115 MET B O 1
ATOM 3235 N N . ASP B 1 116 ? -9.734 36.969 4.559 1 95.25 116 ASP B N 1
ATOM 3236 C CA . ASP B 1 116 ? -10.859 37.281 3.684 1 95.25 116 ASP B CA 1
ATOM 3237 C C . ASP B 1 116 ? -11.008 36.25 2.578 1 95.25 116 ASP B C 1
ATOM 3239 O O . ASP B 1 116 ? -10.242 35.281 2.52 1 95.25 116 ASP B O 1
ATOM 3243 N N . GLU B 1 117 ? -11.992 36.438 1.779 1 95.88 117 GLU B N 1
ATOM 3244 C CA . GLU B 1 117 ? -12.312 35.469 0.745 1 95.88 117 GLU B CA 1
ATOM 3245 C C . GLU B 1 117 ? -11.172 35.312 -0.26 1 95.88 117 GLU B C 1
ATOM 3247 O O . GLU B 1 117 ? -10.859 34.219 -0.706 1 95.88 117 GLU B O 1
ATOM 3252 N N . LYS B 1 118 ? -10.609 36.438 -0.605 1 96.81 118 LYS B N 1
ATOM 3253 C CA . LYS B 1 118 ? -9.508 36.406 -1.566 1 96.81 118 LYS B CA 1
ATOM 3254 C C . LYS B 1 118 ? -8.312 35.625 -1.021 1 96.81 118 LYS B C 1
ATOM 3256 O O . LYS B 1 118 ? -7.688 34.844 -1.742 1 96.81 118 LYS B O 1
ATOM 3261 N N . GLN B 1 119 ? -8.016 35.875 0.218 1 97.12 119 GLN B N 1
ATOM 3262 C CA . GLN B 1 119 ? -6.918 35.156 0.873 1 97.12 119 GLN B CA 1
ATOM 3263 C C . GLN B 1 119 ? -7.199 33.656 0.946 1 97.12 119 GLN B C 1
ATOM 3265 O O . GLN B 1 119 ? -6.312 32.844 0.698 1 97.12 119 GLN B O 1
ATOM 3270 N N . LEU B 1 120 ? -8.422 33.344 1.235 1 98.06 120 LEU B N 1
ATOM 3271 C CA . LEU B 1 120 ? -8.812 31.938 1.311 1 98.06 120 LEU B CA 1
ATOM 3272 C C . LEU B 1 120 ? -8.648 31.25 -0.044 1 98.06 120 LEU B C 1
ATOM 3274 O O . LEU B 1 120 ? -8.125 30.141 -0.124 1 98.06 120 LEU B O 1
ATOM 3278 N N . LEU B 1 121 ? -9.023 31.906 -1.091 1 98.25 121 LEU B N 1
ATOM 3279 C CA . LEU B 1 121 ? -8.906 31.344 -2.434 1 98.25 121 LEU B CA 1
ATOM 3280 C C . LEU B 1 121 ? -7.445 31.234 -2.848 1 98.25 121 LEU B C 1
ATOM 3282 O O . LEU B 1 121 ? -7.074 30.297 -3.572 1 98.25 121 LEU B O 1
ATOM 3286 N N . THR B 1 122 ? -6.652 32.188 -2.328 1 98.56 122 THR B N 1
ATOM 3287 C CA . THR B 1 122 ? -5.215 32.094 -2.57 1 98.56 122 THR B CA 1
ATOM 3288 C C . THR B 1 122 ? -4.629 30.844 -1.912 1 98.56 122 THR B C 1
ATOM 3290 O O . THR B 1 122 ? -3.809 30.156 -2.512 1 98.56 122 THR B O 1
ATOM 3293 N N . VAL B 1 123 ? -5.047 30.547 -0.749 1 98.88 123 VAL B N 1
ATOM 3294 C CA . VAL B 1 123 ? -4.602 29.344 -0.041 1 98.88 123 VAL B CA 1
ATOM 3295 C C . VAL B 1 123 ? -5.035 28.094 -0.805 1 98.88 123 VAL B C 1
ATOM 3297 O O . VAL B 1 123 ? -4.242 27.172 -1.005 1 98.88 123 VAL B O 1
ATOM 3300 N N . LYS B 1 124 ? -6.328 28.078 -1.259 1 98.88 124 LYS B N 1
ATOM 3301 C CA . LYS B 1 124 ? -6.832 26.953 -2.047 1 98.88 124 LYS B CA 1
ATOM 3302 C C . LYS B 1 124 ? -5.969 26.719 -3.285 1 98.88 124 LYS B C 1
ATOM 3304 O O . LYS B 1 124 ? -5.531 25.594 -3.537 1 98.88 124 LYS B O 1
ATOM 3309 N N . GLN B 1 125 ? -5.691 27.781 -3.957 1 98.81 125 GLN B N 1
ATOM 3310 C CA . GLN B 1 125 ? -4.914 27.672 -5.184 1 98.81 125 GLN B CA 1
ATOM 3311 C C . GLN B 1 125 ? -3.502 27.172 -4.898 1 98.81 125 GLN B C 1
ATOM 3313 O O . GLN B 1 125 ? -2.977 26.328 -5.633 1 98.81 125 GLN B O 1
ATOM 3318 N N . ALA B 1 126 ? -2.922 27.656 -3.871 1 98.88 126 ALA B N 1
ATOM 3319 C CA . ALA B 1 126 ? -1.564 27.266 -3.506 1 98.88 126 ALA B CA 1
ATOM 3320 C C . ALA B 1 126 ? -1.509 25.781 -3.125 1 98.88 126 ALA B C 1
ATOM 3322 O O . ALA B 1 126 ? -0.618 25.062 -3.568 1 98.88 126 ALA B O 1
ATOM 3323 N N . LEU B 1 127 ? -2.463 25.344 -2.334 1 98.94 127 LEU B N 1
ATOM 3324 C CA . LEU B 1 127 ? -2.471 23.953 -1.882 1 98.94 127 LEU B CA 1
ATOM 3325 C C . LEU B 1 127 ? -2.715 23 -3.049 1 98.94 127 LEU B C 1
ATOM 3327 O O . LEU B 1 127 ? -2.096 21.938 -3.127 1 98.94 127 LEU B O 1
ATOM 3331 N N . LEU B 1 128 ? -3.617 23.391 -3.959 1 98.88 128 LEU B N 1
ATOM 3332 C CA . LEU B 1 128 ? -3.879 22.562 -5.121 1 98.88 128 LEU B CA 1
ATOM 3333 C C . LEU B 1 128 ? -2.666 22.5 -6.043 1 98.88 128 LEU B C 1
ATOM 3335 O O . LEU B 1 128 ? -2.34 21.453 -6.594 1 98.88 128 LEU B O 1
ATOM 3339 N N . LEU B 1 129 ? -2.037 23.641 -6.188 1 98.88 129 LEU B N 1
ATOM 3340 C CA . LEU B 1 129 ? -0.809 23.672 -6.977 1 98.88 129 LEU B CA 1
ATOM 3341 C C . LEU B 1 129 ? 0.277 22.828 -6.32 1 98.88 129 LEU B C 1
ATOM 3343 O O . LEU B 1 129 ? 1.008 22.109 -7.004 1 98.88 129 LEU B O 1
ATOM 3347 N N . TYR B 1 130 ? 0.408 22.938 -5.055 1 98.88 130 TYR B N 1
ATOM 3348 C CA . TYR B 1 130 ? 1.368 22.141 -4.305 1 98.88 130 TYR B CA 1
ATOM 3349 C C . TYR B 1 130 ? 1.133 20.656 -4.535 1 98.88 130 TYR B C 1
ATOM 3351 O O . TYR B 1 130 ? 2.072 19.906 -4.816 1 98.88 130 TYR B O 1
ATOM 3359 N N . LEU B 1 131 ? -0.131 20.172 -4.449 1 98.62 131 LEU B N 1
ATOM 3360 C CA . LEU B 1 131 ? -0.469 18.781 -4.684 1 98.62 131 LEU B CA 1
ATOM 3361 C C . LEU B 1 131 ? -0.058 18.344 -6.086 1 98.62 131 LEU B C 1
ATOM 3363 O O . LEU B 1 131 ? 0.373 17.203 -6.289 1 98.62 131 LEU B O 1
ATOM 3367 N N . LYS B 1 132 ? -0.203 19.234 -6.973 1 98.12 132 LYS B N 1
ATOM 3368 C CA . LYS B 1 132 ? 0.113 18.938 -8.367 1 98.12 132 LYS B CA 1
ATOM 3369 C C . LYS B 1 132 ? 1.621 18.844 -8.586 1 98.12 132 LYS B C 1
ATOM 3371 O O . LYS B 1 132 ? 2.1 18 -9.336 1 98.12 132 LYS B O 1
ATOM 3376 N N . GLU B 1 133 ? 2.355 19.672 -7.867 1 98.19 133 GLU B N 1
ATOM 3377 C CA . GLU B 1 133 ? 3.764 19.875 -8.203 1 98.19 133 GLU B CA 1
ATOM 3378 C C . GLU B 1 133 ? 4.668 19.047 -7.285 1 98.19 133 GLU B C 1
ATOM 3380 O O . GLU B 1 133 ? 5.844 18.844 -7.594 1 98.19 133 GLU B O 1
ATOM 3385 N N . GLU B 1 134 ? 4.191 18.656 -6.117 1 98.44 134 GLU B N 1
ATOM 3386 C CA . GLU B 1 134 ? 5.027 17.891 -5.188 1 98.44 134 GLU B CA 1
ATOM 3387 C C . GLU B 1 134 ? 5.383 16.531 -5.754 1 98.44 134 GLU B C 1
ATOM 3389 O O . GLU B 1 134 ? 4.496 15.734 -6.074 1 98.44 134 GLU B O 1
ATOM 3394 N N . LYS B 1 135 ? 6.703 16.25 -5.906 1 97.5 135 LYS B N 1
ATOM 3395 C CA . LYS B 1 135 ? 7.164 15 -6.484 1 97.5 135 LYS B CA 1
ATOM 3396 C C . LYS B 1 135 ? 7.754 14.086 -5.414 1 97.5 135 LYS B C 1
ATOM 3398 O O . LYS B 1 135 ? 7.918 12.883 -5.637 1 97.5 135 LYS B O 1
ATOM 3403 N N . ASP B 1 136 ? 8.148 14.656 -4.289 1 98.19 136 ASP B N 1
ATOM 3404 C CA . ASP B 1 136 ? 8.695 13.891 -3.174 1 98.19 136 ASP B CA 1
ATOM 3405 C C . ASP B 1 136 ? 7.598 13.469 -2.203 1 98.19 136 ASP B C 1
ATOM 3407 O O . ASP B 1 136 ? 7.223 14.234 -1.311 1 98.19 136 ASP B O 1
ATOM 3411 N N . ILE B 1 137 ? 7.117 12.234 -2.33 1 97.69 137 ILE B N 1
ATOM 3412 C CA . ILE B 1 137 ? 5.957 11.82 -1.55 1 97.69 137 ILE B CA 1
ATOM 3413 C C . ILE B 1 137 ? 6.402 10.891 -0.421 1 97.69 137 ILE B C 1
ATOM 3415 O O . ILE B 1 137 ? 5.602 10.125 0.117 1 97.69 137 ILE B O 1
ATOM 3419 N N . ARG B 1 138 ? 7.742 10.992 -0.04 1 97.06 138 ARG B N 1
ATOM 3420 C CA . ARG B 1 138 ? 8.266 10.133 1.02 1 97.06 138 ARG B CA 1
ATOM 3421 C C . ARG B 1 138 ? 7.508 10.352 2.326 1 97.06 138 ARG B C 1
ATOM 3423 O O . ARG B 1 138 ? 7.133 11.484 2.646 1 97.06 138 ARG B O 1
ATOM 3430 N N . GLY B 1 139 ? 7.316 9.211 3.062 1 95.94 139 GLY B N 1
ATOM 3431 C CA . GLY B 1 139 ? 6.688 9.266 4.375 1 95.94 139 GLY B CA 1
ATOM 3432 C C . GLY B 1 139 ? 7.68 9.492 5.5 1 95.94 139 GLY B C 1
ATOM 3433 O O . GLY B 1 139 ? 8.086 10.625 5.758 1 95.94 139 GLY B O 1
ATOM 3434 N N . LEU B 1 140 ? 8.133 8.414 6.059 1 95.69 140 LEU B N 1
ATOM 3435 C CA . LEU B 1 140 ? 9.141 8.445 7.117 1 95.69 140 LEU B CA 1
ATOM 3436 C C . LEU B 1 140 ? 10.539 8.219 6.543 1 95.69 140 LEU B C 1
ATOM 3438 O O . LEU B 1 140 ? 10.758 7.27 5.789 1 95.69 140 LEU B O 1
ATOM 3442 N N . VAL B 1 141 ? 11.438 9.148 6.844 1 96.06 141 VAL B N 1
ATOM 3443 C CA . VAL B 1 141 ? 12.805 9.086 6.34 1 96.06 141 VAL B CA 1
ATOM 3444 C C . VAL B 1 141 ? 13.758 8.695 7.469 1 96.06 141 VAL B C 1
ATOM 3446 O O . VAL B 1 141 ? 13.742 9.305 8.539 1 96.06 141 VAL B O 1
ATOM 3449 N N . GLU B 1 142 ? 14.531 7.676 7.223 1 93.12 142 GLU B N 1
ATOM 3450 C CA . GLU B 1 142 ? 15.461 7.16 8.227 1 93.12 142 GLU B CA 1
ATOM 3451 C C . GLU B 1 142 ? 16.375 8.266 8.75 1 93.12 142 GLU B C 1
ATOM 3453 O O . GLU B 1 142 ? 16.922 9.039 7.969 1 93.12 142 GLU B O 1
ATOM 3458 N N . GLU B 1 143 ? 16.438 8.484 9.977 1 93.44 143 GLU B N 1
ATOM 3459 C CA . GLU B 1 143 ? 17.328 9.391 10.711 1 93.44 143 GLU B CA 1
ATOM 3460 C C . GLU B 1 143 ? 16.828 10.828 10.633 1 93.44 143 GLU B C 1
ATOM 3462 O O . GLU B 1 143 ? 17.344 11.703 11.328 1 93.44 143 GLU B O 1
ATOM 3467 N N . LYS B 1 144 ? 15.766 11.125 9.758 1 96.75 144 LYS B N 1
ATOM 3468 C CA . LYS B 1 144 ? 15.344 12.516 9.586 1 96.75 144 LYS B CA 1
ATOM 3469 C C . LYS B 1 144 ? 13.891 12.703 10 1 96.75 144 LYS B C 1
ATOM 3471 O O . LYS B 1 144 ? 13.406 13.836 10.094 1 96.75 144 LYS B O 1
ATOM 3476 N N . GLY B 1 145 ? 13.195 11.578 10.102 1 95.44 145 GLY B N 1
ATOM 3477 C CA . GLY B 1 145 ? 11.836 11.648 10.609 1 95.44 145 GLY B CA 1
ATOM 3478 C C . GLY B 1 145 ? 10.797 11.781 9.508 1 95.44 145 GLY B C 1
ATOM 3479 O O . GLY B 1 145 ? 11.016 11.328 8.383 1 95.44 145 GLY B O 1
ATOM 3480 N N . TRP B 1 146 ? 9.688 12.359 9.836 1 95.62 146 TRP B N 1
ATOM 3481 C CA . TRP B 1 146 ? 8.516 12.422 8.969 1 95.62 146 TRP B CA 1
ATOM 3482 C C . TRP B 1 146 ? 8.664 13.523 7.93 1 95.62 146 TRP B C 1
ATOM 3484 O O . TRP B 1 146 ? 8.633 14.711 8.266 1 95.62 146 TRP B O 1
ATOM 3494 N N . ALA B 1 147 ? 8.812 13.148 6.734 1 97.56 147 ALA B N 1
ATOM 3495 C CA . ALA B 1 147 ? 8.547 14.078 5.637 1 97.56 147 ALA B CA 1
ATOM 3496 C C . ALA B 1 147 ? 7.047 14.18 5.363 1 97.56 147 ALA B C 1
ATOM 3498 O O . ALA B 1 147 ? 6.414 15.18 5.719 1 97.56 147 ALA B O 1
ATOM 3499 N N . HIS B 1 148 ? 6.555 12.984 4.906 1 97.62 148 HIS B N 1
ATOM 3500 C CA . HIS B 1 148 ? 5.113 12.766 4.91 1 97.62 148 HIS B CA 1
ATOM 3501 C C . HIS B 1 148 ? 4.383 13.914 4.215 1 97.62 148 HIS B C 1
ATOM 3503 O O . HIS B 1 148 ? 3.391 14.43 4.738 1 97.62 148 HIS B O 1
ATOM 3509 N N . SER B 1 149 ? 4.887 14.328 3.088 1 98.31 149 SER B N 1
ATOM 3510 C CA . SER B 1 149 ? 4.438 15.523 2.375 1 98.31 149 SER B CA 1
ATOM 3511 C C . SER B 1 149 ? 2.951 15.445 2.041 1 98.31 149 SER B C 1
ATOM 3513 O O . SER B 1 149 ? 2.184 16.344 2.371 1 98.31 149 SER B O 1
ATOM 3515 N N . ILE B 1 150 ? 2.514 14.312 1.531 1 98.56 150 ILE B N 1
ATOM 3516 C CA . ILE B 1 150 ? 1.144 14.195 1.045 1 98.56 150 ILE B CA 1
ATOM 3517 C C . ILE B 1 150 ? 0.184 14.086 2.229 1 98.56 150 ILE B C 1
ATOM 3519 O O . ILE B 1 150 ? -0.917 14.641 2.193 1 98.56 150 ILE B O 1
ATOM 3523 N N . ALA B 1 151 ? 0.599 13.43 3.281 1 97.81 151 ALA B N 1
ATOM 3524 C CA . ALA B 1 151 ? -0.233 13.336 4.477 1 97.81 151 ALA B CA 1
ATOM 3525 C C . ALA B 1 151 ? -0.428 14.711 5.117 1 97.81 151 ALA B C 1
ATOM 3527 O O . ALA B 1 151 ? -1.535 15.055 5.539 1 97.81 151 ALA B O 1
ATOM 3528 N N . HIS B 1 152 ? 0.652 15.461 5.238 1 98.62 152 HIS B N 1
ATOM 3529 C CA . HIS B 1 152 ? 0.537 16.797 5.801 1 98.62 152 HIS B CA 1
ATOM 3530 C C . HIS B 1 152 ? -0.318 17.703 4.914 1 98.62 152 HIS B C 1
ATOM 3532 O O . HIS B 1 152 ? -1.097 18.516 5.414 1 98.62 152 HIS B O 1
ATOM 3538 N N . ALA B 1 153 ? -0.161 17.531 3.619 1 98.75 153 ALA B N 1
ATOM 3539 C CA . ALA B 1 153 ? -1.034 18.266 2.701 1 98.75 153 ALA B CA 1
ATOM 3540 C C . ALA B 1 153 ? -2.496 17.891 2.916 1 98.75 153 ALA B C 1
ATOM 3542 O O . ALA B 1 153 ? -3.387 18.734 2.814 1 98.75 153 ALA B O 1
ATOM 3543 N N . ALA B 1 154 ? -2.738 16.609 3.16 1 98.75 154 ALA B N 1
ATOM 3544 C CA . ALA B 1 154 ? -4.098 16.156 3.449 1 98.75 154 ALA B CA 1
ATOM 3545 C C . ALA B 1 154 ? -4.676 16.891 4.652 1 98.75 154 ALA B C 1
ATOM 3547 O O . ALA B 1 154 ? -5.848 17.281 4.648 1 98.75 154 ALA B O 1
ATOM 3548 N N . ASP B 1 155 ? -3.859 17.094 5.664 1 98.44 155 ASP B N 1
ATOM 3549 C CA . ASP B 1 155 ? -4.297 17.844 6.836 1 98.44 155 ASP B CA 1
ATOM 3550 C C . ASP B 1 155 ? -4.68 19.266 6.465 1 98.44 155 ASP B C 1
ATOM 3552 O O . ASP B 1 155 ? -5.688 19.797 6.949 1 98.44 155 ASP B O 1
ATOM 3556 N N . ALA B 1 156 ? -3.863 19.859 5.656 1 98.88 156 ALA B N 1
ATOM 3557 C CA . ALA B 1 156 ? -4.156 21.219 5.223 1 98.88 156 ALA B CA 1
ATOM 3558 C C . ALA B 1 156 ? -5.438 21.266 4.395 1 98.88 156 ALA B C 1
ATOM 3560 O O . ALA B 1 156 ? -6.266 22.156 4.574 1 98.88 156 ALA B O 1
ATOM 3561 N N . ILE B 1 157 ? -5.621 20.312 3.506 1 98.88 157 ILE B N 1
ATOM 3562 C CA . ILE B 1 157 ? -6.82 20.25 2.674 1 98.88 157 ILE B CA 1
ATOM 3563 C C . ILE B 1 157 ? -8.047 20.031 3.555 1 98.88 157 ILE B C 1
ATOM 3565 O O . ILE B 1 157 ? -9.102 20.625 3.311 1 98.88 157 ILE B O 1
ATOM 3569 N N . ASP B 1 158 ? -7.91 19.219 4.555 1 98.62 158 ASP B N 1
ATOM 3570 C CA . ASP B 1 158 ? -9.016 18.969 5.473 1 98.62 158 ASP B CA 1
ATOM 3571 C C . ASP B 1 158 ? -9.477 20.266 6.145 1 98.62 158 ASP B C 1
ATOM 3573 O O . ASP B 1 158 ? -10.672 20.531 6.234 1 98.62 158 ASP B O 1
ATOM 3577 N N . GLU B 1 159 ? -8.492 21.062 6.621 1 98.69 159 GLU B N 1
ATOM 3578 C CA . GLU B 1 159 ? -8.844 22.328 7.246 1 98.69 159 GLU B CA 1
ATOM 3579 C C . GLU B 1 159 ? -9.391 23.312 6.223 1 98.69 159 GLU B C 1
ATOM 3581 O O . GLU B 1 159 ? -10.273 24.125 6.535 1 98.69 159 GLU B O 1
ATOM 3586 N N . LEU B 1 160 ? -8.906 23.219 5.016 1 98.88 160 LEU B N 1
ATOM 3587 C CA . LEU B 1 160 ? -9.383 24.094 3.943 1 98.88 160 LEU B CA 1
ATOM 3588 C C . LEU B 1 160 ? -10.867 23.844 3.666 1 98.88 160 LEU B C 1
ATOM 3590 O O . LEU B 1 160 ? -11.656 24.781 3.586 1 98.88 160 LEU B O 1
ATOM 3594 N N . ILE B 1 161 ? -11.25 22.625 3.547 1 98.25 161 ILE B N 1
ATOM 3595 C CA . ILE B 1 161 ? -12.609 22.297 3.135 1 98.25 161 ILE B CA 1
ATOM 3596 C C . ILE B 1 161 ? -13.586 22.688 4.238 1 98.25 161 ILE B C 1
ATOM 3598 O O . ILE B 1 161 ? -14.797 22.797 3.998 1 98.25 161 ILE B O 1
ATOM 3602 N N . LYS B 1 162 ? -13.078 22.891 5.43 1 98.38 162 LYS B N 1
ATOM 3603 C CA . LYS B 1 162 ? -13.922 23.266 6.559 1 98.38 162 LYS B CA 1
ATOM 3604 C C . LYS B 1 162 ? -14.219 24.766 6.539 1 98.38 162 LYS B C 1
ATOM 3606 O O . LYS B 1 162 ? -15.117 25.234 7.242 1 98.38 162 LYS B O 1
ATOM 3611 N N . GLN B 1 163 ? -13.461 25.484 5.801 1 98.44 163 GLN B N 1
ATOM 3612 C CA . GLN B 1 163 ? -13.633 26.938 5.754 1 98.44 163 GLN B CA 1
ATOM 3613 C C . GLN B 1 163 ? -14.969 27.312 5.117 1 98.44 163 GLN B C 1
ATOM 3615 O O . GLN B 1 163 ? -15.383 26.703 4.129 1 98.44 163 GLN B O 1
ATOM 3620 N N . PRO B 1 164 ? -15.609 28.328 5.707 1 95.88 164 PRO B N 1
ATOM 3621 C CA . PRO B 1 164 ? -16.781 28.859 5.008 1 95.88 164 PRO B CA 1
ATOM 3622 C C . PRO B 1 164 ? -16.438 29.422 3.625 1 95.88 164 PRO B C 1
ATOM 3624 O O . PRO B 1 164 ? -15.398 30.062 3.455 1 95.88 164 PRO B O 1
ATOM 3627 N N . GLY B 1 165 ? -17.172 29.125 2.686 1 94.94 165 GLY B N 1
ATOM 3628 C CA . GLY B 1 165 ? -17 29.703 1.361 1 94.94 165 GLY B CA 1
ATOM 3629 C C . GLY B 1 165 ? -16.25 28.781 0.411 1 94.94 165 GLY B C 1
ATOM 3630 O O . GLY B 1 165 ? -16.125 29.078 -0.779 1 94.94 165 GLY B O 1
ATOM 3631 N N . ILE B 1 166 ? -15.852 27.625 0.898 1 97.94 166 ILE B N 1
ATOM 3632 C CA . ILE B 1 166 ? -15 26.766 0.077 1 97.94 166 ILE B CA 1
ATOM 3633 C C . ILE B 1 166 ? -15.852 25.734 -0.645 1 97.94 166 ILE B C 1
ATOM 3635 O O . ILE B 1 166 ? -15.398 25.109 -1.604 1 97.94 166 ILE B O 1
ATOM 3639 N N . GLN B 1 167 ? -17.109 25.547 -0.364 1 97.31 167 GLN B N 1
ATOM 3640 C CA . GLN B 1 167 ? -18.016 24.5 -0.829 1 97.31 167 GLN B CA 1
ATOM 3641 C C . GLN B 1 167 ? -18.109 24.5 -2.352 1 97.31 167 GLN B C 1
ATOM 3643 O O . GLN B 1 167 ? -18.094 23.438 -2.979 1 97.31 167 GLN B O 1
ATOM 3648 N N . PRO B 1 168 ? -18.109 25.656 -2.977 1 97.5 168 PRO B N 1
ATOM 3649 C CA . PRO B 1 168 ? -18.219 25.672 -4.438 1 97.5 168 PRO B CA 1
ATOM 3650 C C . PRO B 1 168 ? -17.016 25.031 -5.129 1 97.5 168 PRO B C 1
ATOM 3652 O O . PRO B 1 168 ? -17.078 24.703 -6.316 1 97.5 168 PRO B O 1
ATOM 3655 N N . TYR B 1 169 ? -15.969 24.828 -4.371 1 98.31 169 TYR B N 1
ATOM 3656 C CA . TYR B 1 169 ? -14.734 24.359 -4.988 1 98.31 169 TYR B CA 1
ATOM 3657 C C . TYR B 1 169 ? -14.461 22.906 -4.633 1 98.31 169 TYR B C 1
ATOM 3659 O O . TYR B 1 169 ? -13.375 22.375 -4.918 1 98.31 169 TYR B O 1
ATOM 3667 N N . PHE B 1 170 ? -15.398 22.219 -4.047 1 98.56 170 PHE B N 1
ATOM 3668 C CA . PHE B 1 170 ? -15.234 20.828 -3.604 1 98.56 170 PHE B CA 1
ATOM 3669 C C . PHE B 1 170 ? -14.867 19.922 -4.777 1 98.56 170 PHE B C 1
ATOM 3671 O O . PHE B 1 170 ? -14.016 19.047 -4.652 1 98.56 170 PHE B O 1
ATOM 3678 N N . GLN B 1 171 ? -15.508 20.172 -5.91 1 98.12 171 GLN B N 1
ATOM 3679 C CA . GLN B 1 171 ? -15.219 19.344 -7.074 1 98.12 171 GLN B CA 1
ATOM 3680 C C . GLN B 1 171 ? -13.758 19.469 -7.488 1 98.12 171 GLN B C 1
ATOM 3682 O O . GLN B 1 171 ? -13.078 18.453 -7.703 1 98.12 171 GLN B O 1
ATOM 3687 N N . GLU B 1 172 ? -13.305 20.656 -7.594 1 98.44 172 GLU B N 1
ATOM 3688 C CA . GLU B 1 172 ? -11.922 20.906 -7.969 1 98.44 172 GLU B CA 1
ATOM 3689 C C . GLU B 1 172 ? -10.945 20.281 -6.969 1 98.44 172 GLU B C 1
ATOM 3691 O O . GLU B 1 172 ? -9.945 19.688 -7.359 1 98.44 172 GLU B O 1
ATOM 3696 N N . ILE B 1 173 ? -11.25 20.438 -5.723 1 98.75 173 ILE B N 1
ATOM 3697 C CA . ILE B 1 173 ? -10.406 19.906 -4.652 1 98.75 173 ILE B CA 1
ATOM 3698 C C . ILE B 1 173 ? -10.414 18.375 -4.707 1 98.75 173 ILE B C 1
ATOM 3700 O O . ILE B 1 173 ? -9.359 17.75 -4.613 1 98.75 173 ILE B O 1
ATOM 3704 N N . TYR B 1 174 ? -11.594 17.797 -4.93 1 98.69 174 TYR B N 1
ATOM 3705 C CA . TYR B 1 174 ? -11.719 16.344 -5.004 1 98.69 174 TYR B CA 1
ATOM 3706 C C . TYR B 1 174 ? -10.914 15.789 -6.176 1 98.69 174 TYR B C 1
ATOM 3708 O O . TYR B 1 174 ? -10.234 14.766 -6.039 1 98.69 174 TYR B O 1
ATOM 3716 N N . GLU B 1 175 ? -10.969 16.438 -7.27 1 97.88 175 GLU B N 1
ATOM 3717 C CA . GLU B 1 175 ? -10.211 16.016 -8.438 1 97.88 175 GLU B CA 1
ATOM 3718 C C . GLU B 1 175 ? -8.711 16.016 -8.148 1 97.88 175 GLU B C 1
ATOM 3720 O O . GLU B 1 175 ? -7.988 15.109 -8.586 1 97.88 175 GLU B O 1
ATOM 3725 N N . ALA B 1 176 ? -8.234 17.016 -7.434 1 98.5 176 ALA B N 1
ATOM 3726 C CA . ALA B 1 176 ? -6.828 17.078 -7.043 1 98.5 176 ALA B CA 1
ATOM 3727 C C . ALA B 1 176 ? -6.465 15.922 -6.105 1 98.5 176 ALA B C 1
ATOM 3729 O O . ALA B 1 176 ? -5.391 15.328 -6.223 1 98.5 176 ALA B O 1
ATOM 3730 N N . VAL B 1 177 ? -7.387 15.625 -5.203 1 98.5 177 VAL B N 1
ATOM 3731 C CA . VAL B 1 177 ? -7.188 14.531 -4.258 1 98.5 177 VAL B CA 1
ATOM 3732 C C . VAL B 1 177 ? -7.055 13.211 -5.016 1 98.5 177 VAL B C 1
ATOM 3734 O O . VAL B 1 177 ? -6.117 12.445 -4.777 1 98.5 177 VAL B O 1
ATOM 3737 N N . ILE B 1 178 ? -7.953 12.969 -5.965 1 97.94 178 ILE B N 1
ATOM 3738 C CA . ILE B 1 178 ? -7.945 11.727 -6.734 1 97.94 178 ILE B CA 1
ATOM 3739 C C . ILE B 1 178 ? -6.652 11.625 -7.535 1 97.94 178 ILE B C 1
ATOM 3741 O O . ILE B 1 178 ? -6.031 10.562 -7.59 1 97.94 178 ILE B O 1
ATOM 3745 N N . ARG B 1 179 ? -6.262 12.68 -8.102 1 97.31 179 ARG B N 1
ATOM 3746 C CA . ARG B 1 179 ? -5.039 12.695 -8.898 1 97.31 179 ARG B CA 1
ATOM 3747 C C . ARG B 1 179 ? -3.828 12.328 -8.055 1 97.31 179 ARG B C 1
ATOM 3749 O O . ARG B 1 179 ? -3.012 11.492 -8.461 1 97.31 179 ARG B O 1
ATOM 3756 N N . VAL B 1 180 ? -3.695 12.914 -6.883 1 98.25 180 VAL B N 1
ATOM 3757 C CA . VAL B 1 180 ? -2.518 12.695 -6.051 1 98.25 180 VAL B CA 1
ATOM 3758 C C . VAL B 1 180 ? -2.572 11.289 -5.449 1 98.25 180 VAL B C 1
ATOM 3760 O O . VAL B 1 180 ? -1.539 10.633 -5.297 1 98.25 180 VAL B O 1
ATOM 3763 N N . MET B 1 181 ? -3.773 10.766 -5.137 1 98.25 181 MET B N 1
ATOM 3764 C CA . MET B 1 181 ? -3.928 9.43 -4.566 1 98.25 181 MET B CA 1
ATOM 3765 C C . MET B 1 181 ? -3.674 8.352 -5.621 1 98.25 181 MET B C 1
ATOM 3767 O O . MET B 1 181 ? -3.449 7.188 -5.285 1 98.25 181 MET B O 1
ATOM 3771 N N . GLY B 1 182 ? -3.723 8.781 -6.855 1 97.31 182 GLY B N 1
ATOM 3772 C CA . GLY B 1 182 ? -3.461 7.844 -7.938 1 97.31 182 GLY B CA 1
ATOM 3773 C C . GLY B 1 182 ? -2.098 8.039 -8.578 1 97.31 182 GLY B C 1
ATOM 3774 O O . GLY B 1 182 ? -1.872 7.617 -9.711 1 97.31 182 GLY B O 1
ATOM 3775 N N . THR B 1 183 ? -1.181 8.711 -7.895 1 97.38 183 THR B N 1
ATOM 3776 C CA . THR B 1 183 ? 0.138 8.953 -8.469 1 97.38 183 THR B CA 1
ATOM 3777 C C . THR B 1 183 ? 0.814 7.641 -8.844 1 97.38 183 THR B C 1
ATOM 3779 O O . THR B 1 183 ? 0.541 6.602 -8.242 1 97.38 183 THR B O 1
ATOM 3782 N N . SER B 1 184 ? 1.671 7.691 -9.82 1 95 184 SER B N 1
ATOM 3783 C CA . SER B 1 184 ? 2.395 6.52 -10.297 1 95 184 SER B CA 1
ATOM 3784 C C . SER B 1 184 ? 3.871 6.59 -9.922 1 95 184 SER B C 1
ATOM 3786 O O . SER B 1 184 ? 4.656 5.715 -10.289 1 95 184 SER B O 1
ATOM 3788 N N . SER B 1 185 ? 4.211 7.652 -9.203 1 94.38 185 SER B N 1
ATOM 3789 C CA . SER B 1 185 ? 5.621 7.902 -8.938 1 94.38 185 SER B CA 1
ATOM 3790 C C . SER B 1 185 ? 6.168 6.93 -7.895 1 94.38 185 SER B C 1
ATOM 3792 O O . SER B 1 185 ? 7.297 6.453 -8.016 1 94.38 185 SER B O 1
ATOM 3794 N N . ASP B 1 186 ? 5.359 6.664 -6.902 1 95.19 186 ASP B N 1
ATOM 3795 C CA . ASP B 1 186 ? 5.727 5.734 -5.836 1 95.19 186 ASP B CA 1
ATOM 3796 C C . ASP B 1 186 ? 4.488 5.223 -5.105 1 95.19 186 ASP B C 1
ATOM 3798 O O . ASP B 1 186 ? 3.408 5.801 -5.227 1 95.19 186 ASP B O 1
ATOM 3802 N N . CYS B 1 187 ? 4.758 4.184 -4.363 1 96.12 187 CYS B N 1
ATOM 3803 C CA . CYS B 1 187 ? 3.674 3.652 -3.543 1 96.12 187 CYS B CA 1
ATOM 3804 C C . CYS B 1 187 ? 3.58 4.398 -2.217 1 96.12 187 CYS B C 1
ATOM 3806 O O . CYS B 1 187 ? 4.598 4.785 -1.645 1 96.12 187 CYS B O 1
ATOM 3808 N N . TYR B 1 188 ? 2.375 4.57 -1.773 1 97.19 188 TYR B N 1
ATOM 3809 C CA . TYR B 1 188 ? 2.168 5.102 -0.431 1 97.19 188 TYR B CA 1
ATOM 3810 C C . TYR B 1 188 ? 2.309 4.004 0.618 1 97.19 188 TYR B C 1
ATOM 3812 O O . TYR B 1 188 ? 1.584 3.008 0.584 1 97.19 188 TYR B O 1
ATOM 3820 N N . CYS B 1 189 ? 3.205 4.211 1.582 1 96 189 CYS B N 1
ATOM 3821 C CA . CYS B 1 189 ? 3.508 3.148 2.535 1 96 189 CYS B CA 1
ATOM 3822 C C . CYS B 1 189 ? 3.326 3.637 3.969 1 96 189 CYS B C 1
ATOM 3824 O O . CYS B 1 189 ? 3.645 2.918 4.918 1 96 189 CYS B O 1
ATOM 3826 N N . PHE B 1 190 ? 2.814 4.855 4.113 1 95.12 190 PHE B N 1
ATOM 3827 C CA . PHE B 1 190 ? 2.793 5.414 5.461 1 95.12 190 PHE B CA 1
ATOM 3828 C C . PHE B 1 190 ? 1.441 6.051 5.762 1 95.12 190 PHE B C 1
ATOM 3830 O O . PHE B 1 190 ? 1.372 7.094 6.418 1 95.12 190 PHE B O 1
ATOM 3837 N N . GLU B 1 191 ? 0.419 5.465 5.191 1 94.5 191 GLU B N 1
ATOM 3838 C CA . GLU B 1 191 ? -0.986 5.719 5.496 1 94.5 191 GLU B CA 1
ATOM 3839 C C . GLU B 1 191 ? -1.417 7.098 4.996 1 94.5 191 GLU B C 1
ATOM 3841 O O . GLU B 1 191 ? -2.27 7.742 5.609 1 94.5 191 GLU B O 1
ATOM 3846 N N . GLU B 1 192 ? -0.771 7.59 3.912 1 97.44 192 GLU B N 1
ATOM 3847 C CA . GLU B 1 192 ? -1.216 8.805 3.244 1 97.44 192 GLU B CA 1
ATOM 3848 C C . GLU B 1 192 ? -2.666 8.688 2.783 1 97.44 192 GLU B C 1
ATOM 3850 O O . GLU B 1 192 ? -3.42 9.664 2.828 1 97.44 192 GLU B O 1
ATOM 3855 N N . ASP B 1 193 ? -3.035 7.449 2.359 1 97.31 193 ASP B N 1
ATOM 3856 C CA . ASP B 1 193 ? -4.391 7.168 1.901 1 97.31 193 ASP B CA 1
ATOM 3857 C C . ASP B 1 193 ? -5.406 7.387 3.02 1 97.31 193 ASP B C 1
ATOM 3859 O O . ASP B 1 193 ? -6.48 7.945 2.787 1 97.31 193 ASP B O 1
ATOM 3863 N N . GLU B 1 194 ? -5.082 6.992 4.211 1 96.19 194 GLU B N 1
ATOM 3864 C CA . GLU B 1 194 ? -5.965 7.168 5.359 1 96.19 194 GLU B CA 1
ATOM 3865 C C . GLU B 1 194 ? -6.188 8.648 5.664 1 96.19 194 GLU B C 1
ATOM 3867 O O . GLU B 1 194 ? -7.32 9.078 5.898 1 96.19 194 GLU B O 1
ATOM 3872 N N . ARG B 1 195 ? -5.09 9.383 5.613 1 97.19 195 ARG B N 1
ATOM 3873 C CA . ARG B 1 195 ? -5.195 10.805 5.918 1 97.19 195 ARG B CA 1
ATOM 3874 C C . ARG B 1 195 ? -5.984 11.539 4.836 1 97.19 195 ARG B C 1
ATOM 3876 O O . ARG B 1 195 ? -6.762 12.445 5.137 1 97.19 195 ARG B O 1
ATOM 3883 N N . MET B 1 196 ? -5.812 11.109 3.582 1 98.12 196 MET B N 1
ATOM 3884 C CA . MET B 1 196 ? -6.453 11.812 2.473 1 98.12 196 MET B CA 1
ATOM 3885 C C . MET B 1 196 ? -7.934 11.453 2.385 1 98.12 196 MET B C 1
ATOM 3887 O O . MET B 1 196 ? -8.711 12.148 1.731 1 98.12 196 MET B O 1
ATOM 3891 N N . ALA B 1 197 ? -8.32 10.359 3.02 1 97.94 197 ALA B N 1
ATOM 3892 C CA . ALA B 1 197 ? -9.734 10 3.061 1 97.94 197 ALA B CA 1
ATOM 3893 C C . ALA B 1 197 ? -10.523 10.953 3.953 1 97.94 197 ALA B C 1
ATOM 3895 O O . ALA B 1 197 ? -11.727 11.133 3.771 1 97.94 197 ALA B O 1
ATOM 3896 N N . ILE B 1 198 ? -9.852 11.609 4.844 1 97.94 198 ILE B N 1
ATOM 3897 C CA . ILE B 1 198 ? -10.492 12.461 5.844 1 97.94 198 ILE B CA 1
ATOM 3898 C C . ILE B 1 198 ? -11.141 13.656 5.156 1 97.94 198 ILE B C 1
ATOM 3900 O O . ILE B 1 198 ? -12.352 13.867 5.293 1 97.94 198 ILE B O 1
ATOM 3904 N N . PRO B 1 199 ? -10.391 14.438 4.379 1 98.25 199 PRO B N 1
ATOM 3905 C CA . PRO B 1 199 ? -11.055 15.586 3.758 1 98.25 199 PRO B CA 1
ATOM 3906 C C . PRO B 1 199 ? -12.164 15.172 2.793 1 98.25 199 PRO B C 1
ATOM 3908 O O . PRO B 1 199 ? -13.148 15.906 2.627 1 98.25 199 PRO B O 1
ATOM 3911 N N . VAL B 1 200 ? -12.094 13.992 2.143 1 98.25 200 VAL B N 1
ATOM 3912 C CA . VAL B 1 200 ? -13.148 13.547 1.241 1 98.25 200 VAL B CA 1
ATOM 3913 C C . VAL B 1 200 ? -14.422 13.281 2.035 1 98.25 200 VAL B C 1
ATOM 3915 O O . VAL B 1 200 ? -15.508 13.719 1.649 1 98.25 200 VAL B O 1
ATOM 3918 N N . THR B 1 201 ? -14.312 12.617 3.158 1 97.75 201 THR B N 1
ATOM 3919 C CA . THR B 1 201 ? -15.477 12.344 3.996 1 97.75 201 THR B CA 1
ATOM 3920 C C . THR B 1 201 ? -16.031 13.633 4.578 1 97.75 201 THR B C 1
ATOM 3922 O O . THR B 1 201 ? -17.25 13.781 4.707 1 97.75 201 THR B O 1
ATOM 3925 N N . GLU B 1 202 ? -15.094 14.555 4.883 1 97.69 202 GLU B N 1
ATOM 3926 C CA . GLU B 1 202 ? -15.531 15.859 5.379 1 97.69 202 GLU B CA 1
ATOM 3927 C C . GLU B 1 202 ? -16.312 16.625 4.316 1 97.69 202 GLU B C 1
ATOM 3929 O O . GLU B 1 202 ? -17.328 17.25 4.621 1 97.69 202 GLU B O 1
ATOM 3934 N N . MET B 1 203 ? -15.875 16.562 3.109 1 98.5 203 MET B N 1
ATOM 3935 C CA . MET B 1 203 ? -16.625 17.188 2.023 1 98.5 203 MET B CA 1
ATOM 3936 C C . MET B 1 203 ? -18.016 16.594 1.91 1 98.5 203 MET B C 1
ATOM 3938 O O . MET B 1 203 ? -19 17.328 1.747 1 98.5 203 MET B O 1
ATOM 3942 N N . LEU B 1 204 ? -18.078 15.281 1.984 1 98.31 204 LEU B N 1
ATOM 3943 C CA . LEU B 1 204 ? -19.375 14.609 1.931 1 98.31 204 LEU B CA 1
ATOM 3944 C C . LEU B 1 204 ? -20.281 15.078 3.062 1 98.31 204 LEU B C 1
ATOM 3946 O O . LEU B 1 204 ? -21.453 15.383 2.838 1 98.31 204 LEU B O 1
ATOM 3950 N N . ASP B 1 205 ? -19.75 15.258 4.238 1 96.88 205 ASP B N 1
ATOM 3951 C CA . ASP B 1 205 ? -20.5 15.727 5.398 1 96.88 205 ASP B CA 1
ATOM 3952 C C . ASP B 1 205 ? -21.016 17.141 5.18 1 96.88 205 ASP B C 1
ATOM 3954 O O . ASP B 1 205 ? -22.047 17.531 5.734 1 96.88 205 ASP B O 1
ATOM 3958 N N . ARG B 1 206 ? -20.312 17.859 4.344 1 97.31 206 ARG B N 1
ATOM 3959 C CA . ARG B 1 206 ? -20.656 19.25 4.113 1 97.31 206 ARG B CA 1
ATOM 3960 C C . ARG B 1 206 ? -21.453 19.422 2.824 1 97.31 206 ARG B C 1
ATOM 3962 O O . ARG B 1 206 ? -21.547 20.531 2.281 1 97.31 206 ARG B O 1
ATOM 3969 N N . GLY B 1 207 ? -21.875 18.297 2.324 1 96.56 207 GLY B N 1
ATOM 3970 C CA . GLY B 1 207 ? -22.891 18.375 1.281 1 96.56 207 GLY B CA 1
ATOM 3971 C C . GLY B 1 207 ? -22.328 18.078 -0.103 1 96.56 207 GLY B C 1
ATOM 3972 O O . GLY B 1 207 ? -23.031 18.266 -1.104 1 96.56 207 GLY B O 1
ATOM 3973 N N . PHE B 1 208 ? -21.062 17.703 -0.171 1 97.81 208 PHE B N 1
ATOM 3974 C CA . PHE B 1 208 ? -20.531 17.297 -1.47 1 97.81 208 PHE B CA 1
ATOM 3975 C C . PHE B 1 208 ? -21.328 16.141 -2.057 1 97.81 208 PHE B C 1
ATOM 3977 O O . PHE B 1 208 ? -21.719 15.227 -1.335 1 97.81 208 PHE B O 1
ATOM 3984 N N . SER B 1 209 ? -21.578 16.156 -3.346 1 97.19 209 SER B N 1
ATOM 3985 C CA . SER B 1 209 ? -22.453 15.195 -4.02 1 97.19 209 SER B CA 1
ATOM 3986 C C . SER B 1 209 ? -21.828 13.805 -4.055 1 97.19 209 SER B C 1
ATOM 3988 O O . SER B 1 209 ? -20.734 13.625 -4.594 1 97.19 209 SER B O 1
ATOM 3990 N N . GLU B 1 210 ? -22.547 12.852 -3.488 1 97.56 210 GLU B N 1
ATOM 3991 C CA . GLU B 1 210 ? -22.094 11.461 -3.576 1 97.56 210 GLU B CA 1
ATOM 3992 C C . GLU B 1 210 ? -22 11.008 -5.031 1 97.56 210 GLU B C 1
ATOM 3994 O O . GLU B 1 210 ? -21.141 10.195 -5.375 1 97.56 210 GLU B O 1
ATOM 3999 N N . GLU B 1 211 ? -22.844 11.523 -5.828 1 97.12 211 GLU B N 1
ATOM 4000 C CA . GLU B 1 211 ? -22.875 11.172 -7.246 1 97.12 211 GLU B CA 1
ATOM 4001 C C . GLU B 1 211 ? -21.578 11.594 -7.938 1 97.12 211 GLU B C 1
ATOM 4003 O O . GLU B 1 211 ? -21.062 10.867 -8.789 1 97.12 211 GLU B O 1
ATOM 4008 N N . VAL B 1 212 ? -21.125 12.781 -7.57 1 96.38 212 VAL B N 1
ATOM 4009 C CA . VAL B 1 212 ? -19.891 13.273 -8.156 1 96.38 212 VAL B CA 1
ATOM 4010 C C . VAL B 1 212 ? -18.719 12.406 -7.707 1 96.38 212 VAL B C 1
ATOM 4012 O O . VAL B 1 212 ? -17.859 12.031 -8.516 1 96.38 212 VAL B O 1
ATOM 4015 N N . VAL B 1 213 ? -18.719 12.109 -6.426 1 97.69 213 VAL B N 1
ATOM 4016 C CA . VAL B 1 213 ? -17.688 11.234 -5.879 1 97.69 213 VAL B CA 1
ATOM 4017 C C . VAL B 1 213 ? -17.703 9.898 -6.609 1 97.69 213 VAL B C 1
ATOM 4019 O O . VAL B 1 213 ? -16.656 9.414 -7.066 1 97.69 213 VAL B O 1
ATOM 4022 N N . LEU B 1 214 ? -18.891 9.352 -6.809 1 97.56 214 LEU B N 1
ATOM 4023 C CA . LEU B 1 214 ? -19.047 8.047 -7.441 1 97.56 214 LEU B CA 1
ATOM 4024 C C . LEU B 1 214 ? -18.641 8.102 -8.906 1 97.56 214 LEU B C 1
ATOM 4026 O O . LEU B 1 214 ? -18.047 7.145 -9.422 1 97.56 214 LEU B O 1
ATOM 4030 N N . ARG B 1 215 ? -18.922 9.141 -9.531 1 97.31 215 ARG B N 1
ATOM 4031 C CA . ARG B 1 215 ? -18.578 9.281 -10.938 1 97.31 215 ARG B CA 1
ATOM 4032 C C . ARG B 1 215 ? -17.078 9.148 -11.148 1 97.31 215 ARG B C 1
ATOM 4034 O O . ARG B 1 215 ? -16.625 8.453 -12.062 1 97.31 215 ARG B O 1
ATOM 4041 N N . GLU B 1 216 ? -16.297 9.828 -10.305 1 96.44 216 GLU B N 1
ATOM 4042 C CA . GLU B 1 216 ? -14.836 9.742 -10.406 1 96.44 216 GLU B CA 1
ATOM 4043 C C . GLU B 1 216 ? -14.344 8.336 -10.086 1 96.44 216 GLU B C 1
ATOM 4045 O O . GLU B 1 216 ? -13.453 7.82 -10.766 1 96.44 216 GLU B O 1
ATOM 4050 N N . ILE B 1 217 ? -14.938 7.715 -9.148 1 96.75 217 ILE B N 1
ATOM 4051 C CA . ILE B 1 217 ? -14.562 6.363 -8.75 1 96.75 217 ILE B CA 1
ATOM 4052 C C . ILE B 1 217 ? -14.875 5.387 -9.883 1 96.75 217 ILE B C 1
ATOM 4054 O O . ILE B 1 217 ? -14.078 4.492 -10.172 1 96.75 217 ILE B O 1
ATOM 4058 N N . THR B 1 218 ? -15.992 5.555 -10.508 1 96.56 218 THR B N 1
ATOM 4059 C CA . THR B 1 218 ? -16.391 4.707 -11.625 1 96.56 218 THR B CA 1
ATOM 4060 C C . THR B 1 218 ? -15.406 4.844 -12.789 1 96.56 218 THR B C 1
ATOM 4062 O O . THR B 1 218 ? -15 3.842 -13.375 1 96.56 218 THR B O 1
ATOM 4065 N N . SER B 1 219 ? -15.047 6.055 -13.039 1 95.94 219 SER B N 1
ATOM 4066 C CA . SER B 1 219 ? -14.078 6.305 -14.109 1 95.94 219 SER B CA 1
ATOM 4067 C C . SER B 1 219 ? -12.75 5.625 -13.812 1 95.94 219 SER B C 1
ATOM 4069 O O . SER B 1 219 ? -12.164 4.98 -14.688 1 95.94 219 SER B O 1
ATOM 4071 N N . LEU B 1 220 ? -12.289 5.75 -12.641 1 94.62 220 LEU B N 1
ATOM 4072 C CA . LEU B 1 220 ? -11.039 5.121 -12.219 1 94.62 220 LEU B CA 1
ATOM 4073 C C . LEU B 1 220 ? -11.141 3.604 -12.312 1 94.62 220 LEU B C 1
ATOM 4075 O O . LEU B 1 220 ? -10.203 2.941 -12.758 1 94.62 220 LEU B O 1
ATOM 4079 N N . THR B 1 221 ? -12.203 3.096 -11.867 1 94.06 221 THR B N 1
ATOM 4080 C CA . THR B 1 221 ? -12.438 1.657 -11.891 1 94.06 221 THR B CA 1
ATOM 4081 C C . THR B 1 221 ? -12.391 1.118 -13.312 1 94.06 221 THR B C 1
ATOM 4083 O O . THR B 1 221 ? -11.75 0.098 -13.578 1 94.06 221 THR B O 1
ATOM 4086 N N . GLU B 1 222 ? -13.047 1.777 -14.188 1 94.25 222 GLU B N 1
ATOM 4087 C CA . GLU B 1 222 ? -13.055 1.379 -15.594 1 94.25 222 GLU B CA 1
ATOM 4088 C C . GLU B 1 222 ? -11.648 1.415 -16.188 1 94.25 222 GLU B C 1
ATOM 4090 O O . GLU B 1 222 ? -11.266 0.523 -16.938 1 94.25 222 GLU B O 1
ATOM 4095 N N . GLU B 1 223 ? -10.914 2.402 -15.828 1 92.06 223 GLU B N 1
ATOM 4096 C CA . GLU B 1 223 ? -9.531 2.52 -16.281 1 92.06 223 GLU B CA 1
ATOM 4097 C C . GLU B 1 223 ? -8.695 1.336 -15.805 1 92.06 223 GLU B C 1
ATOM 4099 O O . GLU B 1 223 ? -7.965 0.731 -16.594 1 92.06 223 GLU B O 1
ATOM 4104 N N . LEU B 1 224 ? -8.836 1.039 -14.547 1 91.75 224 LEU B N 1
ATOM 4105 C CA . LEU B 1 224 ? -8.047 -0.031 -13.945 1 91.75 224 LEU B CA 1
ATOM 4106 C C . LEU B 1 224 ? -8.469 -1.39 -14.5 1 91.75 224 LEU B C 1
ATOM 4108 O O . LEU B 1 224 ? -7.637 -2.293 -14.633 1 91.75 224 LEU B O 1
ATOM 4112 N N . GLU B 1 225 ? -9.672 -1.575 -14.82 1 89.25 225 GLU B N 1
ATOM 4113 C CA . GLU B 1 225 ? -10.18 -2.83 -15.375 1 89.25 225 GLU B CA 1
ATOM 4114 C C . GLU B 1 225 ? -9.617 -3.08 -16.766 1 89.25 225 GLU B C 1
ATOM 4116 O O . GLU B 1 225 ? -9.398 -4.23 -17.156 1 89.25 225 GLU B O 1
ATOM 4121 N N . LYS B 1 226 ? -9.477 -2.062 -17.5 1 84.94 226 LYS B N 1
ATOM 4122 C CA . LYS B 1 226 ? -8.961 -2.188 -18.859 1 84.94 226 LYS B CA 1
ATOM 4123 C C . LYS B 1 226 ? -7.492 -2.592 -18.859 1 84.94 226 LYS B C 1
ATOM 4125 O O . LYS B 1 226 ? -7.023 -3.248 -19.797 1 84.94 226 LYS B O 1
ATOM 4130 N N . ASN B 1 227 ? -6.73 -2.361 -17.797 1 74.94 227 ASN B N 1
ATOM 4131 C CA . ASN B 1 227 ? -5.281 -2.545 -17.797 1 74.94 227 ASN B CA 1
ATOM 4132 C C . ASN B 1 227 ? -4.855 -3.555 -16.734 1 74.94 227 ASN B C 1
ATOM 4134 O O . ASN B 1 227 ? -3.826 -3.377 -16.078 1 74.94 227 ASN B O 1
ATOM 4138 N N . PHE B 1 228 ? -5.574 -4.73 -16.609 1 68.94 228 PHE B N 1
ATOM 4139 C CA . PHE B 1 228 ? -5.281 -5.707 -15.555 1 68.94 228 PHE B CA 1
ATOM 4140 C C . PHE B 1 228 ? -3.916 -6.348 -15.781 1 68.94 228 PHE B C 1
ATOM 4142 O O . PHE B 1 228 ? -3.178 -6.602 -14.828 1 68.94 228 PHE B O 1
ATOM 4149 N N . HIS B 1 229 ? -3.623 -6.648 -17.062 1 65 229 HIS B N 1
ATOM 4150 C CA . HIS B 1 229 ? -2.564 -7.621 -17.297 1 65 229 HIS B CA 1
ATOM 4151 C C . HIS B 1 229 ? -1.346 -6.961 -17.938 1 65 229 HIS B C 1
ATOM 4153 O O . HIS B 1 229 ? -0.316 -7.609 -18.125 1 65 229 HIS B O 1
ATOM 4159 N N . ALA B 1 230 ? -1.592 -5.773 -18.219 1 66 230 ALA B N 1
ATOM 4160 C CA . ALA B 1 230 ? -0.478 -5.121 -18.906 1 66 230 ALA B CA 1
ATOM 4161 C C . ALA B 1 230 ? -0.244 -3.717 -18.344 1 66 230 ALA B C 1
ATOM 4163 O O . ALA B 1 230 ? -1.192 -3.023 -17.984 1 66 230 ALA B O 1
ATOM 4164 N N . GLY B 1 231 ? 1.037 -3.695 -17.969 1 75.75 231 GLY B N 1
ATOM 4165 C CA . GLY B 1 231 ? 1.352 -2.328 -17.594 1 75.75 231 GLY B CA 1
ATOM 4166 C C . GLY B 1 231 ? 2.791 -2.148 -17.156 1 75.75 231 GLY B C 1
ATOM 4167 O O . GLY B 1 231 ? 3.494 -3.127 -16.891 1 75.75 231 GLY B O 1
ATOM 4168 N N . SER B 1 232 ? 3.115 -1.003 -17.219 1 89.19 232 SER B N 1
ATOM 4169 C CA . SER B 1 232 ? 4.418 -0.578 -16.703 1 89.19 232 SER B CA 1
ATOM 4170 C C . SER B 1 232 ? 4.449 -0.567 -15.188 1 89.19 232 SER B C 1
ATOM 4172 O O . SER B 1 232 ? 3.416 -0.75 -14.539 1 89.19 232 SER B O 1
ATOM 4174 N N . VAL B 1 233 ? 5.559 -0.516 -14.664 1 93.38 233 VAL B N 1
ATOM 4175 C CA . VAL B 1 233 ? 5.738 -0.365 -13.219 1 93.38 233 VAL B CA 1
ATOM 4176 C C . VAL B 1 233 ? 4.875 0.787 -12.711 1 93.38 233 VAL B C 1
ATOM 4178 O O . VAL B 1 233 ? 4.168 0.646 -11.711 1 93.38 233 VAL B O 1
ATOM 4181 N N . GLN B 1 234 ? 4.828 1.882 -13.43 1 93.12 234 GLN B N 1
ATOM 4182 C CA . GLN B 1 234 ? 4.078 3.074 -13.047 1 93.12 234 GLN B CA 1
ATOM 4183 C C . GLN B 1 234 ? 2.58 2.799 -13.023 1 93.12 234 GLN B C 1
ATOM 4185 O O . GLN B 1 234 ? 1.869 3.281 -12.141 1 93.12 234 GLN B O 1
ATOM 4190 N N . GLN B 1 235 ? 2.166 2.023 -13.898 1 92.69 235 GLN B N 1
ATOM 4191 C CA . GLN B 1 235 ? 0.741 1.724 -13.984 1 92.69 235 GLN B CA 1
ATOM 4192 C C . GLN B 1 235 ? 0.292 0.863 -12.805 1 92.69 235 GLN B C 1
ATOM 4194 O O . GLN B 1 235 ? -0.8 1.058 -12.266 1 92.69 235 GLN B O 1
ATOM 4199 N N . PHE B 1 236 ? 1.138 -0.037 -12.422 1 92.81 236 PHE B N 1
ATOM 4200 C CA . PHE B 1 236 ? 0.765 -0.894 -11.297 1 92.81 236 PHE B CA 1
ATOM 4201 C C . PHE B 1 236 ? 0.866 -0.136 -9.984 1 92.81 236 PHE B C 1
ATOM 4203 O O . PHE B 1 236 ? 0.084 -0.378 -9.062 1 92.81 236 PHE B O 1
ATOM 4210 N N . ILE B 1 237 ? 1.786 0.782 -9.891 1 95.19 237 ILE B N 1
ATOM 4211 C CA . ILE B 1 237 ? 1.863 1.649 -8.727 1 95.19 237 ILE B CA 1
ATOM 4212 C C . ILE B 1 237 ? 0.601 2.504 -8.633 1 95.19 237 ILE B C 1
ATOM 4214 O O . ILE B 1 237 ? -0.01 2.607 -7.562 1 95.19 237 ILE B O 1
ATOM 4218 N N . HIS B 1 238 ? 0.235 3.039 -9.781 1 95.81 238 HIS B N 1
ATOM 4219 C CA . HIS B 1 238 ? -1.002 3.807 -9.867 1 95.81 238 HIS B CA 1
ATOM 4220 C C . HIS B 1 238 ? -2.197 2.98 -9.406 1 95.81 238 HIS B C 1
ATOM 4222 O O . HIS B 1 238 ? -2.992 3.441 -8.586 1 95.81 238 HIS B O 1
ATOM 4228 N N . ARG B 1 239 ? -2.289 1.801 -9.852 1 95.06 239 ARG B N 1
ATOM 4229 C CA . ARG B 1 239 ? -3.363 0.876 -9.5 1 95.06 239 ARG B CA 1
ATOM 4230 C C . ARG B 1 239 ? -3.406 0.628 -7.996 1 95.06 239 ARG B C 1
ATOM 4232 O O . ARG B 1 239 ? -4.457 0.764 -7.371 1 95.06 239 ARG B O 1
ATOM 4239 N N . THR B 1 240 ? -2.283 0.305 -7.473 1 95.62 240 THR B N 1
ATOM 4240 C CA . THR B 1 240 ? -2.189 -0.008 -6.051 1 95.62 240 THR B CA 1
ATOM 4241 C C . THR B 1 240 ? -2.578 1.2 -5.203 1 95.62 240 THR B C 1
ATOM 4243 O O . THR B 1 240 ? -3.326 1.069 -4.234 1 95.62 240 THR B O 1
ATOM 4246 N N . ASN B 1 241 ? -2.115 2.373 -5.578 1 97.5 241 ASN B N 1
ATOM 4247 C CA . ASN B 1 241 ? -2.414 3.59 -4.832 1 97.5 241 ASN B CA 1
ATOM 4248 C C . ASN B 1 241 ? -3.908 3.904 -4.852 1 97.5 241 ASN B C 1
ATOM 4250 O O . ASN B 1 241 ? -4.484 4.258 -3.822 1 97.5 241 ASN B O 1
ATOM 4254 N N . ILE B 1 242 ? -4.551 3.732 -6.008 1 97.25 242 ILE B N 1
ATOM 4255 C CA . ILE B 1 242 ? -5.98 3.998 -6.125 1 97.25 242 ILE B CA 1
ATOM 4256 C C . ILE B 1 242 ? -6.762 3.004 -5.273 1 97.25 242 ILE B C 1
ATOM 4258 O O . ILE B 1 242 ? -7.664 3.391 -4.527 1 97.25 242 ILE B O 1
ATOM 4262 N N . LYS B 1 243 ? -6.402 1.771 -5.387 1 96.56 243 LYS B N 1
ATOM 4263 C CA . LYS B 1 243 ? -7.09 0.741 -4.613 1 96.56 243 LYS B CA 1
ATOM 4264 C C . LYS B 1 243 ? -6.977 1.008 -3.115 1 96.56 243 LYS B C 1
ATOM 4266 O O . LYS B 1 243 ? -7.961 0.887 -2.381 1 96.56 243 LYS B O 1
ATOM 4271 N N . GLN B 1 244 ? -5.789 1.333 -2.697 1 97.25 244 GLN B N 1
ATOM 4272 C CA . GLN B 1 244 ? -5.566 1.626 -1.287 1 97.25 244 GLN B CA 1
ATOM 4273 C C . GLN B 1 244 ? -6.422 2.799 -0.824 1 97.25 244 GLN B C 1
ATOM 4275 O O . GLN B 1 244 ? -7.012 2.758 0.259 1 97.25 244 GLN B O 1
ATOM 4280 N N . PHE B 1 245 ? -6.457 3.797 -1.636 1 98.38 245 PHE B N 1
ATOM 4281 C CA . PHE B 1 245 ? -7.234 4.977 -1.279 1 98.38 245 PHE B CA 1
ATOM 4282 C C . PHE B 1 245 ? -8.719 4.633 -1.173 1 98.38 245 PHE B C 1
ATOM 4284 O O . PHE B 1 245 ? -9.383 5.035 -0.219 1 98.38 245 PHE B O 1
ATOM 4291 N N . LEU B 1 246 ? -9.266 3.879 -2.133 1 98.19 246 LEU B N 1
ATOM 4292 C CA . LEU B 1 246 ? -10.664 3.49 -2.123 1 98.19 246 LEU B CA 1
ATOM 4293 C C . LEU B 1 246 ? -10.984 2.637 -0.9 1 98.19 246 LEU B C 1
ATOM 4295 O O . LEU B 1 246 ? -12.055 2.775 -0.302 1 98.19 246 LEU B O 1
ATOM 4299 N N . ARG B 1 247 ? -10.07 1.789 -0.579 1 97.88 247 ARG B N 1
ATOM 4300 C CA . ARG B 1 247 ? -10.258 0.97 0.614 1 97.88 247 ARG B CA 1
ATOM 4301 C C . ARG B 1 247 ? -10.32 1.834 1.868 1 97.88 247 ARG B C 1
ATOM 4303 O O . ARG B 1 247 ? -11.195 1.643 2.717 1 97.88 247 ARG B O 1
ATOM 4310 N N . SER B 1 248 ? -9.406 2.799 2.004 1 97.94 248 SER B N 1
ATOM 4311 C CA . SER B 1 248 ? -9.406 3.711 3.145 1 97.94 248 SER B CA 1
ATOM 4312 C C . SER B 1 248 ? -10.703 4.508 3.215 1 97.94 248 SER B C 1
ATOM 4314 O O . SER B 1 248 ? -11.281 4.668 4.293 1 97.94 248 SER B O 1
ATOM 4316 N N . LEU B 1 249 ? -11.094 4.996 2.041 1 98 249 LEU B N 1
ATOM 4317 C CA . LEU B 1 249 ? -12.344 5.758 1.984 1 98 249 LEU B CA 1
ATOM 4318 C C . LEU B 1 249 ? -13.523 4.895 2.41 1 98 249 LEU B C 1
ATOM 4320 O O . LEU B 1 249 ? -14.375 5.336 3.189 1 98 249 LEU B O 1
ATOM 4324 N N . PHE B 1 250 ? -13.602 3.627 1.948 1 98.25 250 PHE B N 1
ATOM 4325 C CA . PHE B 1 250 ? -14.672 2.693 2.285 1 98.25 250 PHE B CA 1
ATOM 4326 C C . PHE B 1 250 ? -14.75 2.479 3.791 1 98.25 250 PHE B C 1
ATOM 4328 O O . PHE B 1 250 ? -15.797 2.684 4.398 1 98.25 250 PHE B O 1
ATOM 4335 N N . PHE B 1 251 ? -13.664 2.141 4.391 1 97.62 251 PHE B N 1
ATOM 4336 C CA . PHE B 1 251 ? -13.68 1.774 5.801 1 97.62 251 PHE B CA 1
ATOM 4337 C C . PHE B 1 251 ? -13.977 2.988 6.672 1 97.62 251 PHE B C 1
ATOM 4339 O O . PHE B 1 251 ? -14.617 2.867 7.719 1 97.62 251 PHE B O 1
ATOM 4346 N N . ARG B 1 252 ? -13.492 4.148 6.262 1 97 252 ARG B N 1
ATOM 4347 C CA . ARG B 1 252 ? -13.82 5.359 7.012 1 97 252 ARG B CA 1
ATOM 4348 C C . ARG B 1 252 ? -15.312 5.645 6.973 1 97 252 ARG B C 1
ATOM 4350 O O . ARG B 1 252 ? -15.914 5.977 7.996 1 97 252 ARG B O 1
ATOM 4357 N N . LEU B 1 253 ? -15.875 5.535 5.781 1 97.44 253 LEU B N 1
ATOM 4358 C CA . LEU B 1 253 ? -17.312 5.758 5.652 1 97.44 253 LEU B CA 1
ATOM 4359 C C . LEU B 1 253 ? -18.094 4.75 6.488 1 97.44 253 LEU B C 1
ATOM 4361 O O . LEU B 1 253 ? -19.109 5.098 7.09 1 97.44 253 LEU B O 1
ATOM 4365 N N . VAL B 1 254 ? -17.625 3.549 6.496 1 96.44 254 VAL B N 1
ATOM 4366 C CA . VAL B 1 254 ? -18.266 2.51 7.289 1 96.44 254 VAL B CA 1
ATOM 4367 C C . VAL B 1 254 ? -18.172 2.863 8.773 1 96.44 254 VAL B C 1
ATOM 4369 O O . VAL B 1 254 ? -19.172 2.805 9.492 1 96.44 254 VAL B O 1
ATOM 4372 N N . ASP B 1 255 ? -17.016 3.189 9.148 1 94.94 255 ASP B N 1
ATOM 4373 C CA . ASP B 1 255 ? -16.797 3.521 10.555 1 94.94 255 ASP B CA 1
ATOM 4374 C C . ASP B 1 255 ? -17.688 4.695 10.984 1 94.94 255 ASP B C 1
ATOM 4376 O O . ASP B 1 255 ? -18.25 4.684 12.07 1 94.94 255 ASP B O 1
ATOM 4380 N N . LYS B 1 256 ? -17.812 5.688 10.102 1 94.81 256 LYS B N 1
ATOM 4381 C CA . LYS B 1 256 ? -18.578 6.891 10.406 1 94.81 256 LYS B CA 1
ATOM 4382 C C . LYS B 1 256 ? -20.078 6.672 10.164 1 94.81 256 LYS B C 1
ATOM 4384 O O . LYS B 1 256 ? -20.891 7.551 10.445 1 94.81 256 LYS B O 1
ATOM 4389 N N . GLN B 1 257 ? -20.438 5.484 9.648 1 95.5 257 GLN B N 1
ATOM 4390 C CA . GLN B 1 257 ? -21.828 5.152 9.328 1 95.5 257 GLN B CA 1
ATOM 4391 C C . GLN B 1 257 ? -22.453 6.227 8.438 1 95.5 257 GLN B C 1
ATOM 4393 O O . GLN B 1 257 ? -23.547 6.711 8.727 1 95.5 257 GLN B O 1
ATOM 4398 N N . LYS B 1 258 ? -21.688 6.559 7.41 1 95.88 258 LYS B N 1
ATOM 4399 C CA . LYS B 1 258 ? -22.125 7.605 6.492 1 95.88 258 LYS B CA 1
ATOM 4400 C C . LYS B 1 258 ? -22.203 7.082 5.062 1 95.88 258 LYS B C 1
ATOM 4402 O O . LYS B 1 258 ? -21.5 6.133 4.703 1 95.88 258 LYS B O 1
ATOM 4407 N N . SER B 1 259 ? -23.141 7.66 4.281 1 97.12 259 SER B N 1
ATOM 4408 C CA . SER B 1 259 ? -23.234 7.434 2.842 1 97.12 259 SER B CA 1
ATOM 4409 C C . SER B 1 259 ? -23.344 5.945 2.523 1 97.12 259 SER B C 1
ATOM 4411 O O . SER B 1 259 ? -22.531 5.406 1.765 1 97.12 259 SER B O 1
ATOM 4413 N N . PRO B 1 260 ? -24.391 5.328 3.008 1 97.12 260 PRO B N 1
ATOM 4414 C CA . PRO B 1 260 ? -24.516 3.879 2.844 1 97.12 260 PRO B CA 1
ATOM 4415 C C . PRO B 1 260 ? -24.5 3.447 1.379 1 97.12 260 PRO B C 1
ATOM 4417 O O . PRO B 1 260 ? -23.922 2.412 1.042 1 97.12 260 PRO B O 1
ATOM 4420 N N . GLN B 1 261 ? -25.156 4.191 0.534 1 97.44 261 GLN B N 1
ATOM 4421 C CA . GLN B 1 261 ? -25.172 3.816 -0.876 1 97.44 261 GLN B CA 1
ATOM 4422 C C . GLN B 1 261 ? -23.766 3.949 -1.485 1 97.44 261 GLN B C 1
ATOM 4424 O O . GLN B 1 261 ? -23.344 3.088 -2.256 1 97.44 261 GLN B O 1
ATOM 4429 N N . LEU B 1 262 ? -23.078 5.02 -1.169 1 98.12 262 LEU B N 1
ATOM 4430 C CA . LEU B 1 262 ? -21.734 5.219 -1.666 1 98.12 262 LEU B CA 1
ATOM 4431 C C . LEU B 1 262 ? -20.797 4.117 -1.162 1 98.12 262 LEU B C 1
ATOM 4433 O O . LEU B 1 262 ? -19.906 3.67 -1.889 1 98.12 262 LEU B O 1
ATOM 4437 N N . GLN B 1 263 ? -20.984 3.668 0.121 1 97.94 263 GLN B N 1
ATOM 4438 C CA . GLN B 1 263 ? -20.219 2.537 0.645 1 97.94 263 GLN B CA 1
ATOM 4439 C C . GLN B 1 263 ? -20.359 1.318 -0.265 1 97.94 263 GLN B C 1
ATOM 4441 O O . GLN B 1 263 ? -19.359 0.699 -0.627 1 97.94 263 GLN B O 1
ATOM 4446 N N . LYS B 1 264 ? -21.562 1 -0.63 1 97.62 264 LYS B N 1
ATOM 4447 C CA . LYS B 1 264 ? -21.828 -0.152 -1.487 1 97.62 264 LYS B CA 1
ATOM 4448 C C . LYS B 1 264 ? -21.172 0.017 -2.854 1 97.62 264 LYS B C 1
ATOM 4450 O O . LYS B 1 264 ? -20.594 -0.932 -3.395 1 97.62 264 LYS B O 1
ATOM 4455 N N . ASP B 1 265 ? -21.281 1.207 -3.357 1 98 265 ASP B N 1
ATOM 4456 C CA . ASP B 1 265 ? -20.703 1.492 -4.668 1 98 265 ASP B CA 1
ATOM 4457 C C . ASP B 1 265 ? -19.188 1.371 -4.645 1 98 265 ASP B C 1
ATOM 4459 O O . ASP B 1 265 ? -18.578 0.829 -5.574 1 98 265 ASP B O 1
ATOM 4463 N N . ILE B 1 266 ? -18.578 1.903 -3.609 1 98.19 266 ILE B N 1
ATOM 4464 C CA . ILE B 1 266 ? -17.125 1.826 -3.469 1 98.19 266 ILE B CA 1
ATOM 4465 C C . ILE B 1 266 ? -16.703 0.367 -3.324 1 98.19 266 ILE B C 1
ATOM 4467 O O . ILE B 1 266 ? -15.719 -0.061 -3.928 1 98.19 266 ILE B O 1
ATOM 4471 N N . MET B 1 267 ? -17.453 -0.365 -2.529 1 97.12 267 MET B N 1
ATOM 4472 C CA . MET B 1 267 ? -17.172 -1.79 -2.373 1 97.12 267 MET B CA 1
ATOM 4473 C C . MET B 1 267 ? -17.203 -2.502 -3.721 1 97.12 267 MET B C 1
ATOM 4475 O O . MET B 1 267 ? -16.312 -3.289 -4.035 1 97.12 267 MET B O 1
ATOM 4479 N N . ARG B 1 268 ? -18.203 -2.258 -4.516 1 96.44 268 ARG B N 1
ATOM 4480 C CA . ARG B 1 268 ? -18.297 -2.855 -5.844 1 96.44 268 ARG B CA 1
ATOM 4481 C C . ARG B 1 268 ? -17.109 -2.479 -6.711 1 96.44 268 ARG B C 1
ATOM 4483 O O . ARG B 1 268 ? -16.578 -3.312 -7.449 1 96.44 268 ARG B O 1
ATOM 4490 N N . ALA B 1 269 ? -16.719 -1.223 -6.621 1 96.88 269 ALA B N 1
ATOM 4491 C CA . ALA B 1 269 ? -15.555 -0.753 -7.375 1 96.88 269 ALA B CA 1
ATOM 4492 C C . ALA B 1 269 ? -14.289 -1.504 -6.969 1 96.88 269 ALA B C 1
ATOM 4494 O O . ALA B 1 269 ? -13.5 -1.916 -7.82 1 96.88 269 ALA B O 1
ATOM 4495 N N . ILE B 1 270 ? -14.133 -1.691 -5.633 1 96.56 270 ILE B N 1
ATOM 4496 C CA . ILE B 1 270 ? -12.969 -2.387 -5.102 1 96.56 270 ILE B CA 1
ATOM 4497 C C . ILE B 1 270 ? -12.953 -3.83 -5.598 1 96.56 270 ILE B C 1
ATOM 4499 O O . ILE B 1 270 ? -11.922 -4.332 -6.047 1 96.56 270 ILE B O 1
ATOM 4503 N N . VAL B 1 271 ? -14.047 -4.449 -5.609 1 93.81 271 VAL B N 1
ATOM 4504 C CA . VAL B 1 271 ? -14.164 -5.836 -6.039 1 93.81 271 VAL B CA 1
ATOM 4505 C C . VAL B 1 271 ? -13.891 -5.938 -7.539 1 93.81 271 VAL B C 1
ATOM 4507 O O . VAL B 1 271 ? -13.164 -6.828 -7.984 1 93.81 271 VAL B O 1
ATOM 4510 N N . ARG B 1 272 ? -14.438 -5.039 -8.281 1 92.38 272 ARG B N 1
ATOM 4511 C CA . ARG B 1 272 ? -14.266 -5.031 -9.727 1 92.38 272 ARG B CA 1
ATOM 4512 C C . ARG B 1 272 ? -12.789 -4.891 -10.102 1 92.38 272 ARG B C 1
ATOM 4514 O O . ARG B 1 272 ? -12.32 -5.516 -11.055 1 92.38 272 ARG B O 1
ATOM 4521 N N . THR B 1 273 ? -12.031 -4.07 -9.367 1 91.94 273 THR B N 1
ATOM 4522 C CA . THR B 1 273 ? -10.633 -3.814 -9.688 1 91.94 273 THR B CA 1
ATOM 4523 C C . THR B 1 273 ? -9.75 -4.957 -9.195 1 91.94 273 THR B C 1
ATOM 4525 O O . THR B 1 273 ? -8.555 -4.996 -9.508 1 91.94 273 THR B O 1
ATOM 4528 N N . SER B 1 274 ? -10.312 -5.914 -8.492 1 87.62 274 SER B N 1
ATOM 4529 C CA . SER B 1 274 ? -9.547 -7.039 -7.953 1 87.62 274 SER B CA 1
ATOM 4530 C C . SER B 1 274 ? -10.031 -8.359 -8.531 1 87.62 274 SER B C 1
ATOM 4532 O O . SER B 1 274 ? -9.672 -9.43 -8.031 1 87.62 274 SER B O 1
ATOM 4534 N N . ARG B 1 275 ? -10.742 -8.391 -9.617 1 79.56 275 ARG B N 1
ATOM 4535 C CA . ARG B 1 275 ? -11.445 -9.539 -10.18 1 79.56 275 ARG B CA 1
ATOM 4536 C C . ARG B 1 275 ? -10.461 -10.641 -10.57 1 79.56 275 ARG B C 1
ATOM 4538 O O . ARG B 1 275 ? -10.75 -11.82 -10.391 1 79.56 275 ARG B O 1
ATOM 4545 N N . PRO B 1 276 ? -9.305 -10.227 -11.086 1 71.94 276 PRO B N 1
ATOM 4546 C CA . PRO B 1 276 ? -8.406 -11.312 -11.477 1 71.94 276 PRO B CA 1
ATOM 4547 C C . PRO B 1 276 ? -8.023 -12.211 -10.297 1 71.94 276 PRO B C 1
ATOM 4549 O O . PRO B 1 276 ? -7.594 -13.352 -10.492 1 71.94 276 PRO B O 1
ATOM 4552 N N . TYR B 1 277 ? -8.305 -11.727 -9.086 1 75.69 277 TYR B N 1
ATOM 4553 C CA . TYR B 1 277 ? -7.875 -12.477 -7.91 1 75.69 277 TYR B CA 1
ATOM 4554 C C . TYR B 1 277 ? -9.055 -13.172 -7.242 1 75.69 277 TYR B C 1
ATOM 4556 O O . TYR B 1 277 ? -8.883 -13.906 -6.27 1 75.69 277 TYR B O 1
ATOM 4564 N N . TYR B 1 278 ? -10.203 -12.875 -7.746 1 60.56 278 TYR B N 1
ATOM 4565 C CA . TYR B 1 278 ? -11.391 -13.406 -7.094 1 60.56 278 TYR B CA 1
ATOM 4566 C C . TYR B 1 278 ? -11.984 -14.57 -7.887 1 60.56 278 TYR B C 1
ATOM 4568 O O . TYR B 1 278 ? -13.133 -14.953 -7.672 1 60.56 278 TYR B O 1
ATOM 4576 N N . LYS B 1 279 ? -11.109 -15.141 -8.727 1 60.19 279 LYS B N 1
ATOM 4577 C CA . LYS B 1 279 ? -11.609 -16.281 -9.5 1 60.19 279 LYS B CA 1
ATOM 4578 C C . LYS B 1 279 ? -11.625 -17.547 -8.656 1 60.19 279 LYS B C 1
ATOM 4580 O O . LYS B 1 279 ? -10.836 -17.688 -7.723 1 60.19 279 LYS B O 1
#

Sequence (558 aa):
MDTQQFTERLKQLKKNKDDRLSEEELDLLTKEMLCHIGVTDSILRDELIYPVFSQLIMNGDYTREQLAVLLAECLDENHLFYKIGRKNDDSVFTRSFSSLIIAVLLHKNLQSSFMDEKQLLTVKQALLLYLKEEKDIRGLVEEKGWAHSIAHAADAIDELIKQPGIQPYFQEIYEAVIRVMGTSSDCYCFEEDERMAIPVTEMLDRGFSEEVVLREITSLTEELEKNFHAGSVQQFIHRTNIKQFLRSLFFRLVDKQKSPQLQKDIMRAIVRTSRPYYKMDTQQFTERLKQLKKNKDDRLSEEELDLLTKEMLCHIGVTDSILRDELIYPVFSQLIMNGDYTREQLAVLLAECLDENHLFYKIGRKNDDSVFTRSFSSLIIAVLLHKNLQSSFMDEKQLLTVKQALLLYLKEEKDIRGLVEEKGWAHSIAHAADAIDELIKQPGIQPYFQEIYEAVIRVMGTSSDCYCFEEDERMAIPVTEMLDRGFSEEVVLREITSLTEELEKNFHAGSVQQFIHRTNIKQFLRSLFFRLVDKQKSPQLQKDIMRAIVRTSRPYYK

InterPro domains:
  IPR021247 Protein of unknown function DUF2785 [PF10978] (80-251)

Solvent-accessible surface area (backbone atoms only — not comparable to full-atom values): 29230 Å² total; per-residue (Å²): 126,55,71,63,57,49,52,52,49,40,54,49,45,61,74,37,79,78,65,82,70,52,71,67,55,45,52,52,50,49,53,50,42,62,73,42,45,28,48,53,54,35,60,59,24,65,67,29,43,48,52,40,52,47,45,42,59,67,74,53,76,53,52,57,68,52,48,51,52,51,50,54,53,35,66,30,63,84,16,40,39,25,70,63,57,54,60,92,57,68,51,46,27,26,20,14,45,25,28,39,51,48,18,47,51,39,49,42,30,75,74,64,58,59,62,53,71,68,55,50,50,50,51,52,52,49,52,53,49,42,58,70,47,58,62,38,69,54,32,66,39,90,91,35,36,72,38,27,25,58,34,28,41,22,50,22,49,32,30,46,66,67,37,88,85,37,70,88,44,47,64,63,52,48,52,51,51,53,51,57,45,35,34,39,86,56,67,77,52,66,57,38,40,47,40,47,28,42,34,56,53,50,40,44,75,72,64,46,57,64,65,59,55,46,51,56,50,51,52,50,34,54,56,49,53,74,43,76,88,55,72,53,63,41,50,40,20,16,48,42,25,38,52,49,29,52,50,35,38,37,53,50,31,57,74,68,72,43,59,68,67,57,41,54,51,46,51,52,42,54,49,59,62,42,45,91,62,69,112,125,56,69,64,58,49,53,51,49,39,52,50,44,61,74,37,81,77,67,82,70,53,72,66,54,45,51,53,50,48,53,51,44,63,74,42,45,28,46,53,54,35,60,56,24,65,66,29,42,47,52,40,53,48,44,42,58,68,73,54,76,53,52,56,69,53,47,49,51,51,50,54,53,34,66,29,64,83,17,41,39,23,68,64,56,54,60,92,56,66,50,46,26,23,19,14,43,24,29,40,50,49,19,49,52,40,49,42,30,74,76,63,58,60,62,52,71,68,55,49,51,49,50,51,50,50,53,54,50,42,59,71,45,59,61,39,69,54,35,66,40,89,92,36,36,72,38,26,26,58,32,28,40,22,48,22,48,32,32,48,66,67,37,88,86,37,69,89,44,47,66,63,51,49,53,52,49,53,51,57,45,35,34,41,87,58,68,77,50,66,56,36,39,46,40,46,28,44,34,55,54,50,39,44,74,71,64,46,56,65,65,58,56,46,50,54,50,51,52,53,34,55,54,49,53,75,44,74,89,54,72,52,63,42,52,41,18,17,49,43,26,39,51,47,29,52,52,34,38,39,52,51,31,57,73,68,72,41,60,67,68,58,42,52,50,46,50,51,42,54,51,60,60,42,45,91,61,68,112

Radius of gyration: 27.19 Å; Cα contacts (8 Å, |Δi|>4): 750; chains: 2; bounding box: 47×82×62 Å

Foldseek 3Di:
DPPVVLQVVLVVCLVPLPDQDDPVRVVVNLVVLLVCCQPLQCCCNVVGSLVSLLSCLQVPNDDLVRLLVSLVSLLDCVALVPVFQDEDDSSLSRNQSSLLSLLSSLQSCVVVVSDDPVSLVVLVVSLLVSLVGHLYCDAADPSRGGSNRLLSSLSSLLSSLVDPPCLVCLLVSVVSLLDSLLFLNAADDHCSLLSNLNSVVVSVVVPPDLVSVLVVLVVVLVVLLVDVDDDDSSNVSSLNSNLSNLVSNLVVCVVVVHDVVSNVSSVVSSCSSCVVPVD/DPPVVLQVVLVVCLVPLPDADDPVRVVVNLVVLLVCCQPLQCCCNVVGSLVSLLSCLQVPNDDLVRLLVSLVSLLDCVALVPVFQDEDDSSLSRNQSSLLSLLSSLQSCVVVVSDDPVSLVVLVVSLLVSLVGHLYCDAADPSRGGSNRLLSSLSSLLSSLVDPPCLVCLLVSVVSLLDSLLFLNAADDHCSLLSNLNSVVVSVVVPPDLVSVLVVLVVVLVVLLVCVDDDDSSNVSSLNSNLSNLVSNLVVCVVVVHDVVSSVSSVVSSCSSCVVPVD

Secondary structure (DSSP, 8-state):
--HHHHHHHHHHHHH-TTPPPPHHHHHHHHHHHHHTTT-S-HIIIIIIIHHHHHHHHHHT-S-HHHHHHHHHHHTSTTTTTTTTT--SSTHHHHHHHHHHHHHHHHHHHHHH-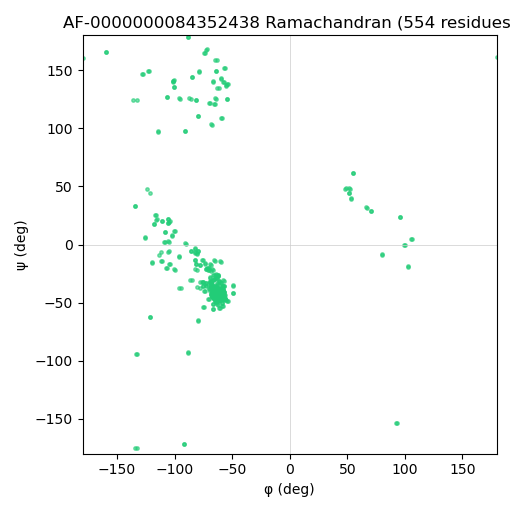---HHHHHHHHHHHHHHHHH------EETTTEE--HHHHHHHHHHHHHTSTT-GGGHHHHHHHHHHHHT-SS----SSHHHHHHHHHHHHHHTT--HHHHHHHHHHHHHHHHHTSS---HHHHHHHHHHHHHHHHHHHHHHHHT--HHHHHHHHHHHHHHTGGG--/--HHHHHHHHHHHHH-TTPPPPHHHHHHHHHHHHHTTT-S-HIIIIIIIHHHHHHHHHHT-S-HHHHHHHHHHHTSTTTTTTTTT--SSTHHHHHHHHHHHHHHHHHHHHHH----HHHHHHHHHHHHHHHHH------EETTTEE--HHHHHHHHHHHHHTSTT-GGGHHHHHHHHHHHHT-SS----SSHHHHHHHHHHHHHHTT--HHHHHHHHHHHHHHHHHTSS---HHHHHHHHHHHHHHHHHHHHHHHHT--HHHHHHHHHHHHHHTGGG--